Protein 4BRV (pdb70)

B-factor: mean 46.97, std 24.11, range [13.43, 147.98]

Structure (mmCIF, N/CA/C/O backbone):
data_4BRV
#
_entry.id   4BRV
#
_cell.length_a   54.908
_cell.length_b   74.796
_cell.length_c   68.754
_cell.angle_alpha   90.00
_cell.angle_beta   106.69
_cell.angle_gamma   90.00
#
_symmetry.space_group_name_H-M   'P 1 21 1'
#
loop_
_entity.id
_entity.type
_entity.pdbx_description
1 polymer 'DESULFOFERRODOXIN, FERROUS IRON-BINDING REGION'
2 non-polymer 'FE (III) ION'
3 water water
#
loop_
_atom_site.group_PDB
_atom_site.id
_atom_site.type_symbol
_atom_site.label_atom_id
_atom_site.label_alt_id
_atom_site.label_comp_id
_atom_site.label_asym_id
_atom_site.label_entity_id
_atom_site.label_seq_id
_atom_site.pdbx_PDB_ins_code
_atom_site.Cartn_x
_atom_site.Cartn_y
_atom_site.Cartn_z
_atom_site.occupancy
_atom_site.B_iso_or_equiv
_atom_site.auth_seq_id
_atom_site.auth_comp_id
_atom_site.auth_asym_id
_atom_site.auth_atom_id
_atom_site.pdbx_PDB_model_num
ATOM 1 N N . MET A 1 1 ? 26.353 -20.670 15.906 1.00 71.13 1 MET A N 1
ATOM 2 C CA . MET A 1 1 ? 25.848 -19.530 15.148 1.00 70.81 1 MET A CA 1
ATOM 3 C C . MET A 1 1 ? 24.343 -19.656 14.938 1.00 66.56 1 MET A C 1
ATOM 4 O O . MET A 1 1 ? 23.664 -20.364 15.689 1.00 70.81 1 MET A O 1
ATOM 9 N N . LYS A 1 2 ? 23.827 -18.978 13.916 1.00 57.80 2 LYS A N 1
ATOM 10 C CA . LYS A 1 2 ? 22.393 -19.016 13.614 1.00 51.26 2 LYS A CA 1
ATOM 11 C C . LYS A 1 2 ? 22.057 -20.046 12.529 1.00 43.44 2 LYS A C 1
ATOM 12 O O . LYS A 1 2 ? 22.663 -20.048 11.451 1.00 43.90 2 LYS A O 1
ATOM 18 N N . SER A 1 3 ? 21.095 -20.922 12.813 1.00 38.48 3 SER A N 1
ATOM 19 C CA . SER A 1 3 ? 20.606 -21.868 11.810 1.00 34.71 3 SER A CA 1
ATOM 20 C C . SER A 1 3 ? 19.750 -21.124 10.794 1.00 30.96 3 SER A C 1
ATOM 21 O O . SER A 1 3 ? 19.154 -20.087 11.115 1.00 31.75 3 SER A O 1
ATOM 24 N N . PHE A 1 4 ? 19.693 -21.642 9.567 1.00 23.40 4 PHE A N 1
ATOM 25 C CA . PHE A 1 4 ? 18.942 -20.990 8.500 1.00 23.37 4 PHE A CA 1
ATOM 26 C C . PHE A 1 4 ? 17.476 -20.749 8.889 1.00 29.17 4 PHE A C 1
ATOM 27 O O . PHE A 1 4 ? 16.906 -19.696 8.585 1.00 27.27 4 PHE A O 1
ATOM 35 N N . GLY A 1 5 ? 16.866 -21.719 9.568 1.00 26.03 5 GLY A N 1
ATOM 36 C CA . GLY A 1 5 ? 15.454 -21.605 9.901 1.00 29.33 5 GLY A CA 1
ATOM 37 C C . GLY A 1 5 ? 15.148 -20.433 10.820 1.00 33.38 5 GLY A C 1
ATOM 38 O O . GLY A 1 5 ? 14.027 -19.910 10.833 1.00 31.82 5 GLY A O 1
ATOM 39 N N . GLU A 1 6 ? 16.154 -20.010 11.582 1.00 31.92 6 GLU A N 1
ATOM 40 C CA . GLU A 1 6 ? 15.976 -18.947 12.550 1.00 31.51 6 GLU A CA 1
ATOM 41 C C . GLU A 1 6 ? 15.957 -17.579 11.878 1.00 31.51 6 GLU A C 1
ATOM 42 O O . GLU A 1 6 ? 15.555 -16.583 12.489 1.00 36.31 6 GLU A O 1
ATOM 48 N N . LEU A 1 7 ? 16.395 -17.544 10.621 1.00 27.25 7 LEU A N 1
ATOM 49 C CA . LEU A 1 7 ? 16.554 -16.298 9.884 1.00 24.82 7 LEU A CA 1
ATOM 50 C C . LEU A 1 7 ? 15.258 -15.845 9.231 1.00 24.42 7 LEU A C 1
ATOM 51 O O . LEU A 1 7 ? 15.083 -14.658 8.936 1.00 23.40 7 LEU A O 1
ATOM 56 N N . ILE A 1 8 ? 14.352 -16.786 8.997 1.00 24.77 8 ILE A N 1
ATOM 57 C CA . ILE A 1 8 ? 13.124 -16.482 8.273 1.00 23.14 8 ILE A CA 1
ATOM 58 C C . ILE A 1 8 ? 12.229 -15.589 9.121 1.00 27.47 8 ILE A C 1
ATOM 59 O O . ILE A 1 8 ? 11.949 -15.902 10.278 1.00 31.57 8 ILE A O 1
ATOM 64 N N . TYR A 1 9 ? 11.780 -14.479 8.543 1.00 26.49 9 TYR A N 1
ATOM 65 C CA . TYR A 1 9 ? 10.901 -13.552 9.250 1.00 30.51 9 TYR A CA 1
ATOM 66 C C . TYR A 1 9 ? 9.452 -14.028 9.292 1.00 34.73 9 TYR A C 1
ATOM 67 O O . TYR A 1 9 ? 8.898 -14.479 8.288 1.00 28.29 9 TYR A O 1
ATOM 76 N N . THR A 1 10 ? 8.847 -13.910 10.468 1.00 37.00 10 THR A N 1
ATOM 77 C CA . THR A 1 10 ? 7.423 -14.131 10.646 1.00 42.28 10 THR A CA 1
ATOM 78 C C . THR A 1 10 ? 6.951 -12.894 11.391 1.00 48.33 10 THR A C 1
ATOM 79 O O . THR A 1 10 ? 7.753 -12.251 12.068 1.00 45.64 10 THR A O 1
ATOM 83 N N . PRO A 1 11 ? 5.667 -12.523 11.239 1.00 59.51 11 PRO A N 1
ATOM 84 C CA . PRO A 1 11 ? 5.184 -11.286 11.877 1.00 65.44 11 PRO A CA 1
ATOM 85 C C . PRO A 1 11 ? 5.187 -11.343 13.408 1.00 72.84 11 PRO A C 1
ATOM 86 O O . PRO A 1 11 ? 5.457 -10.323 14.050 1.00 75.58 11 PRO A O 1
ATOM 90 N N . ASP A 1 12 ? 4.896 -12.511 13.979 1.00 78.18 12 ASP A N 1
ATOM 91 C CA . ASP A 1 12 ? 4.846 -12.661 15.433 1.00 87.06 12 ASP A CA 1
ATOM 92 C C . ASP A 1 12 ? 6.235 -12.673 16.086 1.00 89.41 12 ASP A C 1
ATOM 93 O O . ASP A 1 12 ? 6.361 -12.458 17.292 1.00 94.67 12 ASP A O 1
ATOM 98 N N . ARG A 1 13 ? 7.270 -12.914 15.284 1.00 80.02 13 ARG A N 1
ATOM 99 C CA . ARG A 1 13 ? 8.638 -12.964 15.795 1.00 89.23 13 ARG A CA 1
ATOM 100 C C . ARG A 1 13 ? 9.485 -11.781 15.338 1.00 89.41 13 ARG A C 1
ATOM 101 O O . ARG A 1 13 ? 10.692 -11.752 15.581 1.00 90.86 13 ARG A O 1
ATOM 109 N N . ALA A 1 14 ? 8.855 -10.809 14.682 1.00 88.30 14 ALA A N 1
ATOM 110 C CA . ALA A 1 14 ? 9.567 -9.642 14.150 1.00 86.53 14 ALA A CA 1
ATOM 111 C C . ALA A 1 14 ? 10.272 -8.826 15.234 1.00 88.83 14 ALA A C 1
ATOM 112 O O . ALA A 1 14 ? 9.631 -8.320 16.156 1.00 90.90 14 ALA A O 1
ATOM 114 N N . GLU A 1 15 ? 11.592 -8.702 15.117 1.00 88.75 15 GLU A N 1
ATOM 115 C CA . GLU A 1 15 ? 12.373 -7.898 16.056 1.00 93.38 15 GLU A CA 1
ATOM 116 C C . GLU A 1 15 ? 12.840 -6.594 15.419 1.00 88.33 15 GLU A C 1
ATOM 117 O O . GLU A 1 15 ? 13.369 -6.591 14.305 1.00 84.11 15 GLU A O 1
ATOM 123 N N . GLY A 1 16 ? 12.636 -5.489 16.131 1.00 89.29 16 GLY A N 1
ATOM 124 C CA . GLY A 1 16 ? 13.158 -4.195 15.723 1.00 88.42 16 GLY A CA 1
ATOM 125 C C . GLY A 1 16 ? 12.701 -3.669 14.374 1.00 85.44 16 GLY A C 1
ATOM 126 O O . GLY A 1 16 ? 11.501 -3.546 14.113 1.00 83.34 16 GLY A O 1
ATOM 127 N N . GLU A 1 17 ? 13.674 -3.357 13.519 1.00 86.50 17 GLU A N 1
ATOM 128 C CA . GLU A 1 17 ? 13.422 -2.735 12.220 1.00 86.79 17 GLU A CA 1
ATOM 129 C C . GLU A 1 17 ? 12.485 -3.560 11.336 1.00 80.30 17 GLU A C 1
ATOM 130 O O . GLU A 1 17 ? 11.771 -3.011 10.493 1.00 80.23 17 GLU A O 1
ATOM 136 N N . ALA A 1 18 ? 12.480 -4.876 11.542 1.00 73.06 18 ALA A N 1
ATOM 137 C CA . ALA A 1 18 ? 11.680 -5.783 10.725 1.00 63.79 18 ALA A CA 1
ATOM 138 C C . ALA A 1 18 ? 10.181 -5.717 11.014 1.00 59.57 18 ALA A C 1
ATOM 139 O O . ALA A 1 18 ? 9.376 -6.137 10.184 1.00 52.62 18 ALA A O 1
ATOM 141 N N . ILE A 1 19 ? 9.808 -5.211 12.189 1.00 64.71 19 ILE A N 1
ATOM 142 C CA . ILE A 1 19 ? 8.392 -5.086 12.558 1.00 65.48 19 ILE A CA 1
ATOM 143 C C . ILE A 1 19 ? 7.634 -4.215 11.549 1.00 57.92 19 ILE A C 1
ATOM 144 O O . ILE A 1 19 ? 6.531 -4.565 11.112 1.00 52.36 19 ILE A O 1
ATOM 149 N N . SER A 1 20 ? 8.250 -3.098 11.162 1.00 53.78 20 SER A N 1
ATOM 150 C CA . SER A 1 20 ? 7.652 -2.175 10.198 1.00 55.95 20 SER A CA 1
ATOM 151 C C . SER A 1 20 ? 7.596 -2.677 8.742 1.00 55.54 20 SER A C 1
ATOM 152 O O . SER A 1 20 ? 6.846 -2.130 7.935 1.00 59.53 20 SER A O 1
ATOM 155 N N . LYS A 1 21 ? 8.367 -3.712 8.407 1.00 49.04 21 LYS A N 1
ATOM 156 C CA . LYS A 1 21 ? 8.377 -4.253 7.046 1.00 42.62 21 LYS A CA 1
ATOM 157 C C . LYS A 1 21 ? 7.376 -5.406 6.867 1.00 40.03 21 LYS A C 1
ATOM 158 O O . LYS A 1 21 ? 7.146 -5.873 5.748 1.00 41.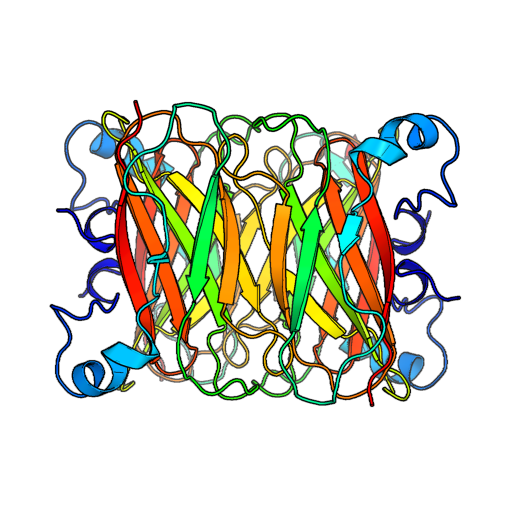38 21 LYS A O 1
ATOM 164 N N . ALA A 1 22 ? 6.781 -5.856 7.970 1.00 37.86 22 ALA A N 1
ATOM 165 C CA . ALA A 1 22 ? 6.048 -7.127 7.996 1.00 35.71 22 ALA A CA 1
ATOM 166 C C . ALA A 1 22 ? 4.773 -7.147 7.151 1.00 38.39 22 ALA A C 1
ATOM 167 O O . ALA A 1 22 ? 4.500 -8.131 6.454 1.00 30.57 22 ALA A O 1
ATOM 169 N N . ALA A 1 23 ? 3.991 -6.070 7.227 1.00 39.82 23 ALA A N 1
ATOM 170 C CA . ALA A 1 23 ? 2.722 -6.009 6.511 1.00 37.46 23 ALA A CA 1
ATOM 171 C C . ALA A 1 23 ? 2.939 -6.127 5.008 1.00 31.92 23 ALA A C 1
ATOM 172 O O . ALA A 1 23 ? 2.145 -6.743 4.309 1.00 35.26 23 ALA A O 1
ATOM 174 N N . THR A 1 24 ? 4.013 -5.528 4.504 1.00 28.28 24 THR A N 1
ATOM 175 C CA . THR A 1 24 ? 4.222 -5.501 3.055 1.00 32.56 24 THR A CA 1
ATOM 176 C C . THR A 1 24 ? 5.147 -6.606 2.512 1.00 31.66 24 THR A C 1
ATOM 177 O O . THR A 1 24 ? 5.424 -6.652 1.306 1.00 33.56 24 THR A O 1
ATOM 181 N N . HIS A 1 25 ? 5.646 -7.480 3.385 1.00 26.00 25 HIS A N 1
ATOM 182 C CA . HIS A 1 25 ? 6.452 -8.602 2.910 1.00 21.74 25 HIS A CA 1
ATOM 183 C C . HIS A 1 25 ? 5.843 -9.977 3.205 1.00 28.79 25 HIS A C 1
ATOM 184 O O . HIS A 1 25 ? 6.106 -10.924 2.470 1.00 27.00 25 HIS A O 1
ATOM 191 N N . THR A 1 26 ? 5.045 -10.085 4.266 1.00 21.89 26 THR A N 1
ATOM 192 C CA . THR A 1 26 ? 4.402 -11.354 4.624 1.00 21.31 26 THR A CA 1
ATOM 193 C C . THR A 1 26 ? 3.359 -11.738 3.583 1.00 20.19 26 THR A C 1
ATOM 194 O O . THR A 1 26 ? 2.409 -10.981 3.337 1.00 21.35 26 THR A O 1
ATOM 198 N N . PRO A 1 27 ? 3.518 -12.919 2.981 1.00 24.94 27 PRO A N 1
ATOM 199 C CA . PRO A 1 27 ? 2.579 -13.421 1.976 1.00 25.01 27 PRO A CA 1
ATOM 200 C C . PRO A 1 27 ? 1.153 -13.511 2.528 1.00 26.48 27 PRO A C 1
ATOM 201 O O . PRO A 1 27 ? 0.962 -13.828 3.708 1.00 27.08 27 PRO A O 1
ATOM 205 N N . LYS A 1 28 ? 0.167 -13.206 1.690 1.00 22.88 28 LYS A N 1
ATOM 206 C CA . LYS A 1 28 ? -1.227 -13.392 2.064 1.00 25.18 28 LYS A CA 1
ATOM 207 C C . LYS A 1 28 ? -1.752 -14.611 1.314 1.00 31.22 28 LYS A C 1
ATOM 208 O O . LYS A 1 28 ? -1.645 -14.691 0.081 1.00 31.67 28 LYS A O 1
ATOM 214 N N . ILE A 1 29 ? -2.284 -15.574 2.064 1.00 32.47 29 ILE A N 1
ATOM 215 C CA . ILE A 1 29 ? -2.746 -16.832 1.488 1.00 28.02 29 ILE A CA 1
ATOM 216 C C . ILE A 1 29 ? -4.272 -16.866 1.507 1.00 28.67 29 ILE A C 1
ATOM 217 O O . ILE A 1 29 ? -4.892 -16.835 2.586 1.00 32.56 29 ILE A O 1
ATOM 222 N N . GLU A 1 30 ? -4.893 -16.897 0.330 1.00 26.67 30 GLU A N 1
ATOM 223 C CA . GLU A 1 30 ? -6.350 -17.091 0.268 1.00 31.04 30 GLU A CA 1
ATOM 224 C C . GLU A 1 30 ? -6.583 -18.521 -0.193 1.00 30.86 30 GLU A C 1
ATOM 225 O O . GLU A 1 30 ? -6.204 -18.887 -1.306 1.00 34.28 30 GLU A O 1
ATOM 231 N N . ALA A 1 31 ? -7.149 -19.343 0.684 1.00 34.44 31 ALA A N 1
ATOM 232 C CA . ALA A 1 31 ? -7.361 -20.758 0.392 1.00 31.99 31 ALA A CA 1
ATOM 233 C C . ALA A 1 31 ? -8.599 -21.212 1.146 1.00 30.35 31 ALA A C 1
ATOM 234 O O . ALA A 1 31 ? -8.936 -20.613 2.176 1.00 25.23 31 ALA A O 1
ATOM 236 N N . PRO A 1 32 ? -9.281 -22.266 0.650 1.00 32.17 32 PRO A N 1
ATOM 237 C CA . PRO A 1 32 ? -10.462 -22.779 1.380 1.00 35.83 32 PRO A CA 1
ATOM 238 C C . PRO A 1 32 ? -10.030 -23.418 2.713 1.00 34.55 32 PRO A C 1
ATOM 239 O O . PRO A 1 32 ? -8.900 -23.905 2.796 1.00 34.77 32 PRO A O 1
ATOM 243 N N . GLU A 1 33 ? -10.892 -23.399 3.727 1.00 27.17 33 GLU A N 1
ATOM 244 C CA . GLU A 1 33 ? -10.595 -24.031 5.013 1.00 34.63 33 GLU A CA 1
ATOM 245 C C . GLU A 1 33 ? -10.633 -25.547 4.866 1.00 34.48 33 GLU A C 1
ATOM 246 O O . GLU A 1 33 ? -9.962 -26.290 5.618 1.00 27.21 33 GLU A O 1
ATOM 252 N N . LYS A 1 34 ? -11.433 -26.008 3.905 1.00 30.93 34 LYS A N 1
ATOM 253 C CA . LYS A 1 34 ? -11.763 -27.429 3.802 1.00 32.49 34 LYS A CA 1
ATOM 254 C C . LYS A 1 34 ? -11.816 -27.796 2.333 1.00 32.04 34 LYS A C 1
ATOM 255 O O . LYS A 1 34 ? -12.463 -27.095 1.550 1.00 32.36 34 LYS A O 1
ATOM 261 N N . VAL A 1 35 ? -11.117 -28.867 1.950 1.00 25.88 35 VAL A N 1
ATOM 262 C CA . VAL A 1 35 ? -11.244 -29.409 0.598 1.00 26.24 35 VAL A CA 1
ATOM 263 C C . VAL A 1 35 ? -11.466 -30.931 0.648 1.00 30.23 35 VAL A C 1
ATOM 264 O O . VAL A 1 35 ? -11.315 -31.549 1.705 1.00 29.84 35 VAL A O 1
ATOM 268 N N . LYS A 1 36 ? -11.836 -31.524 -0.487 1.00 30.77 36 LYS A N 1
ATOM 269 C CA . LYS A 1 36 ? -11.957 -32.979 -0.598 1.00 30.05 36 LYS A CA 1
ATOM 270 C C . LYS A 1 36 ? -10.633 -33.541 -1.103 1.00 30.80 36 LYS A C 1
ATOM 271 O O . LYS A 1 36 ? -9.945 -32.894 -1.890 1.00 27.87 36 LYS A O 1
ATOM 277 N N . ALA A 1 37 ? -10.271 -34.734 -0.645 1.00 29.37 37 ALA A N 1
ATOM 278 C CA . ALA A 1 37 ? -9.051 -35.389 -1.112 1.00 36.24 37 ALA A CA 1
ATOM 279 C C . ALA A 1 37 ? -9.044 -35.491 -2.635 1.00 33.99 37 ALA A C 1
ATOM 280 O O . ALA A 1 37 ? -10.066 -35.803 -3.237 1.00 33.23 37 ALA A O 1
ATOM 282 N N . ASP A 1 38 ? -7.902 -35.194 -3.248 1.00 31.66 38 ASP A N 1
ATOM 283 C CA . ASP A 1 38 ? -7.697 -35.447 -4.679 1.00 44.60 38 ASP A CA 1
ATOM 284 C C . ASP A 1 38 ? -8.520 -34.561 -5.614 1.00 44.30 38 ASP A C 1
ATOM 285 O O . ASP A 1 38 ? -8.535 -34.779 -6.828 1.00 52.37 38 ASP A O 1
ATOM 290 N N . GLN A 1 39 ? -9.204 -33.571 -5.053 1.00 34.78 39 GLN A N 1
ATOM 291 C CA . GLN A 1 39 ? -10.040 -32.686 -5.843 1.00 34.56 39 GLN A CA 1
ATOM 292 C C . GLN A 1 39 ? -9.330 -31.349 -5.984 1.00 35.20 39 GLN A C 1
ATOM 293 O O . GLN A 1 39 ? -8.909 -30.765 -4.988 1.00 36.34 39 GLN A O 1
ATOM 299 N N . PRO A 1 40 ? -9.171 -30.866 -7.227 1.00 36.45 40 PRO A N 1
ATOM 300 C CA . PRO A 1 40 ? -8.394 -29.634 -7.434 1.00 32.58 40 PRO A CA 1
ATOM 301 C C . PRO A 1 40 ? -9.136 -28.410 -6.883 1.00 35.61 40 PRO A C 1
ATOM 302 O O . PRO A 1 40 ? -10.384 -28.345 -6.936 1.00 30.61 40 PRO A O 1
ATOM 306 N N . PHE A 1 41 ? -8.373 -27.454 -6.352 1.00 29.58 41 PHE A N 1
ATOM 307 C CA . PHE A 1 41 ? -8.939 -26.219 -5.820 1.00 28.31 41 PHE A CA 1
ATOM 308 C C . PHE A 1 41 ? -7.861 -25.151 -5.944 1.00 31.13 41 PHE A C 1
ATOM 309 O O . PHE A 1 41 ? -6.671 -25.471 -6.086 1.00 28.30 41 PHE A O 1
ATOM 317 N N . GLN A 1 42 ? -8.258 -23.886 -5.882 1.00 26.37 42 GLN A N 1
ATOM 318 C CA . GLN A 1 42 ? -7.297 -22.804 -6.095 1.00 28.22 42 GLN A CA 1
ATOM 319 C C . GLN A 1 42 ? -6.820 -22.150 -4.803 1.00 29.74 42 GLN A C 1
ATOM 320 O O . GLN A 1 42 ? -7.574 -22.025 -3.834 1.00 26.84 42 GLN A O 1
ATOM 326 N N . VAL A 1 43 ? -5.551 -21.748 -4.801 1.00 28.39 43 VAL A N 1
ATOM 327 C CA . VAL A 1 43 ? -4.958 -21.041 -3.686 1.00 26.71 43 VAL A CA 1
ATOM 328 C C . VAL A 1 43 ? -4.335 -19.800 -4.299 1.00 27.92 43 VAL A C 1
ATOM 329 O O . VAL A 1 43 ? -3.511 -19.911 -5.217 1.00 26.53 43 VAL A O 1
ATOM 333 N N . ARG A 1 44 ? -4.738 -18.622 -3.837 1.00 25.46 44 ARG A N 1
ATOM 334 C CA . ARG A 1 44 ? -4.080 -17.401 -4.302 1.00 26.64 44 ARG A CA 1
ATOM 335 C C . ARG A 1 44 ? -3.071 -16.944 -3.274 1.00 23.04 44 ARG A C 1
ATOM 336 O O . ARG A 1 44 ? -3.357 -16.965 -2.073 1.00 29.96 44 ARG A O 1
ATOM 344 N N . VAL A 1 45 ? -1.880 -16.561 -3.729 1.00 21.31 45 VAL A N 1
ATOM 345 C CA . VAL A 1 45 ? -0.862 -16.041 -2.824 1.00 24.21 45 VAL A CA 1
ATOM 346 C C . VAL A 1 45 ? -0.417 -14.663 -3.340 1.00 24.18 45 VAL A C 1
ATOM 347 O O . VAL A 1 45 ? -0.029 -14.531 -4.513 1.00 21.77 45 VAL A O 1
ATOM 351 N N . SER A 1 46 ? -0.500 -13.632 -2.502 1.00 23.98 46 SER A N 1
ATOM 352 C CA . SER A 1 46 ? -0.013 -12.310 -2.928 1.00 23.03 46 SER A CA 1
ATOM 353 C C . SER A 1 46 ? 0.819 -11.640 -1.845 1.00 23.16 46 SER A C 1
ATOM 354 O O . SER A 1 46 ? 0.724 -11.986 -0.665 1.00 26.05 46 SER A O 1
ATOM 357 N N . VAL A 1 47 ? 1.623 -10.663 -2.249 1.00 22.26 47 VAL A N 1
ATOM 358 C CA . VAL A 1 47 ? 2.538 -9.997 -1.341 1.00 23.88 47 VAL A CA 1
ATOM 359 C C . VAL A 1 47 ? 2.512 -8.504 -1.661 1.00 27.61 47 VAL A C 1
ATOM 360 O O . VAL A 1 47 ? 2.523 -8.123 -2.845 1.00 25.10 47 VAL A O 1
ATOM 364 N N . GLY A 1 48 ? 2.443 -7.658 -0.633 1.00 26.83 48 GLY A N 1
ATOM 365 C CA . GLY A 1 48 ? 2.559 -6.219 -0.860 1.00 24.72 48 GLY A CA 1
ATOM 366 C C . GLY A 1 48 ? 1.445 -5.415 -0.214 1.00 27.09 48 GLY A C 1
ATOM 367 O O . GLY A 1 48 ? 0.753 -5.938 0.672 1.00 28.38 48 GLY A O 1
ATOM 368 N N . PRO A 1 49 ? 1.233 -4.162 -0.659 1.00 29.38 49 PRO A N 1
ATOM 369 C CA . PRO A 1 49 ? 1.882 -3.492 -1.797 1.00 29.85 49 PRO A CA 1
ATOM 370 C C . PRO A 1 49 ? 3.372 -3.287 -1.567 1.00 47.58 49 PRO A C 1
ATOM 371 O O . PRO A 1 49 ? 3.769 -3.034 -0.433 1.00 29.07 49 PRO A O 1
ATOM 375 N N . HIS A 1 50 ? 4.162 -3.422 -2.628 1.00 28.00 50 HIS A N 1
ATOM 376 C CA . HIS A 1 50 ? 5.620 -3.444 -2.531 1.00 26.95 50 HIS A CA 1
ATOM 377 C C . HIS A 1 50 ? 6.170 -2.925 -3.857 1.00 27.85 50 HIS A C 1
ATOM 378 O O . HIS A 1 50 ? 5.532 -3.106 -4.899 1.00 28.47 50 HIS A O 1
ATOM 385 N N . PRO A 1 51 ? 7.326 -2.242 -3.832 1.00 28.37 51 PRO A N 1
ATOM 386 C CA . PRO A 1 51 ? 7.923 -1.873 -5.121 1.00 32.17 51 PRO A CA 1
ATOM 387 C C . PRO A 1 51 ? 8.255 -3.096 -6.001 1.00 32.93 51 PRO A C 1
ATOM 388 O O . PRO A 1 51 ? 8.369 -4.230 -5.504 1.00 27.69 51 PRO A O 1
ATOM 392 N N . ASN A 1 52 ? 8.409 -2.845 -7.300 1.00 33.03 52 ASN A N 1
ATOM 393 C CA . ASN A 1 52 ? 8.678 -3.877 -8.297 1.00 30.01 52 ASN A CA 1
ATOM 394 C C . ASN A 1 52 ? 9.658 -3.319 -9.322 1.00 34.98 52 ASN A C 1
ATOM 395 O O . ASN A 1 52 ? 9.265 -2.994 -10.450 1.00 37.33 52 ASN A O 1
ATOM 400 N N . GLU A 1 53 ? 10.924 -3.202 -8.908 1.00 32.49 53 GLU A N 1
ATOM 401 C CA . GLU A 1 53 ? 12.015 -2.609 -9.686 1.00 37.26 53 GLU A CA 1
ATOM 402 C C . GLU A 1 53 ? 13.201 -3.587 -9.685 1.00 35.86 53 GLU A C 1
ATOM 403 O O . GLU A 1 53 ? 13.285 -4.450 -8.814 1.00 28.66 53 GLU A O 1
ATOM 409 N N . ALA A 1 54 ? 14.125 -3.441 -10.632 1.00 35.38 54 ALA A N 1
ATOM 410 C CA . ALA A 1 54 ? 15.311 -4.309 -10.667 1.00 38.25 54 ALA A CA 1
ATOM 411 C C . ALA A 1 54 ? 16.058 -4.281 -9.329 1.00 36.73 54 ALA A C 1
ATOM 412 O O . ALA A 1 54 ? 16.531 -5.304 -8.847 1.00 37.86 54 ALA A O 1
ATOM 414 N N . ALA A 1 55 ? 16.144 -3.095 -8.732 1.00 35.59 55 ALA A N 1
ATOM 415 C CA . ALA A 1 55 ? 16.884 -2.895 -7.486 1.00 34.07 55 ALA A CA 1
ATOM 416 C C . ALA A 1 55 ? 16.149 -3.439 -6.263 1.00 29.72 55 ALA A C 1
ATOM 417 O O . ALA A 1 55 ? 16.742 -3.620 -5.208 1.00 28.05 55 ALA A O 1
ATOM 419 N N . HIS A 1 56 ? 14.850 -3.679 -6.387 1.00 28.92 56 HIS A N 1
ATOM 420 C CA . HIS A 1 56 ? 14.054 -3.997 -5.205 1.00 28.59 56 HIS A CA 1
ATOM 421 C C . HIS A 1 56 ? 12.721 -4.616 -5.611 1.00 27.27 56 HIS A C 1
ATOM 422 O O . HIS A 1 56 ? 11.822 -3.908 -6.102 1.00 24.61 56 HIS A O 1
ATOM 429 N N . SER A 1 57 ? 12.573 -5.921 -5.423 1.00 24.03 57 SER A N 1
ATOM 430 C CA . SER A 1 57 ? 11.271 -6.532 -5.693 1.00 25.73 57 SER A CA 1
ATOM 431 C C . SER A 1 57 ? 11.110 -7.847 -4.953 1.00 26.74 57 SER A C 1
ATOM 432 O O . SER A 1 57 ? 12.090 -8.407 -4.451 1.00 26.80 57 SER A O 1
ATOM 435 N N . ILE A 1 58 ? 9.874 -8.338 -4.879 1.00 25.91 58 ILE A N 1
ATOM 436 C CA . ILE A 1 58 ? 9.634 -9.709 -4.444 1.00 23.15 58 ILE A CA 1
ATOM 437 C C . ILE A 1 58 ? 10.073 -10.601 -5.608 1.00 23.28 58 ILE A C 1
ATOM 438 O O . ILE A 1 58 ? 9.422 -10.602 -6.658 1.00 28.80 58 ILE A O 1
ATOM 443 N N . ARG A 1 59 ? 11.171 -11.341 -5.433 1.00 21.93 59 ARG A N 1
ATOM 444 C CA . ARG A 1 59 ? 11.787 -12.122 -6.519 1.00 22.66 59 ARG A CA 1
ATOM 445 C C . ARG A 1 59 ? 11.074 -13.447 -6.789 1.00 21.59 59 ARG A C 1
ATOM 446 O O . ARG A 1 59 ? 11.037 -13.924 -7.926 1.00 26.32 59 ARG A O 1
ATOM 454 N N . TRP A 1 60 ? 10.549 -14.056 -5.734 1.00 16.94 60 TRP A N 1
ATOM 455 C CA . TRP A 1 60 ? 9.923 -15.369 -5.862 1.00 21.18 60 TRP A CA 1
ATOM 456 C C . TRP A 1 60 ? 9.088 -15.766 -4.656 1.00 21.00 60 TRP A C 1
ATOM 457 O O . TRP A 1 60 ? 9.188 -15.161 -3.575 1.00 18.36 60 TRP A O 1
ATOM 468 N N . ILE A 1 61 ? 8.222 -16.753 -4.869 1.00 21.13 61 ILE A N 1
ATOM 469 C CA . ILE A 1 61 ? 7.429 -17.334 -3.794 1.00 22.76 61 ILE A CA 1
ATOM 470 C C . ILE A 1 61 ? 7.502 -18.848 -3.925 1.00 21.75 61 ILE A C 1
ATOM 471 O O . ILE A 1 61 ? 7.431 -19.384 -5.046 1.00 20.85 61 ILE A O 1
ATOM 476 N N . GLU A 1 62 ? 7.694 -19.529 -2.795 1.00 20.96 62 GLU A N 1
ATOM 477 C CA . GLU A 1 62 ? 7.690 -20.995 -2.750 1.00 17.93 62 GLU A CA 1
ATOM 478 C C . GLU A 1 62 ? 6.547 -21.420 -1.843 1.00 20.23 62 GLU A C 1
ATOM 479 O O . GLU A 1 62 ? 6.268 -20.741 -0.836 1.00 24.87 62 GLU A O 1
ATOM 485 N N . LEU A 1 63 ? 5.898 -22.531 -2.187 1.00 18.60 63 LEU A N 1
ATOM 486 C CA . LEU A 1 63 ? 4.818 -23.092 -1.380 1.00 19.95 63 LEU A CA 1
ATOM 487 C C . LEU A 1 63 ? 5.218 -24.476 -0.916 1.00 19.00 63 LEU A C 1
ATOM 488 O O . LEU A 1 63 ? 5.667 -25.290 -1.724 1.00 19.85 63 LEU A O 1
ATOM 493 N N . TYR A 1 64 ? 4.990 -24.769 0.360 1.00 17.00 64 TYR A N 1
ATOM 494 C CA . TYR A 1 64 ? 5.290 -26.077 0.923 1.00 18.36 64 TYR A CA 1
ATOM 495 C C . TYR A 1 64 ? 4.053 -26.541 1.672 1.00 22.61 64 TYR A C 1
ATOM 496 O O . TYR A 1 64 ? 3.202 -25.714 2.024 1.00 18.40 64 TYR A O 1
ATOM 505 N N . PHE A 1 65 ? 3.960 -27.843 1.928 1.00 18.49 65 PHE A N 1
ATOM 506 C CA . PHE A 1 65 ? 2.851 -28.376 2.700 1.00 21.47 65 PHE A CA 1
ATOM 507 C C . PHE A 1 65 ? 3.395 -29.322 3.747 1.00 19.07 65 PHE A C 1
ATOM 508 O O . PHE A 1 65 ? 4.092 -30.280 3.415 1.00 20.92 65 PHE A O 1
ATOM 516 N N . TYR A 1 66 ? 3.082 -29.053 5.012 1.00 17.63 66 TYR A N 1
ATOM 517 C CA . TYR A 1 66 ? 3.280 -30.041 6.071 1.00 17.77 66 TYR A CA 1
ATOM 518 C C . TYR A 1 66 ? 2.115 -31.012 6.005 1.00 24.93 66 TYR A C 1
ATOM 519 O O . TYR A 1 66 ? 0.962 -30.637 6.270 1.00 25.19 66 TYR A O 1
ATOM 528 N N . GLU A 1 67 ? 2.395 -32.250 5.636 1.00 21.96 67 GLU A N 1
ATOM 529 C CA . GLU A 1 67 ? 1.323 -33.220 5.440 1.00 22.75 67 GLU A CA 1
ATOM 530 C C . GLU A 1 67 ? 1.207 -34.149 6.651 1.00 25.06 67 GLU A C 1
ATOM 531 O O . GLU A 1 67 ? 2.168 -34.866 6.981 1.00 22.32 67 GLU A O 1
ATOM 537 N N . GLU A 1 68 ? 0.052 -34.122 7.323 1.00 26.54 68 GLU A N 1
ATOM 538 C CA . GLU A 1 68 ? -0.175 -34.955 8.518 1.00 32.37 68 GLU A CA 1
ATOM 539 C C . GLU A 1 68 ? 0.211 -36.425 8.343 1.00 32.98 68 GLU A C 1
ATOM 540 O O . GLU A 1 68 ? -0.212 -37.085 7.377 1.00 31.44 68 GLU A O 1
ATOM 546 N N . GLY A 1 69 ? 0.977 -36.946 9.299 1.00 34.69 69 GLY A N 1
ATOM 547 C CA . GLY A 1 69 ? 1.325 -38.359 9.315 1.00 35.98 69 GLY A CA 1
ATOM 548 C C . GLY A 1 69 ? 2.439 -38.781 8.363 1.00 38.06 69 GLY A C 1
ATOM 549 O O . GLY A 1 69 ? 2.760 -39.972 8.266 1.00 39.97 69 GLY A O 1
ATOM 550 N N . ARG A 1 70 ? 3.018 -37.829 7.636 1.00 30.46 70 ARG A N 1
ATOM 551 C CA . ARG A 1 70 ? 4.108 -38.178 6.719 1.00 31.15 70 ARG A CA 1
ATOM 552 C C . ARG A 1 70 ? 5.368 -38.393 7.542 1.00 30.29 70 ARG A C 1
ATOM 553 O O . ARG A 1 70 ? 5.631 -37.637 8.478 1.00 32.42 70 ARG A O 1
ATOM 561 N N . PRO A 1 71 ? 6.157 -39.424 7.208 1.00 34.36 71 PRO A N 1
ATOM 562 C CA . PRO A 1 71 ? 7.358 -39.673 8.011 1.00 31.65 71 PRO A CA 1
ATOM 563 C C . PRO A 1 71 ? 8.338 -38.502 7.963 1.00 27.74 71 PRO A C 1
ATOM 564 O O . PRO A 1 71 ? 9.085 -38.289 8.918 1.00 32.71 71 PRO A O 1
ATOM 568 N N . PHE A 1 72 ? 8.366 -37.759 6.865 1.00 28.81 72 PHE A N 1
ATOM 569 C CA . PHE A 1 72 ? 9.248 -36.588 6.794 1.00 24.87 72 PHE A CA 1
ATOM 570 C C . PHE A 1 72 ? 8.426 -35.490 6.175 1.00 28.50 72 PHE A C 1
ATOM 571 O O . PHE A 1 72 ? 7.455 -35.786 5.473 1.00 26.50 72 PHE A O 1
ATOM 579 N N . ASN A 1 73 ? 8.817 -34.233 6.415 1.00 20.28 73 ASN A N 1
ATOM 580 C CA . ASN A 1 73 ? 8.050 -33.078 5.962 1.00 21.73 73 ASN A CA 1
ATOM 581 C C . ASN A 1 73 ? 9.038 -31.941 5.793 1.00 24.44 73 ASN A C 1
ATOM 582 O O . ASN A 1 73 ? 10.137 -32.015 6.338 1.00 22.60 73 ASN A O 1
ATOM 587 N N . PRO A 1 74 ? 8.670 -30.902 5.034 1.00 26.01 74 PRO A N 1
ATOM 588 C CA . PRO A 1 74 ? 7.395 -30.821 4.318 1.00 20.13 74 PRO A CA 1
ATOM 589 C C . PRO A 1 74 ? 7.568 -31.271 2.880 1.00 21.08 74 PRO A C 1
ATOM 590 O O . PRO A 1 74 ? 8.649 -31.708 2.458 1.00 20.03 74 PRO A O 1
ATOM 594 N N . VAL A 1 75 ? 6.478 -31.171 2.136 1.00 22.06 75 VAL A N 1
ATOM 595 C CA . VAL A 1 75 ? 6.469 -31.456 0.717 1.00 24.07 75 VAL A CA 1
ATOM 596 C C . VAL A 1 75 ? 6.462 -30.117 0.013 1.00 22.14 75 VAL A C 1
ATOM 597 O O . VAL A 1 75 ? 5.619 -29.264 0.315 1.00 30.29 75 VAL A O 1
ATOM 601 N N . MET A 1 76 ? 7.382 -29.911 -0.920 1.00 22.67 76 MET A N 1
ATOM 602 C CA . MET A 1 76 ? 7.288 -28.712 -1.734 1.00 26.63 76 MET A CA 1
ATOM 603 C C . MET A 1 76 ? 6.144 -28.862 -2.727 1.00 23.58 76 MET A C 1
ATOM 604 O O . MET A 1 76 ? 6.043 -29.889 -3.376 1.00 24.35 76 MET A O 1
ATOM 609 N N . LEU A 1 77 ? 5.311 -27.835 -2.865 1.00 15.51 77 LEU A N 1
ATOM 610 C CA . LEU A 1 77 ? 4.207 -27.870 -3.816 1.00 19.26 77 LEU A CA 1
ATOM 611 C C . LEU A 1 77 ? 4.552 -27.193 -5.125 1.00 20.70 77 LEU A C 1
ATOM 612 O O . LEU A 1 77 ? 4.157 -27.651 -6.199 1.00 24.66 77 LEU A O 1
ATOM 617 N N . GLY A 1 78 ? 5.265 -26.073 -5.040 1.00 18.73 78 GLY A N 1
ATOM 618 C CA . GLY A 1 78 ? 5.568 -25.311 -6.236 1.00 23.50 78 GLY A CA 1
ATOM 619 C C . GLY A 1 78 ? 6.395 -24.080 -5.948 1.00 20.43 78 GLY A C 1
ATOM 620 O O . GLY A 1 78 ? 6.605 -23.707 -4.784 1.00 21.30 78 GLY A O 1
ATOM 621 N N . ARG A 1 79 ? 6.854 -23.433 -7.009 1.00 22.63 79 ARG A N 1
ATOM 622 C CA . ARG A 1 79 ? 7.700 -22.264 -6.867 1.00 19.67 79 ARG A CA 1
ATOM 623 C C . ARG A 1 79 ? 7.438 -21.366 -8.061 1.00 24.06 79 ARG A C 1
ATOM 624 O O . ARG A 1 79 ? 7.291 -21.858 -9.194 1.00 24.75 79 ARG A O 1
ATOM 632 N N . VAL A 1 80 ? 7.359 -20.057 -7.822 1.00 23.28 80 VAL A N 1
ATOM 633 C CA . VAL A 1 80 ? 7.113 -19.123 -8.911 1.00 21.76 80 VAL A CA 1
ATOM 634 C C . VAL A 1 80 ? 8.108 -17.986 -8.776 1.00 17.96 80 VAL A C 1
ATOM 635 O O . VAL A 1 80 ? 8.301 -17.448 -7.679 1.00 21.08 80 VAL A O 1
ATOM 639 N N . ALA A 1 81 ? 8.771 -17.659 -9.883 1.00 21.84 81 ALA A N 1
ATOM 640 C CA . ALA A 1 81 ? 9.744 -16.570 -9.913 1.00 22.86 81 ALA A CA 1
ATOM 641 C C . ALA A 1 81 ? 9.170 -15.428 -10.742 1.00 29.08 81 ALA A C 1
ATOM 642 O O . ALA A 1 81 ? 8.556 -15.679 -11.771 1.00 29.06 81 ALA A O 1
ATOM 644 N N . PHE A 1 82 ? 9.387 -14.180 -10.318 1.00 30.85 82 PHE A N 1
ATOM 645 C CA . PHE A 1 82 ? 8.838 -13.032 -11.035 1.00 26.80 82 PHE A CA 1
ATOM 646 C C . PHE A 1 82 ? 9.949 -12.171 -11.620 1.00 31.84 82 PHE A C 1
ATOM 647 O O . PHE A 1 82 ? 10.926 -11.856 -10.934 1.00 33.49 82 PHE A O 1
ATOM 655 N N . GLU A 1 83 ? 9.818 -11.777 -12.882 1.00 34.77 83 GLU A N 1
ATOM 656 C CA . GLU A 1 83 ? 10.791 -10.857 -13.444 1.00 36.42 83 GLU A CA 1
ATOM 657 C C . GLU A 1 83 ? 10.444 -9.467 -12.941 1.00 37.05 83 GLU A C 1
ATOM 658 O O . GLU A 1 83 ? 9.292 -9.030 -13.063 1.00 35.58 83 GLU A O 1
ATOM 664 N N . PRO A 1 84 ? 11.436 -8.767 -12.359 1.00 36.95 84 PRO A N 1
ATOM 665 C CA . PRO A 1 84 ? 11.188 -7.421 -11.830 1.00 35.13 84 PRO A CA 1
ATOM 666 C C . PRO A 1 84 ? 10.708 -6.418 -12.883 1.00 40.22 84 PRO A C 1
ATOM 667 O O . PRO A 1 84 ? 11.276 -6.328 -13.979 1.00 39.43 84 PRO A O 1
ATOM 671 N N . GLY A 1 85 ? 9.654 -5.677 -12.542 1.00 37.86 85 GLY A N 1
ATOM 672 C CA . GLY A 1 85 ? 9.108 -4.661 -13.426 1.00 37.40 85 GLY A CA 1
ATOM 673 C C . GLY A 1 85 ? 7.983 -5.170 -14.310 1.00 39.47 85 GLY A C 1
ATOM 674 O O . GLY A 1 85 ? 7.234 -4.376 -14.874 1.00 50.30 85 GLY A O 1
ATOM 675 N N . TYR A 1 86 ? 7.864 -6.487 -14.438 1.00 39.89 86 TYR A N 1
ATOM 676 C CA . TYR A 1 86 ? 6.892 -7.073 -15.361 1.00 42.97 86 TYR A CA 1
ATOM 677 C C . TYR A 1 86 ? 5.830 -7.929 -14.674 1.00 36.29 86 TYR A C 1
ATOM 678 O O . TYR A 1 86 ? 4.649 -7.859 -15.020 1.00 43.09 86 TYR A O 1
ATOM 687 N N . ALA A 1 87 ? 6.232 -8.727 -13.696 1.00 30.08 87 ALA A N 1
ATOM 688 C CA . ALA A 1 87 ? 5.257 -9.590 -13.024 1.00 30.06 87 ALA A CA 1
ATOM 689 C C . ALA A 1 87 ? 5.083 -9.154 -11.576 1.00 34.01 87 ALA A C 1
ATOM 690 O O . ALA A 1 87 ? 6.067 -9.041 -10.834 1.00 37.78 87 ALA A O 1
ATOM 692 N N . GLU A 1 88 ? 3.840 -8.896 -11.179 1.00 32.82 88 GLU A N 1
ATOM 693 C CA . GLU A 1 88 ? 3.537 -8.556 -9.787 1.00 33.72 88 GLU A CA 1
ATOM 694 C C . GLU A 1 88 ? 3.480 -9.830 -8.938 1.00 28.61 88 GLU A C 1
ATOM 695 O O . GLU A 1 88 ? 3.166 -10.907 -9.447 1.00 31.66 88 GLU A O 1
ATOM 701 N N . PRO A 1 89 ? 3.778 -9.713 -7.633 1.00 27.33 89 PRO A N 1
ATOM 702 C CA . PRO A 1 89 ? 3.821 -10.910 -6.783 1.00 23.86 89 PRO A CA 1
ATOM 703 C C . PRO A 1 89 ? 2.425 -11.310 -6.301 1.00 26.00 89 PRO A C 1
ATOM 704 O O . PRO A 1 89 ? 2.099 -11.251 -5.106 1.00 28.07 89 PRO A O 1
ATOM 708 N N . ASP A 1 90 ? 1.603 -11.737 -7.246 1.00 29.19 90 ASP A N 1
ATOM 709 C CA . ASP A 1 90 ? 0.230 -12.114 -6.948 1.00 30.26 90 ASP A CA 1
ATOM 710 C C . ASP A 1 90 ? -0.068 -13.254 -7.909 1.00 31.61 90 ASP A C 1
ATOM 711 O O . ASP A 1 90 ? -0.115 -13.062 -9.129 1.00 32.60 90 ASP A O 1
ATOM 716 N N . VAL A 1 91 ? -0.224 -14.456 -7.362 1.00 28.97 91 VAL A N 1
ATOM 717 C CA . VAL A 1 91 ? -0.312 -15.648 -8.185 1.00 25.40 91 VAL A CA 1
ATOM 718 C C . VAL A 1 91 ? -1.379 -16.621 -7.660 1.00 29.05 91 VAL A C 1
ATOM 719 O O . VAL A 1 91 ? -1.572 -16.766 -6.447 1.00 29.75 91 VAL A O 1
ATOM 723 N N . THR A 1 92 ? -2.070 -17.285 -8.576 1.00 30.20 92 THR A N 1
ATOM 724 C CA . THR A 1 92 ? -3.019 -18.331 -8.205 1.00 29.58 92 THR A CA 1
ATOM 725 C C . THR A 1 92 ? -2.544 -19.704 -8.688 1.00 31.05 92 THR A C 1
ATOM 726 O O . THR A 1 92 ? -2.329 -19.907 -9.895 1.00 33.00 92 THR A O 1
ATOM 730 N N . PHE A 1 93 ? -2.368 -20.634 -7.747 1.00 26.26 93 PHE A N 1
ATOM 731 C CA . PHE A 1 93 ? -2.037 -22.026 -8.069 1.00 28.53 93 PHE A CA 1
ATOM 732 C C . PHE A 1 93 ? -3.290 -22.882 -8.007 1.00 26.24 93 PHE A C 1
ATOM 733 O O . PHE A 1 93 ? -4.282 -22.494 -7.381 1.00 26.72 93 PHE A O 1
ATOM 741 N N . THR A 1 94 ? -3.227 -24.054 -8.641 1.00 26.59 94 THR A N 1
ATOM 742 C CA . THR A 1 94 ? -4.245 -25.096 -8.486 1.00 29.23 94 THR A CA 1
ATOM 743 C C . THR A 1 94 ? -3.565 -26.308 -7.842 1.00 32.26 94 THR A C 1
ATOM 744 O O . THR A 1 94 ? -2.503 -26.735 -8.305 1.00 32.44 94 THR A O 1
ATOM 748 N N . LEU A 1 95 ? -4.156 -26.851 -6.777 1.00 32.05 95 LEU A N 1
ATOM 749 C CA . LEU A 1 95 ? -3.514 -27.914 -6.006 1.00 25.34 95 LEU A CA 1
ATOM 750 C C . LEU A 1 95 ? -4.479 -29.076 -5.798 1.00 31.72 95 LEU A C 1
ATOM 751 O O . LEU A 1 95 ? -5.701 -28.894 -5.866 1.00 27.00 95 LEU A O 1
ATOM 756 N N . LYS A 1 96 ? -3.926 -30.263 -5.552 1.00 28.41 96 LYS A N 1
ATOM 757 C CA . LYS A 1 96 ? -4.706 -31.412 -5.089 1.00 35.22 96 LYS A CA 1
ATOM 758 C C . LYS A 1 96 ? -4.052 -31.904 -3.822 1.00 34.87 96 LYS A C 1
ATOM 759 O O . LYS A 1 96 ? -2.885 -32.268 -3.847 1.00 40.95 96 LYS A O 1
ATOM 765 N N . LEU A 1 97 ? -4.787 -31.926 -2.716 1.00 34.17 97 LEU A N 1
ATOM 766 C CA . LEU A 1 97 ? -4.226 -32.431 -1.468 1.00 31.27 97 LEU A CA 1
ATOM 767 C C . LEU A 1 97 ? -4.781 -33.824 -1.179 1.00 30.60 97 LEU A C 1
ATOM 768 O O . LEU A 1 97 ? -5.828 -34.207 -1.710 1.00 35.56 97 LEU A O 1
ATOM 773 N N . LYS A 1 98 ? -4.077 -34.596 -0.358 1.00 26.76 98 LYS A N 1
ATOM 774 C CA . LYS A 1 98 ? -4.515 -35.974 -0.106 1.00 32.62 98 LYS A CA 1
ATOM 775 C C . LYS A 1 98 ? -4.863 -36.186 1.361 1.00 29.12 98 LYS A C 1
ATOM 776 O O . LYS A 1 98 ? -5.600 -37.109 1.709 1.00 37.05 98 LYS A O 1
ATOM 782 N N . LYS A 1 99 ? -4.350 -35.302 2.212 1.00 30.92 99 LYS A N 1
ATOM 783 C CA . LYS A 1 99 ? -4.457 -35.458 3.660 1.00 33.09 99 LYS A CA 1
ATOM 784 C C . LYS A 1 99 ? -4.312 -34.085 4.302 1.00 31.31 99 LYS A C 1
ATOM 785 O O . LYS A 1 99 ? -3.655 -33.206 3.727 1.00 28.97 99 LYS A O 1
ATOM 791 N N . SER A 1 100 ? -4.898 -33.888 5.485 1.00 26.89 100 SER A N 1
ATOM 792 C CA . SER A 1 100 ? -4.901 -32.552 6.102 1.00 25.75 100 SER A CA 1
ATOM 793 C C . SER A 1 100 ? -3.478 -32.118 6.441 1.00 30.65 100 SER A C 1
ATOM 794 O O . SER A 1 100 ? -2.584 -32.953 6.571 1.00 28.01 100 SER A O 1
ATOM 797 N N . GLY A 1 101 ? -3.259 -30.814 6.576 1.00 29.95 101 GLY A N 1
ATOM 798 C CA . GLY A 1 101 ? -1.950 -30.339 6.967 1.00 27.45 101 GLY A CA 1
ATOM 799 C C . GLY A 1 101 ? -1.846 -28.831 7.013 1.00 28.54 101 GLY A C 1
ATOM 800 O O . GLY A 1 101 ? -2.854 -28.119 7.157 1.00 29.39 101 GLY A O 1
ATOM 801 N N . VAL A 1 102 ? -0.626 -28.331 6.889 1.00 26.00 102 VAL A N 1
ATOM 802 C CA . VAL A 1 102 ? -0.403 -26.894 6.960 1.00 21.82 102 VAL A CA 1
ATOM 803 C C . VAL A 1 102 ? 0.284 -26.399 5.697 1.00 23.62 102 VAL A C 1
ATOM 804 O O . VAL A 1 102 ? 1.329 -26.922 5.285 1.00 28.20 102 VAL A O 1
ATOM 808 N N . LEU A 1 103 ? -0.324 -25.400 5.067 1.00 22.45 103 LEU A N 1
ATOM 809 C CA . LEU A 1 103 ? 0.237 -24.816 3.857 1.00 27.66 103 LEU A CA 1
ATOM 810 C C . LEU A 1 103 ? 1.181 -23.658 4.247 1.00 23.02 103 LEU A C 1
ATOM 811 O O . LEU A 1 103 ? 0.823 -22.834 5.098 1.00 24.23 103 LEU A O 1
ATOM 816 N N . TYR A 1 104 ? 2.379 -23.616 3.658 1.00 20.96 104 TYR A N 1
ATOM 817 C CA . TYR A 1 104 ? 3.343 -22.543 3.942 1.00 19.08 104 TYR A CA 1
ATOM 818 C C . TYR A 1 104 ? 3.693 -21.792 2.671 1.00 20.82 104 TYR A C 1
ATOM 819 O O . TYR A 1 104 ? 3.973 -22.424 1.645 1.00 23.80 104 TYR A O 1
ATOM 828 N N . ALA A 1 105 ? 3.720 -20.455 2.745 1.00 20.33 105 ALA A N 1
ATOM 829 C CA . ALA A 1 105 ? 4.209 -19.623 1.643 1.00 17.75 105 ALA A CA 1
ATOM 830 C C . ALA A 1 105 ? 5.409 -18.809 2.143 1.00 21.68 105 ALA A C 1
ATOM 831 O O . ALA A 1 105 ? 5.344 -18.182 3.215 1.00 23.27 105 ALA A O 1
ATOM 833 N N . ILE A 1 106 ? 6.483 -18.802 1.357 1.00 17.79 106 ILE A N 1
ATOM 834 C CA . ILE A 1 106 ? 7.707 -18.102 1.707 1.00 20.77 106 ILE A CA 1
ATOM 835 C C . ILE A 1 106 ? 7.993 -17.195 0.537 1.00 21.29 106 ILE A C 1
ATOM 836 O O . ILE A 1 106 ? 8.072 -17.671 -0.599 1.00 25.25 106 ILE A O 1
ATOM 841 N N . SER A 1 107 ? 8.113 -15.895 0.782 1.00 19.84 107 SER A N 1
ATOM 842 C CA . SER A 1 107 ? 8.423 -14.989 -0.310 1.00 21.22 107 SER A CA 1
ATOM 843 C C . SER A 1 107 ? 9.797 -14.432 -0.031 1.00 19.92 107 SER A C 1
ATOM 844 O O . SER A 1 107 ? 10.231 -14.439 1.131 1.00 17.59 107 SER A O 1
ATOM 847 N N . TYR A 1 108 ? 10.489 -13.976 -1.077 1.00 20.21 108 TYR A N 1
ATOM 848 C CA . TYR A 1 108 ? 11.828 -13.414 -0.922 1.00 17.81 108 TYR A CA 1
ATOM 849 C C . TYR A 1 108 ? 11.901 -12.035 -1.552 1.00 18.48 108 TYR A C 1
ATOM 850 O O . TYR A 1 108 ? 11.551 -11.852 -2.727 1.00 21.30 108 TYR A O 1
ATOM 859 N N . CYS A 1 109 ? 12.330 -11.059 -0.751 1.00 21.30 109 CYS A N 1
ATOM 860 C CA . CYS A 1 109 ? 12.637 -9.733 -1.242 1.00 17.05 109 CYS A CA 1
ATOM 861 C C . CYS A 1 109 ? 14.167 -9.595 -1.273 1.00 23.19 109 CYS A C 1
ATOM 862 O O . CYS A 1 109 ? 14.830 -9.907 -0.271 1.00 24.96 109 CYS A O 1
ATOM 865 N N . ASN A 1 110 ? 14.743 -9.126 -2.383 1.00 25.97 110 ASN A N 1
ATOM 866 C CA . ASN A 1 110 ? 16.221 -9.069 -2.473 1.00 24.17 110 ASN A CA 1
ATOM 867 C C . ASN A 1 110 ? 16.865 -8.212 -1.381 1.00 25.07 110 ASN A C 1
ATOM 868 O O . ASN A 1 110 ? 18.013 -8.430 -1.027 1.00 28.76 110 ASN A O 1
ATOM 873 N N . LEU A 1 111 ? 16.127 -7.236 -0.850 1.00 19.44 111 LEU A N 1
ATOM 874 C CA . LEU A 1 111 ? 16.655 -6.362 0.209 1.00 21.97 111 LEU A CA 1
ATOM 875 C C . LEU A 1 111 ? 16.264 -6.816 1.613 1.00 22.98 111 LEU A C 1
ATOM 876 O O . LEU A 1 111 ? 17.003 -6.584 2.579 1.00 27.55 111 LEU A O 1
ATOM 881 N N . HIS A 1 112 ? 15.088 -7.428 1.732 1.00 20.61 112 HIS A N 1
ATOM 882 C CA . HIS A 1 112 ? 14.453 -7.559 3.035 1.00 22.74 112 HIS A CA 1
ATOM 883 C C . HIS A 1 112 ? 14.197 -8.994 3.472 1.00 24.07 112 HIS A C 1
ATOM 884 O O . HIS A 1 112 ? 13.468 -9.230 4.446 1.00 29.39 112 HIS A O 1
ATOM 891 N N . GLY A 1 113 ? 14.784 -9.947 2.747 1.00 17.96 113 GLY A N 1
ATOM 892 C CA . GLY A 1 113 ? 14.903 -11.308 3.245 1.00 19.36 113 GLY A CA 1
ATOM 893 C C . GLY A 1 113 ? 13.700 -12.201 2.975 1.00 18.94 113 GLY A C 1
ATOM 894 O O . GLY A 1 113 ? 12.906 -11.937 2.058 1.00 19.90 113 GLY A O 1
ATOM 895 N N . LEU A 1 114 ? 13.572 -13.251 3.791 1.00 19.63 114 LEU A N 1
ATOM 896 C CA . LEU A 1 114 ? 12.579 -14.301 3.593 1.00 19.74 114 LEU A CA 1
ATOM 897 C C . LEU A 1 114 ? 11.447 -14.140 4.585 1.00 19.70 114 LEU A C 1
ATOM 898 O O . LEU A 1 114 ? 11.689 -13.987 5.780 1.00 22.63 114 LEU A O 1
ATOM 903 N N . TRP A 1 115 ? 10.209 -14.199 4.100 1.00 18.55 115 TRP A N 1
ATOM 904 C CA . TRP A 1 115 ? 9.052 -14.026 4.970 1.00 22.00 115 TRP A CA 1
ATOM 905 C C . TRP A 1 115 ? 8.091 -15.198 4.842 1.00 20.79 115 TRP A C 1
ATOM 906 O O . TRP A 1 115 ? 7.863 -15.716 3.738 1.00 20.63 115 TRP A O 1
ATOM 917 N N . GLU A 1 116 ? 7.500 -15.588 5.965 1.00 22.74 116 GLU A N 1
ATOM 918 C CA . GLU A 1 116 ? 6.666 -16.783 6.009 1.00 22.53 116 GLU A CA 1
ATOM 919 C C . GLU A 1 116 ? 5.206 -16.508 6.392 1.00 21.69 116 GLU A C 1
ATOM 920 O O . GLU A 1 116 ? 4.916 -15.720 7.307 1.00 22.62 116 GLU A O 1
ATOM 926 N N . ALA A 1 117 ? 4.276 -17.157 5.696 1.00 19.83 117 ALA A N 1
ATOM 927 C CA . ALA A 1 117 ? 2.903 -17.190 6.168 1.00 21.03 117 ALA A CA 1
ATOM 928 C C . ALA A 1 117 ? 2.444 -18.639 6.155 1.00 20.96 117 ALA A C 1
ATOM 929 O O . ALA A 1 117 ? 2.986 -19.480 5.405 1.00 23.03 117 ALA A O 1
ATOM 931 N N . ARG A 1 118 ? 1.452 -18.954 6.975 1.00 22.44 118 ARG A N 1
ATOM 932 C CA . ARG A 1 118 ? 1.017 -20.340 7.007 1.00 25.93 118 ARG A CA 1
ATOM 933 C C . ARG A 1 118 ? -0.488 -20.411 7.144 1.00 25.98 118 ARG A C 1
ATOM 934 O O . ARG A 1 118 ? -1.086 -19.520 7.729 1.00 27.98 118 ARG A O 1
ATOM 942 N N . LYS A 1 119 ? -1.096 -21.470 6.609 1.00 20.76 119 LYS A N 1
ATOM 943 C CA . LYS A 1 119 ? -2.532 -21.651 6.746 1.00 23.27 119 LYS A CA 1
ATOM 944 C C . LYS A 1 119 ? -2.903 -23.127 6.836 1.00 24.40 119 LYS A C 1
ATOM 945 O O . LYS A 1 119 ? -2.460 -23.947 6.036 1.00 22.57 119 LYS A O 1
ATOM 951 N N . GLU A 1 120 ? -3.733 -23.456 7.811 1.00 31.37 120 GLU A N 1
ATOM 952 C CA . GLU A 1 120 ? -4.146 -24.830 8.010 1.00 33.44 120 GLU A CA 1
ATOM 953 C C . GLU A 1 120 ? -5.231 -25.174 7.005 1.00 34.84 120 GLU A C 1
ATOM 954 O O . GLU A 1 120 ? -6.134 -24.367 6.782 1.00 29.50 120 GLU A O 1
ATOM 960 N N . ILE A 1 121 ? -5.155 -26.364 6.403 1.00 32.54 121 ILE A N 1
ATOM 961 C CA . ILE A 1 121 ? -6.205 -26.824 5.486 1.00 28.98 121 ILE A CA 1
ATOM 962 C C . ILE A 1 121 ? -6.685 -28.231 5.860 1.00 31.26 121 ILE A C 1
ATOM 963 O O . ILE A 1 121 ? -5.878 -29.170 6.025 1.00 26.14 121 ILE A O 1
ATOM 968 N N . LYS A 1 122 ? -7.994 -28.389 5.996 1.00 27.57 122 LYS A N 1
ATOM 969 C CA . LYS A 1 122 ? -8.535 -29.709 6.302 1.00 29.16 122 LYS A CA 1
ATOM 970 C C . LYS A 1 122 ? -8.869 -30.443 5.011 1.00 32.11 122 LYS A C 1
ATOM 971 O O . LYS A 1 122 ? -9.461 -29.868 4.093 1.00 29.01 122 LYS A O 1
ATOM 977 N N . VAL A 1 123 ? -8.472 -31.711 4.934 1.00 33.20 123 VAL A N 1
ATOM 978 C CA . VAL A 1 123 ? -8.810 -32.525 3.780 1.00 27.72 123 VAL A CA 1
ATOM 979 C C . VAL A 1 123 ? -9.736 -33.652 4.216 1.00 31.11 123 VAL A C 1
ATOM 980 O O . VAL A 1 123 ? -9.393 -34.457 5.096 1.00 34.23 123 VAL A O 1
ATOM 984 N N . GLU A 1 124 ? -10.922 -33.714 3.621 1.00 31.41 124 GLU A N 1
ATOM 985 C CA . GLU A 1 124 ? -11.847 -34.794 3.975 1.00 41.55 124 GLU A CA 1
ATOM 986 C C . GLU A 1 124 ? -12.111 -35.786 2.846 1.00 38.12 124 GLU A C 1
ATOM 987 O O . GLU A 1 124 ? -12.728 -36.833 3.086 1.00 38.87 124 GLU A O 1
ATOM 994 N N . MET B 1 1 ? 1.144 -24.005 15.976 1.00 68.98 1 MET B N 1
ATOM 995 C CA . MET B 1 1 ? 1.734 -25.025 15.120 1.00 68.89 1 MET B CA 1
ATOM 996 C C . MET B 1 1 ? 3.182 -24.677 14.855 1.00 67.61 1 MET B C 1
ATOM 997 O O . MET B 1 1 ? 3.681 -23.658 15.340 1.00 71.38 1 MET B O 1
ATOM 1002 N N . LYS B 1 2 ? 3.847 -25.522 14.073 1.00 62.96 2 LYS B N 1
ATOM 1003 C CA . LYS B 1 2 ? 5.256 -25.321 13.750 1.00 52.72 2 LYS B CA 1
ATOM 1004 C C . LYS B 1 2 ? 5.458 -24.294 12.642 1.00 45.54 2 LYS B C 1
ATOM 1005 O O . LYS B 1 2 ? 4.738 -24.298 11.635 1.00 42.62 2 LYS B O 1
ATOM 1011 N N . SER B 1 3 ? 6.444 -23.419 12.829 1.00 39.10 3 SER B N 1
ATOM 1012 C CA . SER B 1 3 ? 6.856 -22.498 11.778 1.00 35.52 3 SER B CA 1
ATOM 1013 C C . SER B 1 3 ? 7.690 -23.266 10.767 1.00 31.56 3 SER B C 1
ATOM 1014 O O . SER B 1 3 ? 8.220 -24.338 11.072 1.00 31.55 3 SER B O 1
ATOM 1017 N N . PHE B 1 4 ? 7.788 -22.729 9.557 1.00 25.80 4 PHE B N 1
ATOM 1018 C CA . PHE B 1 4 ? 8.539 -23.377 8.494 1.00 23.33 4 PHE B CA 1
ATOM 1019 C C . PHE B 1 4 ? 9.994 -23.671 8.902 1.00 30.15 4 PHE B C 1
ATOM 1020 O O . PHE B 1 4 ? 10.527 -24.750 8.608 1.00 24.85 4 PHE B O 1
ATOM 1028 N N . GLY B 1 5 ? 10.635 -22.715 9.577 1.00 27.58 5 GLY B N 1
ATOM 1029 C CA . GLY B 1 5 ? 12.039 -22.862 9.942 1.00 29.40 5 GLY B CA 1
ATOM 1030 C C . GLY B 1 5 ? 12.325 -24.020 10.892 1.00 35.79 5 GLY B C 1
ATOM 1031 O O . GLY B 1 5 ? 13.436 -24.581 10.897 1.00 33.13 5 GLY B O 1
ATOM 1032 N N . GLU B 1 6 ? 11.331 -24.393 11.697 1.00 32.21 6 GLU B N 1
ATOM 1033 C CA . GLU B 1 6 ? 11.499 -25.518 12.605 1.00 35.37 6 GLU B CA 1
ATOM 1034 C C . GLU B 1 6 ? 11.501 -26.855 11.863 1.00 32.90 6 GLU B C 1
ATOM 1035 O O . GLU B 1 6 ? 11.852 -27.883 12.446 1.00 33.45 6 GLU B O 1
ATOM 1041 N N . LEU B 1 7 ? 11.103 -26.846 10.589 1.00 28.16 7 LEU B N 1
ATOM 1042 C CA . LEU B 1 7 ? 10.903 -28.091 9.840 1.00 27.55 7 LEU B CA 1
ATOM 1043 C C . LEU B 1 7 ? 12.186 -28.564 9.155 1.00 26.61 7 LEU B C 1
ATOM 1044 O O . LEU B 1 7 ? 12.335 -29.745 8.814 1.00 24.37 7 LEU B O 1
ATOM 1049 N N . ILE B 1 8 ? 13.112 -27.639 8.963 1.00 23.48 8 ILE B N 1
ATOM 1050 C CA . ILE B 1 8 ? 14.330 -27.938 8.237 1.00 22.45 8 ILE B CA 1
ATOM 1051 C C . ILE B 1 8 ? 15.221 -28.820 9.097 1.00 28.84 8 ILE B C 1
ATOM 1052 O O . ILE B 1 8 ? 15.472 -28.507 10.264 1.00 27.71 8 ILE B O 1
ATOM 1057 N N . TYR B 1 9 ? 15.693 -29.923 8.520 1.00 25.78 9 TYR B N 1
ATOM 1058 C CA . TYR B 1 9 ? 16.533 -30.857 9.253 1.00 29.88 9 TYR B CA 1
ATOM 1059 C C . TYR B 1 9 ? 17.985 -30.395 9.287 1.00 29.92 9 TYR B C 1
ATOM 1060 O O . TYR B 1 9 ? 18.526 -29.914 8.289 1.00 27.61 9 TYR B O 1
ATOM 1069 N N . THR B 1 10 ? 18.604 -30.536 10.454 1.00 36.83 10 THR B N 1
ATOM 1070 C CA . THR B 1 10 ? 20.032 -30.315 10.621 1.00 41.96 10 THR B CA 1
ATOM 1071 C C . THR B 1 10 ? 20.546 -31.581 11.290 1.00 43.38 10 THR B C 1
ATOM 1072 O O . THR B 1 10 ? 19.777 -32.274 11.956 1.00 38.81 10 THR B O 1
ATOM 1076 N N . PRO B 1 11 ? 21.834 -31.907 11.107 1.00 49.83 11 PRO B N 1
ATOM 1077 C CA . PRO B 1 11 ? 22.309 -33.174 11.686 1.00 56.78 11 PRO B CA 1
ATOM 1078 C C . PRO B 1 11 ? 22.284 -33.149 13.212 1.00 61.80 11 PRO B C 1
ATOM 1079 O O . PRO B 1 11 ? 22.016 -34.181 13.833 1.00 65.66 11 PRO B O 1
ATOM 1083 N N . ASP B 1 12 ? 22.542 -31.981 13.800 1.00 65.90 12 ASP B N 1
ATOM 1084 C CA . ASP B 1 12 ? 22.653 -31.863 15.256 1.00 75.41 12 ASP B CA 1
ATOM 1085 C C . ASP B 1 12 ? 21.300 -31.698 15.953 1.00 75.25 12 ASP B C 1
ATOM 1086 O O . ASP B 1 12 ? 21.226 -31.640 17.180 1.00 81.12 12 ASP B O 1
ATOM 1091 N N . ARG B 1 13 ? 20.237 -31.616 15.161 1.00 71.62 13 ARG B N 1
ATOM 1092 C CA . ARG B 1 13 ? 18.883 -31.620 15.696 1.00 80.44 13 ARG B CA 1
ATOM 1093 C C . ARG B 1 13 ? 18.078 -32.793 15.145 1.00 83.57 13 ARG B C 1
ATOM 1094 O O . ARG B 1 13 ? 16.863 -32.860 15.331 1.00 85.44 13 ARG B O 1
ATOM 1102 N N . ALA B 1 14 ? 18.761 -33.713 14.467 1.00 84.90 14 ALA B N 1
ATOM 1103 C CA . ALA B 1 14 ? 18.123 -34.911 13.922 1.00 84.43 14 ALA B CA 1
ATOM 1104 C C . ALA B 1 14 ? 17.455 -35.742 15.015 1.00 87.52 14 ALA B C 1
ATOM 1105 O O . ALA B 1 14 ? 18.043 -35.990 16.069 1.00 91.90 14 ALA B O 1
ATOM 1107 N N . GLU B 1 15 ? 16.226 -36.176 14.750 1.00 85.43 15 GLU B N 1
ATOM 1108 C CA . GLU B 1 15 ? 15.433 -36.886 15.746 1.00 86.42 15 GLU B CA 1
ATOM 1109 C C . GLU B 1 15 ? 14.659 -38.034 15.103 1.00 84.31 15 GLU B C 1
ATOM 1110 O O . GLU B 1 15 ? 14.036 -37.862 14.053 1.00 79.33 15 GLU B O 1
ATOM 1116 N N . GLY B 1 16 ? 14.709 -39.204 15.731 1.00 88.93 16 GLY B N 1
ATOM 1117 C CA . GLY B 1 16 ? 14.001 -40.371 15.231 1.00 92.24 16 GLY B CA 1
ATOM 1118 C C . GLY B 1 16 ? 14.553 -40.905 13.922 1.00 90.70 16 GLY B C 1
ATOM 1119 O O . GLY B 1 16 ? 15.760 -41.149 13.801 1.00 87.35 16 GLY B O 1
ATOM 1120 N N . GLU B 1 17 ? 13.663 -41.092 12.947 1.00 92.45 17 GLU B N 1
ATOM 1121 C CA . GLU B 1 17 ? 14.048 -41.600 11.632 1.00 91.01 17 GLU B CA 1
ATOM 1122 C C . GLU B 1 17 ? 15.112 -40.717 10.997 1.00 82.14 17 GLU B C 1
ATOM 1123 O O . GLU B 1 17 ? 16.040 -41.217 10.361 1.00 82.89 17 GLU B O 1
ATOM 1129 N N . ALA B 1 18 ? 14.979 -39.407 11.199 1.00 75.04 18 ALA B N 1
ATOM 1130 C CA . ALA B 1 18 ? 15.865 -38.409 10.591 1.00 65.69 18 ALA B CA 1
ATOM 1131 C C . ALA B 1 18 ? 17.354 -38.641 10.859 1.00 59.85 18 ALA B C 1
ATOM 1132 O O . ALA B 1 18 ? 18.181 -38.416 9.978 1.00 54.14 18 ALA B O 1
ATOM 1134 N N . ILE B 1 19 ? 17.680 -39.070 12.077 1.00 66.92 19 ILE B N 1
ATOM 1135 C CA . ILE B 1 19 ? 19.055 -39.403 12.467 1.00 66.08 19 ILE B CA 1
ATOM 1136 C C . ILE B 1 19 ? 19.748 -40.310 11.442 1.00 58.06 19 ILE B C 1
ATOM 1137 O O . ILE B 1 19 ? 20.828 -39.983 10.942 1.00 51.90 19 ILE B O 1
ATOM 1142 N N . SER B 1 20 ? 19.109 -41.429 11.114 1.00 52.98 20 SER B N 1
ATOM 1143 C CA . SER B 1 20 ? 19.678 -42.391 10.172 1.00 56.18 20 SER B CA 1
ATOM 1144 C C . SER B 1 20 ? 19.844 -41.841 8.747 1.00 53.63 20 SER B C 1
ATOM 1145 O O . SER B 1 20 ? 20.583 -42.410 7.946 1.00 57.73 20 SER B O 1
ATOM 1148 N N . LYS B 1 21 ? 19.163 -40.742 8.432 1.00 47.82 21 LYS B N 1
ATOM 1149 C CA . LYS B 1 21 ? 19.200 -40.184 7.080 1.00 45.51 21 LYS B CA 1
ATOM 1150 C C . LYS B 1 21 ? 20.120 -38.963 6.931 1.00 41.22 21 LYS B C 1
ATOM 1151 O O . LYS B 1 21 ? 20.305 -38.451 5.822 1.00 39.06 21 LYS B O 1
ATOM 1157 N N . ALA B 1 22 ? 20.699 -38.499 8.038 1.00 38.87 22 ALA B N 1
ATOM 1158 C CA . ALA B 1 22 ? 21.470 -37.250 8.040 1.00 38.14 22 ALA B CA 1
ATOM 1159 C C . ALA B 1 22 ? 22.715 -37.234 7.139 1.00 36.10 22 ALA B C 1
ATOM 1160 O O . ALA B 1 22 ? 22.991 -36.232 6.457 1.00 29.21 22 ALA B O 1
ATOM 1162 N N . ALA B 1 23 ? 23.475 -38.326 7.142 1.00 31.36 23 ALA B N 1
ATOM 1163 C CA . ALA B 1 23 ? 24.749 -38.337 6.428 1.00 32.25 23 ALA B CA 1
ATOM 1164 C C . ALA B 1 23 ? 24.539 -38.254 4.924 1.00 29.87 23 ALA B C 1
ATOM 1165 O O . ALA B 1 23 ? 25.337 -37.652 4.209 1.00 32.88 23 ALA B O 1
ATOM 1167 N N . THR B 1 24 ? 23.471 -38.872 4.435 1.00 26.25 24 THR B N 1
ATOM 1168 C CA . THR B 1 24 ? 23.247 -38.910 2.988 1.00 29.69 24 THR B CA 1
ATOM 1169 C C . THR B 1 24 ? 22.325 -37.801 2.438 1.00 31.02 24 THR B C 1
ATOM 1170 O O . THR B 1 24 ? 22.057 -37.750 1.226 1.00 31.48 24 THR B O 1
ATOM 1174 N N . HIS B 1 25 ? 21.817 -36.931 3.309 1.00 27.28 25 HIS B N 1
ATOM 1175 C CA . HIS B 1 25 ? 21.009 -35.812 2.820 1.00 22.75 25 HIS B CA 1
ATOM 1176 C C . HIS B 1 25 ? 21.592 -34.433 3.145 1.00 25.71 25 HIS B C 1
ATOM 1177 O O . HIS B 1 25 ? 21.206 -33.444 2.524 1.00 24.52 25 HIS B O 1
ATOM 1184 N N . THR B 1 26 ? 22.480 -34.357 4.132 1.00 23.89 26 THR B N 1
ATOM 1185 C CA . THR B 1 26 ? 23.067 -33.073 4.533 1.00 23.78 26 THR B CA 1
ATOM 1186 C C . THR B 1 26 ? 24.095 -32.674 3.490 1.00 20.79 26 THR B C 1
ATOM 1187 O O . THR B 1 26 ? 25.022 -33.437 3.186 1.00 21.81 26 THR B O 1
ATOM 1191 N N . PRO B 1 27 ? 23.936 -31.484 2.927 1.00 21.86 27 PRO B N 1
ATOM 1192 C CA . PRO B 1 27 ? 24.876 -30.958 1.934 1.00 21.63 27 PRO B CA 1
ATOM 1193 C C . PRO B 1 27 ? 26.298 -30.906 2.515 1.00 25.92 27 PRO B C 1
ATOM 1194 O O . PRO B 1 27 ? 26.470 -30.628 3.707 1.00 21.76 27 PRO B O 1
ATOM 1198 N N A LYS B 1 28 ? 27.293 -31.185 1.678 0.50 23.79 28 LYS B N 1
ATOM 1199 N N B LYS B 1 28 ? 27.298 -31.207 1.692 0.50 23.78 28 LYS B N 1
ATOM 1200 C CA A LYS B 1 28 ? 28.685 -31.015 2.059 0.50 25.16 28 LYS B CA 1
ATOM 1201 C CA B LYS B 1 28 ? 28.687 -31.016 2.091 0.50 25.16 28 LYS B CA 1
ATOM 1202 C C A LYS B 1 28 ? 29.202 -29.784 1.325 0.50 28.13 28 LYS B C 1
ATOM 1203 C C B LYS B 1 28 ? 29.223 -29.805 1.335 0.50 28.14 28 LYS B C 1
ATOM 1204 O O A LYS B 1 28 ? 29.085 -29.686 0.098 0.50 26.70 28 LYS B O 1
ATOM 1205 O O B LYS B 1 28 ? 29.132 -29.739 0.102 0.50 26.74 28 LYS B O 1
ATOM 1216 N N . ILE B 1 29 ? 29.753 -28.835 2.078 1.00 27.66 29 ILE B N 1
ATOM 1217 C CA . ILE B 1 29 ? 30.213 -27.586 1.491 1.00 24.06 29 ILE B CA 1
ATOM 1218 C C . ILE B 1 29 ? 31.731 -27.552 1.488 1.00 27.59 29 ILE B C 1
ATOM 1219 O O . ILE B 1 29 ? 32.362 -27.651 2.547 1.00 25.34 29 ILE B O 1
ATOM 1224 N N . GLU B 1 30 ? 32.332 -27.457 0.306 1.00 27.59 30 GLU B N 1
ATOM 1225 C CA . GLU B 1 30 ? 33.783 -27.272 0.242 1.00 32.47 30 GLU B CA 1
ATOM 1226 C C . GLU B 1 30 ? 34.027 -25.842 -0.201 1.00 30.61 30 GLU B C 1
ATOM 1227 O O . GLU B 1 30 ? 33.693 -25.471 -1.324 1.00 32.33 30 GLU B O 1
ATOM 1233 N N . ALA B 1 31 ? 34.557 -25.026 0.701 1.00 30.66 31 ALA B N 1
ATOM 1234 C CA . ALA B 1 31 ? 34.813 -23.617 0.402 1.00 25.30 31 ALA B CA 1
ATOM 1235 C C . ALA B 1 31 ? 36.061 -23.180 1.152 1.00 22.79 31 ALA B C 1
ATOM 1236 O O . ALA B 1 31 ? 36.400 -23.784 2.173 1.00 24.98 31 ALA B O 1
ATOM 1238 N N . PRO B 1 32 ? 36.766 -22.147 0.653 1.00 28.05 32 PRO B N 1
ATOM 1239 C CA . PRO B 1 32 ? 37.941 -21.662 1.415 1.00 31.62 32 PRO B CA 1
ATOM 1240 C C . PRO B 1 32 ? 37.502 -21.029 2.748 1.00 29.35 32 PRO B C 1
ATOM 1241 O O . PRO B 1 32 ? 36.363 -20.555 2.840 1.00 32.10 32 PRO B O 1
ATOM 1245 N N . GLU B 1 33 ? 38.375 -21.034 3.750 1.00 27.75 33 GLU B N 1
ATOM 1246 C CA . GLU B 1 33 ? 38.098 -20.409 5.044 1.00 40.08 33 GLU B CA 1
ATOM 1247 C C . GLU B 1 33 ? 38.106 -18.891 4.906 1.00 35.74 33 GLU B C 1
ATOM 1248 O O . GLU B 1 33 ? 37.422 -18.174 5.662 1.00 29.43 33 GLU B O 1
ATOM 1254 N N . LYS B 1 34 ? 38.918 -18.411 3.963 1.00 34.59 34 LYS B N 1
ATOM 1255 C CA . LYS B 1 34 ? 39.231 -16.979 3.827 1.00 34.13 34 LYS B CA 1
ATOM 1256 C C . LYS B 1 34 ? 39.280 -16.632 2.355 1.00 29.36 34 LYS B C 1
ATOM 1257 O O . LYS B 1 34 ? 39.861 -17.378 1.552 1.00 39.54 34 LYS B O 1
ATOM 1263 N N . VAL B 1 35 ? 38.657 -15.515 1.991 1.00 28.65 35 VAL B N 1
ATOM 1264 C CA . VAL B 1 35 ? 38.735 -15.005 0.628 1.00 28.74 35 VAL B CA 1
ATOM 1265 C C . VAL B 1 35 ? 38.962 -13.500 0.677 1.00 30.17 35 VAL B C 1
ATOM 1266 O O . VAL B 1 35 ? 38.878 -12.897 1.747 1.00 30.73 35 VAL B O 1
ATOM 1270 N N . LYS B 1 36 ? 39.273 -12.910 -0.475 1.00 31.20 36 LYS B N 1
ATOM 1271 C CA . LYS B 1 36 ? 39.450 -11.467 -0.601 1.00 32.82 36 LYS B CA 1
ATOM 1272 C C . LYS B 1 36 ? 38.128 -10.877 -1.079 1.00 31.46 36 LYS B C 1
ATOM 1273 O O . LYS B 1 36 ? 37.422 -11.511 -1.863 1.00 32.48 36 LYS B O 1
ATOM 1279 N N . ALA B 1 37 ? 37.784 -9.676 -0.618 1.00 32.23 37 ALA B N 1
ATOM 1280 C CA . ALA B 1 37 ? 36.549 -9.037 -1.064 1.00 32.96 37 ALA B CA 1
ATOM 1281 C C . ALA B 1 37 ? 36.542 -8.903 -2.583 1.00 32.45 37 ALA B C 1
ATOM 1282 O O . ALA B 1 37 ? 37.575 -8.609 -3.188 1.00 34.55 37 ALA B O 1
ATOM 1284 N N . ASP B 1 38 ? 35.390 -9.158 -3.195 1.00 31.27 38 ASP B N 1
ATOM 1285 C CA . ASP B 1 38 ? 35.194 -8.855 -4.617 1.00 51.50 38 ASP B CA 1
ATOM 1286 C C . ASP B 1 38 ? 35.996 -9.753 -5.566 1.00 48.97 38 ASP B C 1
ATOM 1287 O O . ASP B 1 38 ? 36.051 -9.495 -6.773 1.00 54.91 38 ASP B O 1
ATOM 1292 N N . GLN B 1 39 ? 36.624 -10.793 -5.027 1.00 38.40 39 GLN B N 1
ATOM 1293 C CA . GLN B 1 39 ? 37.422 -11.690 -5.846 1.00 40.66 39 GLN B CA 1
ATOM 1294 C C . GLN B 1 39 ? 36.717 -13.035 -5.947 1.00 39.73 39 GLN B C 1
ATOM 1295 O O . GLN B 1 39 ? 36.298 -13.598 -4.936 1.00 35.87 39 GLN B O 1
ATOM 1301 N N . PRO B 1 40 ? 36.564 -13.545 -7.178 1.00 39.56 40 PRO B N 1
ATOM 1302 C CA . PRO B 1 40 ? 35.790 -14.774 -7.394 1.00 32.75 40 PRO B CA 1
ATOM 1303 C C . PRO B 1 40 ? 36.527 -15.998 -6.874 1.00 36.46 40 PRO B C 1
ATOM 1304 O O . PRO B 1 40 ? 37.761 -16.088 -6.985 1.00 31.69 40 PRO B O 1
ATOM 1308 N N . PHE B 1 41 ? 35.774 -16.931 -6.298 1.00 31.20 41 PHE B N 1
ATOM 1309 C CA . PHE B 1 41 ? 36.358 -18.162 -5.774 1.00 31.16 41 PHE B CA 1
ATOM 1310 C C . PHE B 1 41 ? 35.285 -19.227 -5.895 1.00 29.57 41 PHE B C 1
ATOM 1311 O O . PHE B 1 41 ? 34.088 -18.909 -6.011 1.00 26.53 41 PHE B O 1
ATOM 1319 N N . GLN B 1 42 ? 35.699 -20.486 -5.885 1.00 26.05 42 GLN B N 1
ATOM 1320 C CA . GLN B 1 42 ? 34.742 -21.572 -6.066 1.00 28.63 42 GLN B CA 1
ATOM 1321 C C . GLN B 1 42 ? 34.269 -22.206 -4.766 1.00 29.22 42 GLN B C 1
ATOM 1322 O O . GLN B 1 42 ? 35.030 -22.325 -3.789 1.00 28.00 42 GLN B O 1
ATOM 1328 N N . VAL B 1 43 ? 33.006 -22.626 -4.788 1.00 27.24 43 VAL B N 1
ATOM 1329 C CA . VAL B 1 43 ? 32.376 -23.335 -3.685 1.00 26.29 43 VAL B CA 1
ATOM 1330 C C . VAL B 1 43 ? 31.768 -24.593 -4.279 1.00 29.22 43 VAL B C 1
ATOM 1331 O O . VAL B 1 43 ? 30.971 -24.510 -5.216 1.00 31.24 43 VAL B O 1
ATOM 1335 N N . ARG B 1 44 ? 32.151 -25.761 -3.776 1.00 25.98 44 ARG B N 1
ATOM 1336 C CA . ARG B 1 44 ? 31.499 -26.980 -4.246 1.00 27.38 44 ARG B CA 1
ATOM 1337 C C . ARG B 1 44 ? 30.520 -27.462 -3.199 1.00 24.18 44 ARG B C 1
ATOM 1338 O O . ARG B 1 44 ? 30.823 -27.443 -2.002 1.00 26.96 44 ARG B O 1
ATOM 1346 N N . VAL B 1 45 ? 29.333 -27.863 -3.648 1.00 20.13 45 VAL B N 1
ATOM 1347 C CA . VAL B 1 45 ? 28.307 -28.406 -2.768 1.00 25.90 45 VAL B CA 1
ATOM 1348 C C . VAL B 1 45 ? 27.866 -29.750 -3.338 1.00 25.09 45 VAL B C 1
ATOM 1349 O O . VAL B 1 45 ? 27.466 -29.830 -4.514 1.00 23.07 45 VAL B O 1
ATOM 1353 N N . SER B 1 46 ? 27.954 -30.810 -2.537 1.00 23.14 46 SER B N 1
ATOM 1354 C CA . SER B 1 46 ? 27.471 -32.112 -2.993 1.00 21.64 46 SER B CA 1
ATOM 1355 C C . SER B 1 46 ? 26.622 -32.797 -1.923 1.00 25.62 46 SER B C 1
ATOM 1356 O O . SER B 1 46 ? 26.755 -32.523 -0.725 1.00 26.20 46 SER B O 1
ATOM 1359 N N . VAL B 1 47 ? 25.752 -33.697 -2.358 1.00 25.74 47 VAL B N 1
ATOM 1360 C CA . VAL B 1 47 ? 24.886 -34.398 -1.435 1.00 28.55 47 VAL B CA 1
ATOM 1361 C C . VAL B 1 47 ? 24.939 -35.886 -1.752 1.00 30.00 47 VAL B C 1
ATOM 1362 O O . VAL B 1 47 ? 24.886 -36.263 -2.928 1.00 26.85 47 VAL B O 1
ATOM 1366 N N . GLY B 1 48 ? 25.056 -36.731 -0.729 1.00 30.04 48 GLY B N 1
ATOM 1367 C CA . GLY B 1 48 ? 24.924 -38.162 -0.954 1.00 21.91 48 GLY B CA 1
ATOM 1368 C C . GLY B 1 48 ? 25.993 -38.989 -0.256 1.00 26.25 48 GLY B C 1
ATOM 1369 O O . GLY B 1 48 ? 26.638 -38.508 0.683 1.00 24.70 48 GLY B O 1
ATOM 1370 N N . PRO B 1 49 ? 26.204 -40.238 -0.701 1.00 25.47 49 PRO B N 1
ATOM 1371 C CA . PRO B 1 49 ? 25.575 -40.961 -1.812 1.00 26.14 49 PRO B CA 1
ATOM 1372 C C . PRO B 1 49 ? 24.077 -41.081 -1.599 1.00 29.85 49 PRO B C 1
ATOM 1373 O O . PRO B 1 49 ? 23.655 -41.257 -0.457 1.00 26.70 49 PRO B O 1
ATOM 1377 N N . HIS B 1 50 ? 23.299 -40.999 -2.671 1.00 25.41 50 HIS B N 1
ATOM 1378 C CA . HIS B 1 50 ? 21.849 -40.952 -2.557 1.00 28.21 50 HIS B CA 1
ATOM 1379 C C . HIS B 1 50 ? 21.292 -41.441 -3.887 1.00 28.38 50 HIS B C 1
ATOM 1380 O O . HIS B 1 50 ? 21.909 -41.225 -4.937 1.00 30.27 50 HIS B O 1
ATOM 1387 N N . PRO B 1 51 ? 20.153 -42.134 -3.855 1.00 27.45 51 PRO B N 1
ATOM 1388 C CA . PRO B 1 51 ? 19.544 -42.529 -5.127 1.00 31.06 51 PRO B CA 1
ATOM 1389 C C . PRO B 1 51 ? 19.213 -41.308 -5.999 1.00 31.97 51 PRO B C 1
ATOM 1390 O O . PRO B 1 51 ? 19.081 -40.179 -5.492 1.00 27.69 51 PRO B O 1
ATOM 1394 N N . ASN B 1 52 ? 19.086 -41.546 -7.302 1.00 29.60 52 ASN B N 1
ATOM 1395 C CA . ASN B 1 52 ? 18.780 -40.504 -8.267 1.00 33.01 52 ASN B CA 1
ATOM 1396 C C . ASN B 1 52 ? 17.798 -41.042 -9.301 1.00 34.76 52 ASN B C 1
ATOM 1397 O O . ASN B 1 52 ? 18.202 -41.427 -10.396 1.00 38.84 52 ASN B O 1
ATOM 1402 N N . GLU B 1 53 ? 16.510 -41.082 -8.948 1.00 28.92 53 GLU B N 1
ATOM 1403 C CA . GLU B 1 53 ? 15.465 -41.672 -9.801 1.00 30.71 53 GLU B CA 1
ATOM 1404 C C . GLU B 1 53 ? 14.245 -40.770 -9.752 1.00 29.94 53 GLU B C 1
ATOM 1405 O O . GLU B 1 53 ? 14.144 -39.930 -8.857 1.00 24.91 53 GLU B O 1
ATOM 1411 N N . ALA B 1 54 ? 13.318 -40.955 -10.688 1.00 28.89 54 ALA B N 1
ATOM 1412 C CA . ALA B 1 54 ? 12.143 -40.085 -10.771 1.00 29.48 54 ALA B CA 1
ATOM 1413 C C . ALA B 1 54 ? 11.441 -40.084 -9.420 1.00 32.86 54 ALA B C 1
ATOM 1414 O O . ALA B 1 54 ? 11.056 -39.034 -8.910 1.00 32.84 54 ALA B O 1
ATOM 1416 N N . ALA B 1 55 ? 11.330 -41.276 -8.835 1.00 32.03 55 ALA B N 1
ATOM 1417 C CA . ALA B 1 55 ? 10.598 -41.496 -7.589 1.00 34.31 55 ALA B CA 1
ATOM 1418 C C . ALA B 1 55 ? 11.335 -40.963 -6.370 1.00 31.80 55 ALA B C 1
ATOM 1419 O O . ALA B 1 55 ? 10.741 -40.793 -5.309 1.00 29.61 55 ALA B O 1
ATOM 1421 N N . HIS B 1 56 ? 12.633 -40.724 -6.503 1.00 33.57 56 HIS B N 1
ATOM 1422 C CA . HIS B 1 56 ? 13.437 -40.398 -5.327 1.00 30.99 56 HIS B CA 1
ATOM 1423 C C . HIS B 1 56 ? 14.778 -39.792 -5.712 1.00 27.01 56 HIS B C 1
ATOM 1424 O O . HIS B 1 56 ? 15.675 -40.509 -6.169 1.00 25.26 56 HIS B O 1
ATOM 1431 N N . SER B 1 57 ? 14.935 -38.486 -5.526 1.00 23.46 57 SER B N 1
ATOM 1432 C CA . SER B 1 57 ? 16.221 -37.856 -5.819 1.00 26.63 57 SER B CA 1
ATOM 1433 C C . SER B 1 57 ? 16.373 -36.533 -5.081 1.00 25.27 57 SER B C 1
ATOM 1434 O O . SER B 1 57 ? 15.388 -35.961 -4.624 1.00 24.52 57 SER B O 1
ATOM 1437 N N . ILE B 1 58 ? 17.607 -36.050 -4.953 1.00 22.91 58 ILE B N 1
ATOM 1438 C CA . ILE B 1 58 ? 17.821 -34.678 -4.484 1.00 17.17 58 ILE B CA 1
ATOM 1439 C C . ILE B 1 58 ? 17.361 -33.781 -5.635 1.00 19.54 58 ILE B C 1
ATOM 1440 O O . ILE B 1 58 ? 17.988 -33.778 -6.695 1.00 24.74 58 ILE B O 1
ATOM 1445 N N . ARG B 1 59 ? 16.264 -33.042 -5.442 1.00 17.39 59 ARG B N 1
ATOM 1446 C CA . ARG B 1 59 ? 15.651 -32.262 -6.527 1.00 17.86 59 ARG B CA 1
ATOM 1447 C C . ARG B 1 59 ? 16.411 -30.964 -6.813 1.00 20.61 59 ARG B C 1
ATOM 1448 O O . ARG B 1 59 ? 16.544 -30.545 -7.972 1.00 21.04 59 ARG B O 1
ATOM 1456 N N . TRP B 1 60 ? 16.883 -30.322 -5.751 1.00 15.96 60 TRP B N 1
ATOM 1457 C CA . TRP B 1 60 ? 17.538 -29.022 -5.887 1.00 18.89 60 TRP B CA 1
ATOM 1458 C C . TRP B 1 60 ? 18.368 -28.638 -4.684 1.00 20.66 60 TRP B C 1
ATOM 1459 O O . TRP B 1 60 ? 18.245 -29.246 -3.607 1.00 22.90 60 TRP B O 1
ATOM 1470 N N . ILE B 1 61 ? 19.227 -27.639 -4.886 1.00 20.83 61 ILE B N 1
ATOM 1471 C CA . ILE B 1 61 ? 20.022 -27.041 -3.812 1.00 19.12 61 ILE B CA 1
ATOM 1472 C C . ILE B 1 61 ? 19.946 -25.529 -3.951 1.00 21.36 61 ILE B C 1
ATOM 1473 O O . ILE B 1 61 ? 20.008 -24.998 -5.076 1.00 20.27 61 ILE B O 1
ATOM 1478 N N . GLU B 1 62 ? 19.758 -24.846 -2.820 1.00 20.10 62 GLU B N 1
ATOM 1479 C CA . GLU B 1 62 ? 19.752 -23.384 -2.753 1.00 18.19 62 GLU B CA 1
ATOM 1480 C C . GLU B 1 62 ? 20.902 -22.948 -1.855 1.00 21.80 62 GLU B C 1
ATOM 1481 O O . GLU B 1 62 ? 21.188 -23.610 -0.847 1.00 25.45 62 GLU B O 1
ATOM 1487 N N . LEU B 1 63 ? 21.563 -21.851 -2.210 1.00 19.53 63 LEU B N 1
ATOM 1488 C CA . LEU B 1 63 ? 22.656 -21.326 -1.400 1.00 21.71 63 LEU B CA 1
ATOM 1489 C C . LEU B 1 63 ? 22.244 -19.960 -0.887 1.00 21.10 63 LEU B C 1
ATOM 1490 O O . LEU B 1 63 ? 21.811 -19.117 -1.677 1.00 21.09 63 LEU B O 1
ATOM 1495 N N . TYR B 1 64 ? 22.414 -19.717 0.410 1.00 21.28 64 TYR B N 1
ATOM 1496 C CA . TYR B 1 64 ? 22.151 -18.393 0.964 1.00 17.76 64 TYR B CA 1
ATOM 1497 C C . TYR B 1 64 ? 23.395 -17.949 1.715 1.00 24.26 64 TYR B C 1
ATOM 1498 O O . TYR B 1 64 ? 24.247 -18.782 2.057 1.00 18.82 64 TYR B O 1
ATOM 1507 N N . PHE B 1 65 ? 23.486 -16.648 1.984 1.00 16.98 65 PHE B N 1
ATOM 1508 C CA . PHE B 1 65 ? 24.596 -16.096 2.753 1.00 20.81 65 PHE B CA 1
ATOM 1509 C C . PHE B 1 65 ? 24.057 -15.137 3.797 1.00 20.89 65 PHE B C 1
ATOM 1510 O O . PHE B 1 65 ? 23.333 -14.190 3.460 1.00 20.39 65 PHE B O 1
ATOM 1518 N N . TYR B 1 66 ? 24.391 -15.375 5.060 1.00 18.85 66 TYR B N 1
ATOM 1519 C CA . TYR B 1 66 ? 24.145 -14.377 6.097 1.00 18.32 66 TYR B CA 1
ATOM 1520 C C . TYR B 1 66 ? 25.318 -13.407 6.047 1.00 25.07 66 TYR B C 1
ATOM 1521 O O . TYR B 1 66 ? 26.475 -13.791 6.302 1.00 24.01 66 TYR B O 1
ATOM 1530 N N . GLU B 1 67 ? 25.045 -12.159 5.702 1.00 19.06 67 GLU B N 1
ATOM 1531 C CA . GLU B 1 67 ? 26.128 -11.200 5.538 1.00 22.48 67 GLU B CA 1
ATOM 1532 C C . GLU B 1 67 ? 26.219 -10.290 6.752 1.00 25.55 67 GLU B C 1
ATOM 1533 O O . GLU B 1 67 ? 25.234 -9.643 7.139 1.00 25.92 67 GLU B O 1
ATOM 1539 N N . GLU B 1 68 ? 27.393 -10.252 7.372 1.00 22.29 68 GLU B N 1
ATOM 1540 C CA . GLU B 1 68 ? 27.551 -9.500 8.610 1.00 31.31 68 GLU B CA 1
ATOM 1541 C C . GLU B 1 68 ? 27.232 -8.020 8.438 1.00 30.04 68 GLU B C 1
ATOM 1542 O O . GLU B 1 68 ? 27.632 -7.388 7.443 1.00 29.50 68 GLU B O 1
ATOM 1548 N N . GLY B 1 69 ? 26.511 -7.466 9.408 1.00 27.40 69 GLY B N 1
ATOM 1549 C CA . GLY B 1 69 ? 26.154 -6.058 9.361 1.00 31.55 69 GLY B CA 1
ATOM 1550 C C . GLY B 1 69 ? 24.970 -5.690 8.470 1.00 34.29 69 GLY B C 1
ATOM 1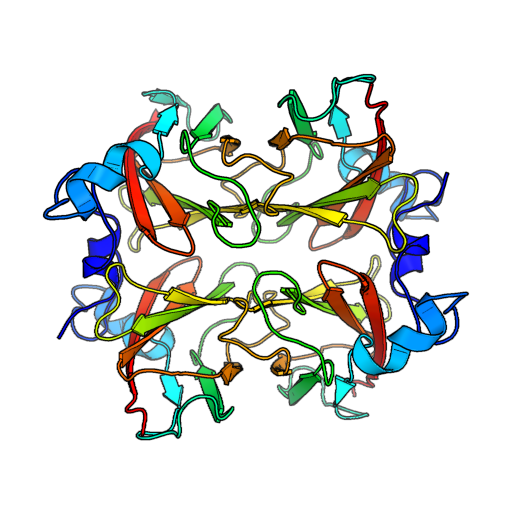551 O O . GLY B 1 69 ? 24.564 -4.535 8.460 1.00 37.02 69 GLY B O 1
ATOM 1552 N N . ARG B 1 70 ? 24.415 -6.633 7.710 1.00 33.77 70 ARG B N 1
ATOM 1553 C CA . ARG B 1 70 ? 23.286 -6.286 6.827 1.00 31.12 70 ARG B CA 1
ATOM 1554 C C . ARG B 1 70 ? 22.017 -6.053 7.649 1.00 29.09 70 ARG B C 1
ATOM 1555 O O . ARG B 1 70 ? 21.741 -6.815 8.575 1.00 32.75 70 ARG B O 1
ATOM 1563 N N . PRO B 1 71 ? 21.237 -5.001 7.319 1.00 31.56 71 PRO B N 1
ATOM 1564 C CA . PRO B 1 71 ? 20.039 -4.737 8.119 1.00 28.85 71 PRO B CA 1
ATOM 1565 C C . PRO B 1 71 ? 19.087 -5.919 8.085 1.00 29.54 71 PRO B C 1
ATOM 1566 O O . PRO B 1 71 ? 18.415 -6.167 9.084 1.00 35.73 71 PRO B O 1
ATOM 1570 N N . PHE B 1 72 ? 19.042 -6.641 6.967 1.00 25.10 72 PHE B N 1
ATOM 1571 C CA . PHE B 1 72 ? 18.203 -7.841 6.871 1.00 23.93 72 PHE B CA 1
ATOM 1572 C C . PHE B 1 72 ? 19.022 -8.950 6.250 1.00 30.02 72 PHE B C 1
ATOM 1573 O O . PHE B 1 72 ? 20.012 -8.676 5.575 1.00 26.41 72 PHE B O 1
ATOM 1581 N N . ASN B 1 73 ? 18.600 -10.196 6.470 1.00 21.90 73 ASN B N 1
ATOM 1582 C CA . ASN B 1 73 ? 19.360 -11.355 6.033 1.00 22.40 73 ASN B CA 1
ATOM 1583 C C . ASN B 1 73 ? 18.373 -12.499 5.895 1.00 25.77 73 ASN B C 1
ATOM 1584 O O . ASN B 1 73 ? 17.279 -12.429 6.467 1.00 24.70 73 ASN B O 1
ATOM 1589 N N . PRO B 1 74 ? 18.738 -13.543 5.135 1.00 25.35 74 PRO B N 1
ATOM 1590 C CA . PRO B 1 74 ? 19.999 -13.626 4.383 1.00 21.63 74 PRO B CA 1
ATOM 1591 C C . PRO B 1 74 ? 19.830 -13.156 2.945 1.00 22.78 74 PRO B C 1
ATOM 1592 O O . PRO B 1 74 ? 18.723 -12.754 2.511 1.00 22.51 74 PRO B O 1
ATOM 1596 N N . VAL B 1 75 ? 20.940 -13.207 2.217 1.00 20.84 75 VAL B N 1
ATOM 1597 C CA . VAL B 1 75 ? 20.967 -12.933 0.789 1.00 25.21 75 VAL B CA 1
ATOM 1598 C C . VAL B 1 75 ? 20.985 -14.265 0.079 1.00 24.59 75 VAL B C 1
ATOM 1599 O O . VAL B 1 75 ? 21.827 -15.110 0.374 1.00 31.96 75 VAL B O 1
ATOM 1603 N N . MET B 1 76 ? 20.075 -14.470 -0.858 1.00 27.63 76 MET B N 1
ATOM 1604 C CA . MET B 1 76 ? 20.162 -15.676 -1.657 1.00 31.01 76 MET B CA 1
ATOM 1605 C C . MET B 1 76 ? 21.328 -15.553 -2.621 1.00 27.36 76 MET B C 1
ATOM 1606 O O . MET B 1 76 ? 21.532 -14.497 -3.196 1.00 27.85 76 MET B O 1
ATOM 1611 N N . LEU B 1 77 ? 22.092 -16.621 -2.813 1.00 18.61 77 LEU B N 1
ATOM 1612 C CA . LEU B 1 77 ? 23.203 -16.550 -3.760 1.00 20.65 77 LEU B CA 1
ATOM 1613 C C . LEU B 1 77 ? 22.899 -17.240 -5.083 1.00 20.23 77 LEU B C 1
ATOM 1614 O O . LEU B 1 77 ? 23.326 -16.786 -6.151 1.00 27.22 77 LEU B O 1
ATOM 1619 N N . GLY B 1 78 ? 22.184 -18.358 -5.011 1.00 17.75 78 GLY B N 1
ATOM 1620 C CA . GLY B 1 78 ? 21.989 -19.182 -6.187 1.00 22.33 78 GLY B CA 1
ATOM 1621 C C . GLY B 1 78 ? 21.060 -20.346 -5.910 1.00 23.47 78 GLY B C 1
ATOM 1622 O O . GLY B 1 78 ? 20.760 -20.673 -4.755 1.00 22.10 78 GLY B O 1
ATOM 1623 N N . ARG B 1 79 ? 20.601 -20.975 -6.979 1.00 20.79 79 ARG B N 1
ATOM 1624 C CA . ARG B 1 79 ? 19.731 -22.116 -6.847 1.00 19.38 79 ARG B CA 1
ATOM 1625 C C . ARG B 1 79 ? 20.018 -23.015 -8.039 1.00 22.49 79 ARG B C 1
ATOM 1626 O O . ARG B 1 79 ? 20.153 -22.531 -9.170 1.00 25.26 79 ARG B O 1
ATOM 1634 N N . VAL B 1 80 ? 20.138 -24.313 -7.800 1.00 20.78 80 VAL B N 1
ATOM 1635 C CA . VAL B 1 80 ? 20.354 -25.239 -8.900 1.00 19.62 80 VAL B CA 1
ATOM 1636 C C . VAL B 1 80 ? 19.350 -26.378 -8.764 1.00 20.19 80 VAL B C 1
ATOM 1637 O O . VAL B 1 80 ? 19.120 -26.894 -7.654 1.00 21.83 80 VAL B O 1
ATOM 1641 N N . ALA B 1 81 ? 18.736 -26.742 -9.885 1.00 20.50 81 ALA B N 1
ATOM 1642 C CA . ALA B 1 81 ? 17.752 -27.820 -9.914 1.00 21.74 81 ALA B CA 1
ATOM 1643 C C . ALA B 1 81 ? 18.264 -28.923 -10.837 1.00 27.61 81 ALA B C 1
ATOM 1644 O O . ALA B 1 81 ? 18.830 -28.632 -11.892 1.00 25.07 81 ALA B O 1
ATOM 1646 N N . PHE B 1 82 ? 18.048 -30.179 -10.447 1.00 28.79 82 PHE B N 1
ATOM 1647 C CA . PHE B 1 82 ? 18.625 -31.318 -11.144 1.00 26.23 82 PHE B CA 1
ATOM 1648 C C . PHE B 1 82 ? 17.520 -32.211 -11.677 1.00 29.15 82 PHE B C 1
ATOM 1649 O O . PHE B 1 82 ? 16.637 -32.614 -10.911 1.00 31.29 82 PHE B O 1
ATOM 1657 N N . GLU B 1 83 ? 17.562 -32.561 -12.961 1.00 30.30 83 GLU B N 1
ATOM 1658 C CA . GLU B 1 83 ? 16.590 -33.522 -13.461 1.00 33.66 83 GLU B CA 1
ATOM 1659 C C . GLU B 1 83 ? 16.953 -34.922 -12.969 1.00 36.55 83 GLU B C 1
ATOM 1660 O O . GLU B 1 83 ? 18.110 -35.347 -13.096 1.00 34.54 83 GLU B O 1
ATOM 1666 N N . PRO B 1 84 ? 15.962 -35.640 -12.400 1.00 35.93 84 PRO B N 1
ATOM 1667 C CA . PRO B 1 84 ? 16.104 -37.017 -11.911 1.00 27.56 84 PRO B CA 1
ATOM 1668 C C . PRO B 1 84 ? 16.689 -37.950 -12.972 1.00 34.17 84 PRO B C 1
ATOM 1669 O O . PRO B 1 84 ? 16.170 -37.990 -14.095 1.00 36.15 84 PRO B O 1
ATOM 1673 N N . GLY B 1 85 ? 17.738 -38.694 -12.616 1.00 32.69 85 GLY B N 1
ATOM 1674 C CA . GLY B 1 85 ? 18.325 -39.685 -13.510 1.00 33.98 85 GLY B CA 1
ATOM 1675 C C . GLY B 1 85 ? 19.472 -39.179 -14.375 1.00 37.21 85 GLY B C 1
ATOM 1676 O O . GLY B 1 85 ? 20.272 -39.970 -14.863 1.00 45.62 85 GLY B O 1
ATOM 1677 N N . TYR B 1 86 ? 19.560 -37.865 -14.564 1.00 35.74 86 TYR B N 1
ATOM 1678 C CA . TYR B 1 86 ? 20.544 -37.294 -15.481 1.00 38.43 86 TYR B CA 1
ATOM 1679 C C . TYR B 1 86 ? 21.606 -36.440 -14.791 1.00 33.09 86 TYR B C 1
ATOM 1680 O O . TYR B 1 86 ? 22.781 -36.485 -15.164 1.00 37.32 86 TYR B O 1
ATOM 1689 N N . ALA B 1 87 ? 21.203 -35.660 -13.797 1.00 28.47 87 ALA B N 1
ATOM 1690 C CA . ALA B 1 87 ? 22.157 -34.793 -13.109 1.00 25.62 87 ALA B CA 1
ATOM 1691 C C . ALA B 1 87 ? 22.316 -35.251 -11.671 1.00 29.67 87 ALA B C 1
ATOM 1692 O O . ALA B 1 87 ? 21.328 -35.480 -10.974 1.00 38.23 87 ALA B O 1
ATOM 1694 N N . GLU B 1 88 ? 23.562 -35.393 -11.236 1.00 27.33 88 GLU B N 1
ATOM 1695 C CA . GLU B 1 88 ? 23.870 -35.763 -9.861 1.00 28.19 88 GLU B CA 1
ATOM 1696 C C . GLU B 1 88 ? 23.939 -34.507 -9.008 1.00 26.69 88 GLU B C 1
ATOM 1697 O O . GLU B 1 88 ? 24.294 -33.436 -9.509 1.00 26.93 88 GLU B O 1
ATOM 1703 N N . PRO B 1 89 ? 23.621 -34.629 -7.709 1.00 25.50 89 PRO B N 1
ATOM 1704 C CA . PRO B 1 89 ? 23.587 -33.429 -6.854 1.00 23.35 89 PRO B CA 1
ATOM 1705 C C . PRO B 1 89 ? 24.988 -33.068 -6.356 1.00 25.14 89 PRO B C 1
ATOM 1706 O O . PRO B 1 89 ? 25.299 -33.200 -5.163 1.00 23.02 89 PRO B O 1
ATOM 1710 N N . ASP B 1 90 ? 25.825 -32.610 -7.279 1.00 27.18 90 ASP B N 1
ATOM 1711 C CA . ASP B 1 90 ? 27.199 -32.239 -6.970 1.00 26.36 90 ASP B CA 1
ATOM 1712 C C . ASP B 1 90 ? 27.529 -31.100 -7.918 1.00 28.56 90 ASP B C 1
ATOM 1713 O O . ASP B 1 90 ? 27.673 -31.314 -9.122 1.00 36.36 90 ASP B O 1
ATOM 1718 N N . VAL B 1 91 ? 27.652 -29.890 -7.384 1.00 27.73 91 VAL B N 1
ATOM 1719 C CA . VAL B 1 91 ? 27.749 -28.708 -8.229 1.00 25.88 91 VAL B CA 1
ATOM 1720 C C . VAL B 1 91 ? 28.817 -27.728 -7.732 1.00 28.45 91 VAL B C 1
ATOM 1721 O O . VAL B 1 91 ? 29.000 -27.556 -6.524 1.00 26.09 91 VAL B O 1
ATOM 1725 N N . THR B 1 92 ? 29.513 -27.073 -8.660 1.00 24.34 92 THR B N 1
ATOM 1726 C CA . THR B 1 92 ? 30.459 -26.031 -8.284 1.00 28.72 92 THR B CA 1
ATOM 1727 C C . THR B 1 92 ? 29.977 -24.638 -8.705 1.00 28.29 92 THR B C 1
ATOM 1728 O O . THR B 1 92 ? 29.721 -24.384 -9.889 1.00 30.88 92 THR B O 1
ATOM 1732 N N . PHE B 1 93 ? 29.842 -23.747 -7.725 1.00 26.71 93 PHE B N 1
ATOM 1733 C CA . PHE B 1 93 ? 29.517 -22.339 -7.977 1.00 28.59 93 PHE B CA 1
ATOM 1734 C C . PHE B 1 93 ? 30.771 -21.490 -7.906 1.00 27.42 93 PHE B C 1
ATOM 1735 O O . PHE B 1 93 ? 31.735 -21.860 -7.227 1.00 26.52 93 PHE B O 1
ATOM 1743 N N . THR B 1 94 ? 30.731 -20.346 -8.599 1.00 26.47 94 THR B N 1
ATOM 1744 C CA . THR B 1 94 ? 31.717 -19.270 -8.456 1.00 27.45 94 THR B CA 1
ATOM 1745 C C . THR B 1 94 ? 31.006 -18.081 -7.801 1.00 30.50 94 THR B C 1
ATOM 1746 O O . THR B 1 94 ? 29.940 -17.651 -8.261 1.00 30.46 94 THR B O 1
ATOM 1750 N N . LEU B 1 95 ? 31.583 -17.562 -6.723 1.00 27.43 95 LEU B N 1
ATOM 1751 C CA . LEU B 1 95 ? 30.937 -16.521 -5.932 1.00 24.09 95 LEU B CA 1
ATOM 1752 C C . LEU B 1 95 ? 31.874 -15.335 -5.785 1.00 31.17 95 LEU B C 1
ATOM 1753 O O . LEU B 1 95 ? 33.093 -15.494 -5.919 1.00 26.95 95 LEU B O 1
ATOM 1758 N N . LYS B 1 96 ? 31.313 -14.153 -5.524 1.00 26.29 96 LYS B N 1
ATOM 1759 C CA . LYS B 1 96 ? 32.108 -13.013 -5.051 1.00 35.28 96 LYS B CA 1
ATOM 1760 C C . LYS B 1 96 ? 31.463 -12.551 -3.767 1.00 33.78 96 LYS B C 1
ATOM 1761 O O . LYS B 1 96 ? 30.263 -12.289 -3.741 1.00 43.35 96 LYS B O 1
ATOM 1767 N N . LEU B 1 97 ? 32.243 -12.442 -2.701 1.00 27.68 97 LEU B N 1
ATOM 1768 C CA . LEU B 1 97 ? 31.698 -11.927 -1.457 1.00 27.03 97 LEU B CA 1
ATOM 1769 C C . LEU B 1 97 ? 32.262 -10.538 -1.187 1.00 27.37 97 LEU B C 1
ATOM 1770 O O . LEU B 1 97 ? 33.292 -10.146 -1.757 1.00 32.69 97 LEU B O 1
ATOM 1775 N N . LYS B 1 98 ? 31.588 -9.797 -0.316 1.00 27.21 98 LYS B N 1
ATOM 1776 C CA . LYS B 1 98 ? 31.972 -8.410 -0.040 1.00 33.84 98 LYS B CA 1
ATOM 1777 C C . LYS B 1 98 ? 32.345 -8.213 1.427 1.00 25.42 98 LYS B C 1
ATOM 1778 O O . LYS B 1 98 ? 33.099 -7.306 1.767 1.00 32.44 98 LYS B O 1
ATOM 1784 N N . LYS B 1 99 ? 31.809 -9.077 2.288 1.00 28.89 99 LYS B N 1
ATOM 1785 C CA . LYS B 1 99 ? 31.915 -8.930 3.742 1.00 29.22 99 LYS B CA 1
ATOM 1786 C C . LYS B 1 99 ? 31.756 -10.306 4.374 1.00 27.38 99 LYS B C 1
ATOM 1787 O O . LYS B 1 99 ? 31.091 -11.180 3.796 1.00 27.18 99 LYS B O 1
ATOM 1793 N N . SER B 1 100 ? 32.353 -10.518 5.548 1.00 24.93 100 SER B N 1
ATOM 1794 C CA . SER B 1 100 ? 32.348 -11.855 6.146 1.00 23.92 100 SER B CA 1
ATOM 1795 C C . SER B 1 100 ? 30.919 -12.285 6.478 1.00 30.58 100 SER B C 1
ATOM 1796 O O . SER B 1 100 ? 30.011 -11.451 6.592 1.00 29.90 100 SER B O 1
ATOM 1799 N N . GLY B 1 101 ? 30.711 -13.584 6.639 1.00 26.75 101 GLY B N 1
ATOM 1800 C CA . GLY B 1 101 ? 29.392 -14.059 6.992 1.00 23.90 101 GLY B CA 1
ATOM 1801 C C . GLY B 1 101 ? 29.321 -15.564 7.014 1.00 27.33 101 GLY B C 1
ATOM 1802 O O . GLY B 1 101 ? 30.329 -16.262 7.231 1.00 25.30 101 GLY B O 1
ATOM 1803 N N . VAL B 1 102 ? 28.118 -16.073 6.799 1.00 26.35 102 VAL B N 1
ATOM 1804 C CA . VAL B 1 102 ? 27.869 -17.497 6.910 1.00 21.38 102 VAL B CA 1
ATOM 1805 C C . VAL B 1 102 ? 27.174 -17.985 5.649 1.00 23.04 102 VAL B C 1
ATOM 1806 O O . VAL B 1 102 ? 26.153 -17.419 5.210 1.00 19.38 102 VAL B O 1
ATOM 1810 N N . LEU B 1 103 ? 27.775 -19.001 5.038 1.00 18.23 103 LEU B N 1
ATOM 1811 C CA . LEU B 1 103 ? 27.219 -19.637 3.852 1.00 22.61 103 LEU B CA 1
ATOM 1812 C C . LEU B 1 103 ? 26.249 -20.764 4.267 1.00 19.87 103 LEU B C 1
ATOM 1813 O O . LEU B 1 103 ? 26.613 -21.617 5.082 1.00 21.83 103 LEU B O 1
ATOM 1818 N N . TYR B 1 104 ? 25.031 -20.773 3.718 1.00 15.76 104 TYR B N 1
ATOM 1819 C CA . TYR B 1 104 ? 24.081 -21.859 3.986 1.00 18.09 104 TYR B CA 1
ATOM 1820 C C . TYR B 1 104 ? 23.749 -22.594 2.690 1.00 24.14 104 TYR B C 1
ATOM 1821 O O . TYR B 1 104 ? 23.466 -21.956 1.666 1.00 25.79 104 TYR B O 1
ATOM 1830 N N . ALA B 1 105 ? 23.764 -23.929 2.734 1.00 20.25 105 ALA B N 1
ATOM 1831 C CA . ALA B 1 105 ? 23.290 -24.734 1.607 1.00 16.59 105 ALA B CA 1
ATOM 1832 C C . ALA B 1 105 ? 22.068 -25.520 2.099 1.00 19.74 105 ALA B C 1
ATOM 1833 O O . ALA B 1 105 ? 22.112 -26.120 3.184 1.00 21.94 105 ALA B O 1
ATOM 1835 N N . ILE B 1 106 ? 20.999 -25.514 1.306 1.00 20.55 106 ILE B N 1
ATOM 1836 C CA . ILE B 1 106 ? 19.776 -26.243 1.629 1.00 19.32 106 ILE B CA 1
ATOM 1837 C C . ILE B 1 106 ? 19.470 -27.172 0.472 1.00 18.77 106 ILE B C 1
ATOM 1838 O O . ILE B 1 106 ? 19.352 -26.712 -0.667 1.00 22.62 106 ILE B O 1
ATOM 1843 N N . SER B 1 107 ? 19.339 -28.471 0.736 1.00 20.81 107 SER B N 1
ATOM 1844 C CA . SER B 1 107 ? 18.998 -29.392 -0.338 1.00 19.46 107 SER B CA 1
ATOM 1845 C C . SER B 1 107 ? 17.621 -29.966 -0.054 1.00 20.30 107 SER B C 1
ATOM 1846 O O . SER B 1 107 ? 17.210 -30.059 1.114 1.00 18.45 107 SER B O 1
ATOM 1849 N N . TYR B 1 108 ? 16.910 -30.349 -1.110 1.00 22.41 108 TYR B N 1
ATOM 1850 C CA . TYR B 1 108 ? 15.582 -30.939 -0.954 1.00 21.53 108 TYR B CA 1
ATOM 1851 C C . TYR B 1 108 ? 15.525 -32.328 -1.567 1.00 21.35 108 TYR B C 1
ATOM 1852 O O . TYR B 1 108 ? 15.890 -32.517 -2.737 1.00 22.05 108 TYR B O 1
ATOM 1861 N N . CYS B 1 109 ? 15.079 -33.302 -0.777 1.00 23.07 109 CYS B N 1
ATOM 1862 C CA . CYS B 1 109 ? 14.795 -34.635 -1.295 1.00 14.78 109 CYS B CA 1
ATOM 1863 C C . CYS B 1 109 ? 13.290 -34.825 -1.292 1.00 19.42 109 CYS B C 1
ATOM 1864 O O . CYS B 1 109 ? 12.630 -34.537 -0.284 1.00 24.62 109 CYS B O 1
ATOM 1867 N N . ASN B 1 110 ? 12.718 -35.279 -2.407 1.00 20.63 110 ASN B N 1
ATOM 1868 C CA . ASN B 1 110 ? 11.250 -35.301 -2.493 1.00 22.26 110 ASN B CA 1
ATOM 1869 C C . ASN B 1 110 ? 10.614 -36.213 -1.437 1.00 26.41 110 ASN B C 1
ATOM 1870 O O . ASN B 1 110 ? 9.470 -36.023 -1.061 1.00 29.41 110 ASN B O 1
ATOM 1875 N N . LEU B 1 111 ? 11.364 -37.190 -0.936 1.00 19.32 111 LEU B N 1
ATOM 1876 C CA . LEU B 1 111 ? 10.827 -38.081 0.102 1.00 22.68 111 LEU B CA 1
ATOM 1877 C C . LEU B 1 111 ? 11.212 -37.622 1.504 1.00 24.59 111 LEU B C 1
ATOM 1878 O O . LEU B 1 111 ? 10.445 -37.791 2.452 1.00 23.42 111 LEU B O 1
ATOM 1883 N N . HIS B 1 112 ? 12.410 -37.055 1.632 1.00 19.76 112 HIS B N 1
ATOM 1884 C CA . HIS B 1 112 ? 13.011 -36.889 2.949 1.00 25.27 112 HIS B CA 1
ATOM 1885 C C . HIS B 1 112 ? 13.251 -35.445 3.391 1.00 26.43 112 HIS B C 1
ATOM 1886 O O . HIS B 1 112 ? 13.991 -35.200 4.346 1.00 30.18 112 HIS B O 1
ATOM 1893 N N . GLY B 1 113 ? 12.628 -34.490 2.705 1.00 19.22 113 GLY B N 1
ATOM 1894 C CA . GLY B 1 113 ? 12.573 -33.128 3.214 1.00 20.50 113 GLY B CA 1
ATOM 1895 C C . GLY B 1 113 ? 13.782 -32.237 2.943 1.00 20.55 113 GLY B C 1
ATOM 1896 O O . GLY B 1 113 ? 14.565 -32.474 2.008 1.00 16.41 113 GLY B O 1
ATOM 1897 N N . LEU B 1 114 ? 13.931 -31.220 3.794 1.00 17.46 114 LEU B N 1
ATOM 1898 C CA . LEU B 1 114 ? 14.869 -30.129 3.589 1.00 17.22 114 LEU B CA 1
ATOM 1899 C C . LEU B 1 114 ? 15.984 -30.263 4.591 1.00 20.43 114 LEU B C 1
ATOM 1900 O O . LEU B 1 114 ? 15.720 -30.428 5.786 1.00 21.08 114 LEU B O 1
ATOM 1905 N N . TRP B 1 115 ? 17.223 -30.179 4.113 1.00 20.00 115 TRP B N 1
ATOM 1906 C CA . TRP B 1 115 ? 18.396 -30.394 4.964 1.00 21.27 115 TRP B CA 1
ATOM 1907 C C . TRP B 1 115 ? 19.382 -29.234 4.838 1.00 20.59 115 TRP B C 1
ATOM 1908 O O . TRP B 1 115 ? 19.626 -28.742 3.725 1.00 20.59 115 TRP B O 1
ATOM 1919 N N . GLU B 1 116 ? 19.964 -28.813 5.961 1.00 19.70 116 GLU B N 1
ATOM 1920 C CA . GLU B 1 116 ? 20.784 -27.593 5.975 1.00 22.66 116 GLU B CA 1
ATOM 1921 C C . GLU B 1 116 ? 22.231 -27.861 6.378 1.00 20.66 116 GLU B C 1
ATOM 1922 O O . GLU B 1 116 ? 22.500 -28.640 7.297 1.00 20.64 116 GLU B O 1
ATOM 1928 N N . ALA B 1 117 ? 23.166 -27.218 5.689 1.00 17.79 117 ALA B N 1
ATOM 1929 C CA . ALA B 1 117 ? 24.539 -27.197 6.160 1.00 18.44 117 ALA B CA 1
ATOM 1930 C C . ALA B 1 117 ? 24.961 -25.746 6.131 1.00 20.64 117 ALA B C 1
ATOM 1931 O O . ALA B 1 117 ? 24.363 -24.936 5.417 1.00 23.91 117 ALA B O 1
ATOM 1933 N N . ARG B 1 118 ? 25.974 -25.403 6.915 1.00 24.12 118 ARG B N 1
ATOM 1934 C CA . ARG B 1 118 ? 26.410 -24.021 6.938 1.00 24.49 118 ARG B CA 1
ATOM 1935 C C . ARG B 1 118 ? 27.916 -23.973 7.112 1.00 25.11 118 ARG B C 1
ATOM 1936 O O . ARG B 1 118 ? 28.489 -24.879 7.684 1.00 23.59 118 ARG B O 1
ATOM 1944 N N . LYS B 1 119 ? 28.555 -22.917 6.614 1.00 22.20 119 LYS B N 1
ATOM 1945 C CA . LYS B 1 119 ? 29.992 -22.775 6.791 1.00 22.86 119 LYS B CA 1
ATOM 1946 C C . LYS B 1 119 ? 30.379 -21.305 6.879 1.00 24.32 119 LYS B C 1
ATOM 1947 O O . LYS B 1 119 ? 29.928 -20.478 6.064 1.00 26.26 119 LYS B O 1
ATOM 1953 N N . GLU B 1 120 ? 31.198 -20.968 7.868 1.00 30.33 120 GLU B N 1
ATOM 1954 C CA . GLU B 1 120 ? 31.628 -19.588 8.031 1.00 33.85 120 GLU B CA 1
ATOM 1955 C C . GLU B 1 120 ? 32.680 -19.247 6.997 1.00 33.59 120 GLU B C 1
ATOM 1956 O O . GLU B 1 120 ? 33.605 -20.036 6.785 1.00 27.54 120 GLU B O 1
ATOM 1962 N N . ILE B 1 121 ? 32.570 -18.068 6.378 1.00 29.96 121 ILE B N 1
ATOM 1963 C CA . ILE B 1 121 ? 33.615 -17.603 5.468 1.00 29.23 121 ILE B CA 1
ATOM 1964 C C . ILE B 1 121 ? 34.068 -16.201 5.841 1.00 32.00 121 ILE B C 1
ATOM 1965 O O . ILE B 1 121 ? 33.248 -15.279 5.991 1.00 25.30 121 ILE B O 1
ATOM 1970 N N . LYS B 1 122 ? 35.375 -16.044 6.001 1.00 26.10 122 LYS B N 1
ATOM 1971 C CA . LYS B 1 122 ? 35.928 -14.744 6.355 1.00 29.20 122 LYS B CA 1
ATOM 1972 C C . LYS B 1 122 ? 36.293 -13.994 5.080 1.00 29.74 122 LYS B C 1
ATOM 1973 O O . LYS B 1 122 ? 36.883 -14.568 4.157 1.00 30.84 122 LYS B O 1
ATOM 1979 N N . VAL B 1 123 ? 35.945 -12.712 5.025 1.00 29.39 123 VAL B N 1
ATOM 1980 C CA . VAL B 1 123 ? 36.288 -11.896 3.870 1.00 27.52 123 VAL B CA 1
ATOM 1981 C C . VAL B 1 123 ? 37.213 -10.773 4.312 1.00 33.54 123 VAL B C 1
ATOM 1982 O O . VAL B 1 123 ? 36.858 -9.982 5.195 1.00 31.70 123 VAL B O 1
ATOM 1986 N N . GLU B 1 124 ? 38.402 -10.690 3.718 1.00 34.55 124 GLU B N 1
ATOM 1987 C CA . GLU B 1 124 ? 39.343 -9.642 4.126 1.00 36.08 124 GLU B CA 1
ATOM 1988 C C . GLU B 1 124 ? 39.600 -8.578 3.055 1.00 37.08 124 GLU B C 1
ATOM 1989 O O . GLU B 1 124 ? 40.260 -7.565 3.338 1.00 38.26 124 GLU B O 1
ATOM 1996 N N . MET C 1 1 ? 5.393 -12.029 -36.698 1.00 115.22 1 MET C N 1
ATOM 1997 C CA . MET C 1 1 ? 5.076 -12.986 -35.641 1.00 112.47 1 MET C CA 1
ATOM 1998 C C . MET C 1 1 ? 6.017 -14.186 -35.698 1.00 109.82 1 MET C C 1
ATOM 1999 O O . MET C 1 1 ? 5.792 -15.133 -36.453 1.00 112.82 1 MET C O 1
ATOM 2004 N N . LYS C 1 2 ? 7.076 -14.142 -34.899 1.00 103.34 2 LYS C N 1
ATOM 2005 C CA . LYS C 1 2 ? 8.054 -15.219 -34.894 1.00 98.76 2 LYS C CA 1
ATOM 2006 C C . LYS C 1 2 ? 7.674 -16.298 -33.888 1.00 92.18 2 LYS C C 1
ATOM 2007 O O . LYS C 1 2 ? 7.002 -16.023 -32.893 1.00 89.51 2 LYS C O 1
ATOM 2013 N N . SER C 1 3 ? 8.094 -17.531 -34.154 1.00 89.45 3 SER C N 1
ATOM 2014 C CA . SER C 1 3 ? 8.005 -18.575 -33.145 1.00 82.29 3 SER C CA 1
ATOM 2015 C C . SER C 1 3 ? 9.070 -18.293 -32.091 1.00 74.91 3 SER C C 1
ATOM 2016 O O . SER C 1 3 ? 10.040 -17.578 -32.354 1.00 73.08 3 SER C O 1
ATOM 2019 N N . PHE C 1 4 ? 8.873 -18.837 -30.896 1.00 71.14 4 PHE C N 1
ATOM 2020 C CA . PHE C 1 4 ? 9.820 -18.664 -29.805 1.00 65.40 4 PHE C CA 1
ATOM 2021 C C . PHE C 1 4 ? 11.219 -19.141 -30.204 1.00 67.59 4 PHE C C 1
ATOM 2022 O O . PHE C 1 4 ? 12.222 -18.512 -29.861 1.00 66.85 4 PHE C O 1
ATOM 2030 N N . GLY C 1 5 ? 11.277 -20.245 -30.944 1.00 68.93 5 GLY C N 1
ATOM 2031 C CA . GLY C 1 5 ? 12.546 -20.833 -31.336 1.00 70.16 5 GLY C CA 1
ATOM 2032 C C . GLY C 1 5 ? 13.386 -19.930 -32.217 1.00 74.30 5 GLY C C 1
ATOM 2033 O O . GLY C 1 5 ? 14.618 -20.006 -32.202 1.00 75.84 5 GLY C O 1
ATOM 2034 N N . GLU C 1 6 ? 12.717 -19.071 -32.983 1.00 77.81 6 GLU C N 1
ATOM 2035 C CA . GLU C 1 6 ? 13.394 -18.142 -33.887 1.00 82.21 6 GLU C CA 1
ATOM 2036 C C . GLU C 1 6 ? 14.039 -16.974 -33.137 1.00 76.98 6 GLU C C 1
ATOM 2037 O O . GLU C 1 6 ? 14.925 -16.297 -33.665 1.00 79.07 6 GLU C O 1
ATOM 2043 N N . LEU C 1 7 ? 13.585 -16.739 -31.910 1.00 70.62 7 LEU C N 1
ATOM 2044 C CA . LEU C 1 7 ? 14.082 -15.629 -31.104 1.00 69.58 7 LEU C CA 1
ATOM 2045 C C . LEU C 1 7 ? 15.463 -15.907 -30.517 1.00 71.83 7 LEU C C 1
ATOM 2046 O O . LEU C 1 7 ? 16.207 -14.981 -30.200 1.00 73.31 7 LEU C O 1
ATOM 2051 N N . ILE C 1 8 ? 15.800 -17.183 -30.371 1.00 71.53 8 ILE C N 1
ATOM 2052 C CA . ILE C 1 8 ? 17.036 -17.564 -29.699 1.00 71.18 8 ILE C CA 1
ATOM 2053 C C . ILE C 1 8 ? 18.273 -17.210 -30.522 1.00 72.93 8 ILE C C 1
ATOM 2054 O O . ILE C 1 8 ? 18.381 -17.575 -31.691 1.00 74.85 8 ILE C O 1
ATOM 2059 N N . TYR C 1 9 ? 19.196 -16.484 -29.895 1.00 73.49 9 TYR C N 1
ATOM 2060 C CA . TYR C 1 9 ? 20.432 -16.065 -30.546 1.00 78.48 9 TYR C CA 1
ATOM 2061 C C . TYR C 1 9 ? 21.461 -17.191 -30.607 1.00 83.00 9 TYR C C 1
ATOM 2062 O O . TYR C 1 9 ? 21.825 -17.790 -29.591 1.00 80.61 9 TYR C O 1
ATOM 2071 N N . THR C 1 10 ? 21.914 -17.477 -31.818 1.00 90.17 10 THR C N 1
ATOM 2072 C CA . THR C 1 10 ? 23.040 -18.362 -32.039 1.00 97.89 10 THR C CA 1
ATOM 2073 C C . THR C 1 10 ? 24.135 -17.462 -32.583 1.00 107.25 10 THR C C 1
ATOM 2074 O O . THR C 1 10 ? 23.860 -16.607 -33.426 1.00 109.47 10 THR C O 1
ATOM 2078 N N . PRO C 1 11 ? 25.376 -17.620 -32.089 1.00 113.59 11 PRO C N 1
ATOM 2079 C CA . PRO C 1 11 ? 26.465 -16.804 -32.638 1.00 118.21 11 PRO C CA 1
ATOM 2080 C C . PRO C 1 11 ? 26.649 -17.092 -34.124 1.00 121.29 11 PRO C C 1
ATOM 2081 O O . PRO C 1 11 ? 27.140 -16.241 -34.868 1.00 124.12 11 PRO C O 1
ATOM 2085 N N . ASP C 1 12 ? 26.236 -18.284 -34.545 1.00 121.35 12 ASP C N 1
ATOM 2086 C CA . ASP C 1 12 ? 26.265 -18.665 -35.950 1.00 128.59 12 ASP C CA 1
ATOM 2087 C C . ASP C 1 12 ? 25.013 -18.193 -36.692 1.00 129.37 12 ASP C C 1
ATOM 2088 O O . ASP C 1 12 ? 24.683 -18.709 -37.760 1.00 131.34 12 ASP C O 1
ATOM 2093 N N . ARG C 1 13 ? 24.325 -17.208 -36.118 1.00 107.36 13 ARG C N 1
ATOM 2094 C CA . ARG C 1 13 ? 23.106 -16.648 -36.701 1.00 114.58 13 ARG C CA 1
ATOM 2095 C C . ARG C 1 13 ? 23.030 -15.140 -36.448 1.00 114.42 13 ARG C C 1
ATOM 2096 O O . ARG C 1 13 ? 22.057 -14.485 -36.824 1.00 117.42 13 ARG C O 1
ATOM 2104 N N . ALA C 1 14 ? 24.068 -14.599 -35.816 1.00 111.19 14 ALA C N 1
ATOM 2105 C CA . ALA C 1 14 ? 24.083 -13.203 -35.373 1.00 111.05 14 ALA C CA 1
ATOM 2106 C C . ALA C 1 14 ? 24.015 -12.158 -36.497 1.00 116.09 14 ALA C C 1
ATOM 2107 O O . ALA C 1 14 ? 24.988 -11.942 -37.224 1.00 118.63 14 ALA C O 1
ATOM 2109 N N . GLU C 1 15 ? 22.858 -11.512 -36.619 1.00 116.26 15 GLU C N 1
ATOM 2110 C CA . GLU C 1 15 ? 22.682 -10.370 -37.513 1.00 119.37 15 GLU C CA 1
ATOM 2111 C C . GLU C 1 15 ? 22.435 -9.120 -36.669 1.00 121.17 15 GLU C C 1
ATOM 2112 O O . GLU C 1 15 ? 21.963 -9.222 -35.535 1.00 118.28 15 GLU C O 1
ATOM 2118 N N . GLY C 1 16 ? 22.774 -7.950 -37.208 1.00 125.75 16 GLY C N 1
ATOM 2119 C CA . GLY C 1 16 ? 22.493 -6.685 -36.550 1.00 126.47 16 GLY C CA 1
ATOM 2120 C C . GLY C 1 16 ? 23.384 -6.394 -35.355 1.00 121.25 16 GLY C C 1
ATOM 2121 O O . GLY C 1 16 ? 24.600 -6.597 -35.410 1.00 119.92 16 GLY C O 1
ATOM 2122 N N . GLU C 1 17 ? 22.777 -5.913 -34.273 1.00 117.69 17 GLU C N 1
ATOM 2123 C CA . GLU C 1 17 ? 23.516 -5.617 -33.051 1.00 112.83 17 GLU C CA 1
ATOM 2124 C C . GLU C 1 17 ? 23.878 -6.900 -32.296 1.00 110.94 17 GLU C C 1
ATOM 2125 O O . GLU C 1 17 ? 24.771 -6.899 -31.447 1.00 109.86 17 GLU C O 1
ATOM 2131 N N . ALA C 1 18 ? 23.191 -7.993 -32.623 1.00 109.90 18 ALA C N 1
ATOM 2132 C CA . ALA C 1 18 ? 23.471 -9.295 -32.020 1.00 103.46 18 ALA C CA 1
ATOM 2133 C C . ALA C 1 18 ? 24.931 -9.734 -32.202 1.00 104.30 18 ALA C C 1
ATOM 2134 O O . ALA C 1 18 ? 25.482 -10.425 -31.346 1.00 100.49 18 ALA C O 1
ATOM 2136 N N . ILE C 1 19 ? 25.542 -9.326 -33.315 1.00 110.63 19 ILE C N 1
ATOM 2137 C CA . ILE C 1 19 ? 26.948 -9.625 -33.615 1.00 110.69 19 ILE C CA 1
ATOM 2138 C C . ILE C 1 19 ? 27.904 -9.269 -32.469 1.00 106.27 19 ILE C C 1
ATOM 2139 O O . ILE C 1 19 ? 28.697 -10.103 -32.025 1.00 103.72 19 ILE C O 1
ATOM 2144 N N . SER C 1 20 ? 27.815 -8.029 -31.994 1.00 106.47 20 SER C N 1
ATOM 2145 C CA . SER C 1 20 ? 28.729 -7.511 -30.979 1.00 103.84 20 SER C CA 1
ATOM 2146 C C . SER C 1 20 ? 28.577 -8.182 -29.611 1.00 100.55 20 SER C C 1
ATOM 2147 O O . SER C 1 20 ? 29.562 -8.369 -28.892 1.00 101.84 20 SER C O 1
ATOM 2150 N N . LYS C 1 21 ? 27.346 -8.550 -29.263 1.00 95.17 21 LYS C N 1
ATOM 2151 C CA . LYS C 1 21 ? 27.046 -9.141 -27.960 1.00 85.08 21 LYS C CA 1
ATOM 2152 C C . LYS C 1 21 ? 27.447 -10.608 -27.864 1.00 82.52 21 LYS C C 1
ATOM 2153 O O . LYS C 1 21 ? 27.586 -11.152 -26.767 1.00 79.28 21 LYS C O 1
ATOM 2159 N N . ALA C 1 22 ? 27.628 -11.246 -29.015 1.00 84.78 22 ALA C N 1
ATOM 2160 C CA . ALA C 1 22 ? 27.761 -12.705 -29.091 1.00 79.76 22 ALA C CA 1
ATOM 2161 C C . ALA C 1 22 ? 28.885 -13.316 -28.244 1.00 74.38 22 ALA C C 1
ATOM 2162 O O . ALA C 1 22 ? 28.716 -14.391 -27.669 1.00 70.89 22 ALA C O 1
ATOM 2164 N N . ALA C 1 23 ? 30.021 -12.628 -28.169 1.00 72.50 23 ALA C N 1
ATOM 2165 C CA . ALA C 1 23 ? 31.188 -13.12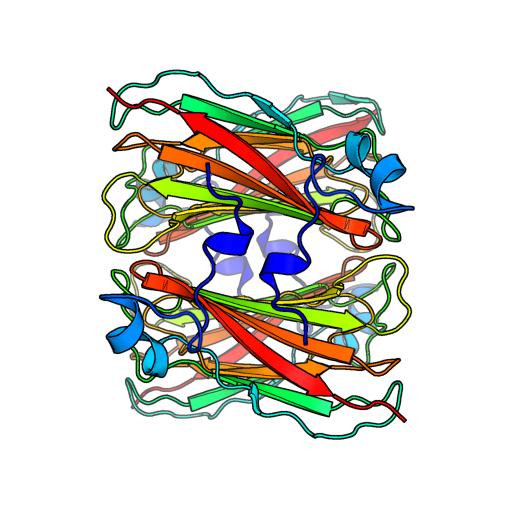5 -27.438 1.00 70.09 23 ALA C CA 1
ATOM 2166 C C . ALA C 1 23 ? 30.968 -13.162 -25.927 1.00 66.69 23 ALA C C 1
ATOM 2167 O O . ALA C 1 23 ? 31.445 -14.072 -25.240 1.00 62.62 23 ALA C O 1
ATOM 2169 N N . THR C 1 24 ? 30.249 -12.166 -25.418 1.00 68.61 24 THR C N 1
ATOM 2170 C CA . THR C 1 24 ? 30.042 -12.009 -23.981 1.00 62.74 24 THR C CA 1
ATOM 2171 C C . THR C 1 24 ? 28.751 -12.655 -23.462 1.00 58.49 24 THR C C 1
ATOM 2172 O O . THR C 1 24 ? 28.507 -12.663 -22.252 1.00 56.86 24 THR C O 1
ATOM 2176 N N . HIS C 1 25 ? 27.937 -13.200 -24.366 1.00 57.23 25 HIS C N 1
ATOM 2177 C CA . HIS C 1 25 ? 26.663 -13.822 -23.980 1.00 54.22 25 HIS C CA 1
ATOM 2178 C C . HIS C 1 25 ? 26.580 -15.310 -24.319 1.00 51.83 25 HIS C C 1
ATOM 2179 O O . HIS C 1 25 ? 25.817 -16.050 -23.695 1.00 50.41 25 HIS C O 1
ATOM 2186 N N . THR C 1 26 ? 27.348 -15.741 -25.315 1.00 54.33 26 THR C N 1
ATOM 2187 C CA . THR C 1 26 ? 27.324 -17.138 -25.738 1.00 53.09 26 THR C CA 1
ATOM 2188 C C . THR C 1 26 ? 28.036 -18.032 -24.727 1.00 49.29 26 THR C C 1
ATOM 2189 O O . THR C 1 26 ? 29.206 -17.814 -24.411 1.00 49.58 26 THR C O 1
ATOM 2193 N N . PRO C 1 27 ? 27.323 -19.045 -24.217 1.00 47.56 27 PRO C N 1
ATOM 2194 C CA . PRO C 1 27 ? 27.876 -19.964 -23.218 1.00 45.20 27 PRO C CA 1
ATOM 2195 C C . PRO C 1 27 ? 29.062 -20.742 -23.779 1.00 49.94 27 PRO C C 1
ATOM 2196 O O . PRO C 1 27 ? 29.035 -21.105 -24.957 1.00 52.36 27 PRO C O 1
ATOM 2200 N N . LYS C 1 28 ? 30.098 -20.957 -22.968 1.00 50.84 28 LYS C N 1
ATOM 2201 C CA . LYS C 1 28 ? 31.192 -21.848 -23.349 1.00 54.10 28 LYS C CA 1
ATOM 2202 C C . LYS C 1 28 ? 30.999 -23.158 -22.607 1.00 49.84 28 LYS C C 1
ATOM 2203 O O . LYS C 1 28 ? 30.914 -23.177 -21.377 1.00 48.91 28 LYS C O 1
ATOM 2209 N N . ILE C 1 29 ? 30.925 -24.253 -23.352 1.00 49.18 29 ILE C N 1
ATOM 2210 C CA . ILE C 1 29 ? 30.751 -25.556 -22.740 1.00 48.02 29 ILE C CA 1
ATOM 2211 C C . ILE C 1 29 ? 32.066 -26.307 -22.756 1.00 50.51 29 ILE C C 1
ATOM 2212 O O . ILE C 1 29 ? 32.699 -26.443 -23.809 1.00 52.31 29 ILE C O 1
ATOM 2217 N N . GLU C 1 30 ? 32.496 -26.759 -21.581 1.00 48.71 30 GLU C N 1
ATOM 2218 C CA . GLU C 1 30 ? 33.670 -27.620 -21.479 1.00 48.50 30 GLU C CA 1
ATOM 2219 C C . GLU C 1 30 ? 33.197 -28.987 -21.029 1.00 47.08 30 GLU C C 1
ATOM 2220 O O . GLU C 1 30 ? 32.668 -29.148 -19.922 1.00 49.52 30 GLU C O 1
ATOM 2226 N N . ALA C 1 31 ? 33.367 -29.967 -21.904 1.00 48.59 31 ALA C N 1
ATOM 2227 C CA . ALA C 1 31 ? 32.881 -31.311 -21.652 1.00 48.17 31 ALA C CA 1
ATOM 2228 C C . ALA C 1 31 ? 33.744 -32.241 -22.460 1.00 54.65 31 ALA C C 1
ATOM 2229 O O . ALA C 1 31 ? 34.313 -31.832 -23.475 1.00 57.69 31 ALA C O 1
ATOM 2231 N N . PRO C 1 32 ? 33.859 -33.497 -22.010 1.00 53.57 32 PRO C N 1
ATOM 2232 C CA . PRO C 1 32 ? 34.613 -34.488 -22.782 1.00 56.02 32 PRO C CA 1
ATOM 2233 C C . PRO C 1 32 ? 33.903 -34.826 -24.091 1.00 59.91 32 PRO C C 1
ATOM 2234 O O . PRO C 1 32 ? 32.689 -34.621 -24.200 1.00 59.64 32 PRO C O 1
ATOM 2238 N N . GLU C 1 33 ? 34.660 -35.312 -25.071 1.00 62.65 33 GLU C N 1
ATOM 2239 C CA . GLU C 1 33 ? 34.102 -35.760 -26.342 1.00 65.88 33 GLU C CA 1
ATOM 2240 C C . GLU C 1 33 ? 33.371 -37.084 -26.170 1.00 63.01 33 GLU C C 1
ATOM 2241 O O . GLU C 1 33 ? 32.313 -37.299 -26.761 1.00 63.24 33 GLU C O 1
ATOM 2247 N N . LYS C 1 34 ? 33.955 -37.976 -25.373 1.00 62.72 34 LYS C N 1
ATOM 2248 C CA . LYS C 1 34 ? 33.410 -39.320 -25.187 1.00 63.12 34 LYS C CA 1
ATOM 2249 C C . LYS C 1 34 ? 33.337 -39.681 -23.717 1.00 61.24 34 LYS C C 1
ATOM 2250 O O . LYS C 1 34 ? 34.273 -39.419 -22.959 1.00 64.01 34 LYS C O 1
ATOM 2256 N N . VAL C 1 35 ? 32.221 -40.282 -23.316 1.00 58.51 35 VAL C N 1
ATOM 2257 C CA . VAL C 1 35 ? 32.034 -40.718 -21.938 1.00 54.67 35 VAL C CA 1
ATOM 2258 C C . VAL C 1 35 ? 31.479 -42.132 -21.948 1.00 57.71 35 VAL C C 1
ATOM 2259 O O . VAL C 1 35 ? 31.039 -42.626 -22.992 1.00 57.65 35 VAL C O 1
ATOM 2263 N N . LYS C 1 36 ? 31.508 -42.789 -20.794 1.00 60.19 36 LYS C N 1
ATOM 2264 C CA . LYS C 1 36 ? 30.957 -44.132 -20.683 1.00 62.86 36 LYS C CA 1
ATOM 2265 C C . LYS C 1 36 ? 29.541 -44.042 -20.128 1.00 61.18 36 LYS C C 1
ATOM 2266 O O . LYS C 1 36 ? 29.275 -43.241 -19.230 1.00 59.60 36 LYS C O 1
ATOM 2272 N N . ALA C 1 37 ? 28.634 -44.846 -20.674 1.00 59.67 37 ALA C N 1
ATOM 2273 C CA . ALA C 1 37 ? 27.241 -44.854 -20.226 1.00 59.25 37 ALA C CA 1
ATOM 2274 C C . ALA C 1 37 ? 27.125 -44.929 -18.709 1.00 58.46 37 ALA C C 1
ATOM 2275 O O . ALA C 1 37 ? 27.852 -45.688 -18.068 1.00 58.86 37 ALA C O 1
ATOM 2277 N N . ASP C 1 38 ? 26.227 -44.122 -18.147 1.00 54.82 38 ASP C N 1
ATOM 2278 C CA . ASP C 1 38 ? 25.921 -44.149 -16.716 1.00 57.96 38 ASP C CA 1
ATOM 2279 C C . ASP C 1 38 ? 27.095 -43.791 -15.810 1.00 58.54 38 ASP C C 1
ATOM 2280 O O . ASP C 1 38 ? 27.014 -43.954 -14.593 1.00 62.07 38 ASP C O 1
ATOM 2285 N N . GLN C 1 39 ? 28.183 -43.312 -16.401 1.00 59.42 39 GLN C N 1
ATOM 2286 C CA . GLN C 1 39 ? 29.335 -42.882 -15.620 1.00 61.68 39 GLN C CA 1
ATOM 2287 C C . GLN C 1 39 ? 29.318 -41.366 -15.484 1.00 50.95 39 GLN C C 1
ATOM 2288 O O . GLN C 1 39 ? 29.262 -40.651 -16.484 1.00 45.71 39 GLN C O 1
ATOM 2294 N N . PRO C 1 40 ? 29.364 -40.874 -14.238 1.00 47.84 40 PRO C N 1
ATOM 2295 C CA . PRO C 1 40 ? 29.314 -39.438 -13.947 1.00 46.67 40 PRO C CA 1
ATOM 2296 C C . PRO C 1 40 ? 30.542 -38.737 -14.506 1.00 45.13 40 PRO C C 1
ATOM 2297 O O . PRO C 1 40 ? 31.660 -39.240 -14.377 1.00 45.08 40 PRO C O 1
ATOM 2301 N N . PHE C 1 41 ? 30.312 -37.605 -15.161 1.00 41.85 41 PHE C N 1
ATOM 2302 C CA . PHE C 1 41 ? 31.386 -36.764 -15.671 1.00 40.03 41 PHE C CA 1
ATOM 2303 C C . PHE C 1 41 ? 30.967 -35.328 -15.417 1.00 47.72 41 PHE C C 1
ATOM 2304 O O . PHE C 1 41 ? 29.805 -35.061 -15.088 1.00 36.55 41 PHE C O 1
ATOM 2312 N N . GLN C 1 42 ? 31.906 -34.404 -15.551 1.00 38.01 42 GLN C N 1
ATOM 2313 C CA . GLN C 1 42 ? 31.617 -33.012 -15.254 1.00 39.60 42 GLN C CA 1
ATOM 2314 C C . GLN C 1 42 ? 31.509 -32.165 -16.506 1.00 37.84 42 GLN C C 1
ATOM 2315 O O . GLN C 1 42 ? 32.239 -32.378 -17.483 1.00 37.72 42 GLN C O 1
ATOM 2321 N N . VAL C 1 43 ? 30.589 -31.208 -16.471 1.00 36.76 43 VAL C N 1
ATOM 2322 C CA . VAL C 1 43 ? 30.460 -30.229 -17.541 1.00 41.64 43 VAL C CA 1
ATOM 2323 C C . VAL C 1 43 ? 30.550 -28.820 -16.960 1.00 40.28 43 VAL C C 1
ATOM 2324 O O . VAL C 1 43 ? 29.792 -28.449 -16.058 1.00 36.81 43 VAL C O 1
ATOM 2328 N N . ARG C 1 44 ? 31.496 -28.038 -17.460 1.00 42.86 44 ARG C N 1
ATOM 2329 C CA . ARG C 1 44 ? 31.588 -26.653 -17.024 1.00 42.68 44 ARG C CA 1
ATOM 2330 C C . ARG C 1 44 ? 30.961 -25.734 -18.061 1.00 44.68 44 ARG C C 1
ATOM 2331 O O . ARG C 1 44 ? 31.254 -25.835 -19.258 1.00 48.03 44 ARG C O 1
ATOM 2339 N N . VAL C 1 45 ? 30.090 -24.844 -17.597 1.00 39.48 45 VAL C N 1
ATOM 2340 C CA . VAL C 1 45 ? 29.464 -23.861 -18.467 1.00 37.58 45 VAL C CA 1
ATOM 2341 C C . VAL C 1 45 ? 29.764 -22.460 -17.938 1.00 39.07 45 VAL C C 1
ATOM 2342 O O . VAL C 1 45 ? 29.522 -22.162 -16.762 1.00 39.00 45 VAL C O 1
ATOM 2346 N N . SER C 1 46 ? 30.288 -21.597 -18.801 1.00 40.80 46 SER C N 1
ATOM 2347 C CA . SER C 1 46 ? 30.594 -20.235 -18.386 1.00 42.00 46 SER C CA 1
ATOM 2348 C C . SER C 1 46 ? 30.192 -19.213 -19.446 1.00 44.13 46 SER C C 1
ATOM 2349 O O . SER C 1 46 ? 30.233 -19.496 -20.645 1.00 43.25 46 SER C O 1
ATOM 2352 N N . VAL C 1 47 ? 29.785 -18.033 -18.986 1.00 43.40 47 VAL C N 1
ATOM 2353 C CA . VAL C 1 47 ? 29.479 -16.905 -19.855 1.00 44.42 47 VAL C CA 1
ATOM 2354 C C . VAL C 1 47 ? 30.325 -15.722 -19.394 1.00 49.90 47 VAL C C 1
ATOM 2355 O O . VAL C 1 47 ? 30.586 -15.560 -18.199 1.00 52.37 47 VAL C O 1
ATOM 2359 N N . GLY C 1 48 ? 30.760 -14.892 -20.330 1.00 47.84 48 GLY C N 1
ATOM 2360 C CA . GLY C 1 48 ? 31.484 -13.698 -19.957 1.00 46.51 48 GLY C CA 1
ATOM 2361 C C . GLY C 1 48 ? 32.587 -13.360 -20.930 1.00 51.75 48 GLY C C 1
ATOM 2362 O O . GLY C 1 48 ? 32.767 -14.067 -21.926 1.00 52.51 48 GLY C O 1
ATOM 2363 N N . PRO C 1 49 ? 33.335 -12.276 -20.648 1.00 56.01 49 PRO C N 1
ATOM 2364 C CA . PRO C 1 49 ? 33.136 -11.419 -19.470 1.00 54.15 49 PRO C CA 1
ATOM 2365 C C . PRO C 1 49 ? 31.864 -10.582 -19.589 1.00 54.71 49 PRO C C 1
ATOM 2366 O O . PRO C 1 49 ? 31.592 -10.009 -20.649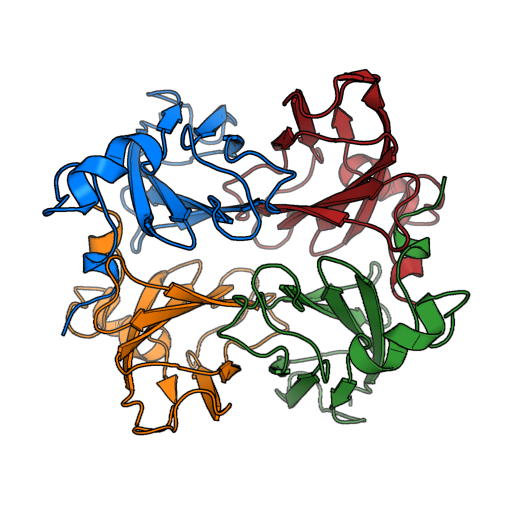 1.00 57.66 49 PRO C O 1
ATOM 2370 N N . HIS C 1 50 ? 31.093 -10.523 -18.509 1.00 52.60 50 HIS C N 1
ATOM 2371 C CA . HIS C 1 50 ? 29.799 -9.859 -18.540 1.00 50.79 50 HIS C CA 1
ATOM 2372 C C . HIS C 1 50 ? 29.504 -9.093 -17.246 1.00 46.52 50 HIS C C 1
ATOM 2373 O O . HIS C 1 50 ? 29.916 -9.514 -16.164 1.00 45.32 50 HIS C O 1
ATOM 2380 N N . PRO C 1 51 ? 28.797 -7.956 -17.359 1.00 41.77 51 PRO C N 1
ATOM 2381 C CA . PRO C 1 51 ? 28.346 -7.223 -16.168 1.00 42.33 51 PRO C CA 1
ATOM 2382 C C . PRO C 1 51 ? 27.552 -8.117 -15.211 1.00 43.13 51 PRO C C 1
ATOM 2383 O O . PRO C 1 51 ? 26.857 -9.041 -15.664 1.00 42.63 51 PRO C O 1
ATOM 2387 N N . ASN C 1 52 ? 27.676 -7.856 -13.909 1.00 40.20 52 ASN C N 1
ATOM 2388 C CA . ASN C 1 52 ? 26.949 -8.614 -12.897 1.00 38.54 52 ASN C CA 1
ATOM 2389 C C . ASN C 1 52 ? 26.345 -7.674 -11.856 1.00 42.48 52 ASN C C 1
ATOM 2390 O O . ASN C 1 52 ? 26.848 -7.566 -10.738 1.00 45.76 52 ASN C O 1
ATOM 2395 N N . GLU C 1 53 ? 25.266 -6.993 -12.234 1.00 42.05 53 GLU C N 1
ATOM 2396 C CA . GLU C 1 53 ? 24.558 -6.084 -11.333 1.00 40.79 53 GLU C CA 1
ATOM 2397 C C . GLU C 1 53 ? 23.047 -6.302 -11.425 1.00 42.88 53 GLU C C 1
ATOM 2398 O O . GLU C 1 53 ? 22.565 -7.064 -12.280 1.00 38.55 53 GLU C O 1
ATOM 2404 N N . ALA C 1 54 ? 22.301 -5.646 -10.540 1.00 44.42 54 ALA C N 1
ATOM 2405 C CA . ALA C 1 54 ? 20.861 -5.875 -10.447 1.00 48.52 54 ALA C CA 1
ATOM 2406 C C . ALA C 1 54 ? 20.174 -5.459 -11.742 1.00 50.00 54 ALA C C 1
ATOM 2407 O O . ALA C 1 54 ? 19.206 -6.086 -12.183 1.00 50.22 54 ALA C O 1
ATOM 2409 N N . ALA C 1 55 ? 20.699 -4.404 -12.350 1.00 47.25 55 ALA C N 1
ATOM 2410 C CA . ALA C 1 55 ? 20.135 -3.860 -13.579 1.00 49.50 55 ALA C CA 1
ATOM 2411 C C . ALA C 1 55 ? 20.555 -4.656 -14.819 1.00 48.18 55 ALA C C 1
ATOM 2412 O O . ALA C 1 55 ? 19.905 -4.556 -15.869 1.00 46.48 55 ALA C O 1
ATOM 2414 N N . HIS C 1 56 ? 21.629 -5.440 -14.696 1.00 44.51 56 HIS C N 1
ATOM 2415 C CA . HIS C 1 56 ? 22.197 -6.149 -15.847 1.00 45.36 56 HIS C CA 1
ATOM 2416 C C . HIS C 1 56 ? 23.084 -7.329 -15.443 1.00 42.49 56 HIS C C 1
ATOM 2417 O O . HIS C 1 56 ? 24.172 -7.138 -14.899 1.00 39.06 56 HIS C O 1
ATOM 2424 N N . SER C 1 57 ? 22.633 -8.546 -15.736 1.00 36.00 57 SER C N 1
ATOM 2425 C CA . SER C 1 57 ? 23.427 -9.732 -15.435 1.00 37.20 57 SER C CA 1
ATOM 2426 C C . SER C 1 57 ? 22.888 -10.948 -16.175 1.00 37.90 57 SER C C 1
ATOM 2427 O O . SER C 1 57 ? 21.770 -10.919 -16.708 1.00 38.11 57 SER C O 1
ATOM 2430 N N . ILE C 1 58 ? 23.698 -12.007 -16.214 1.00 36.21 58 ILE C N 1
ATOM 2431 C CA . ILE C 1 58 ? 23.237 -13.311 -16.654 1.00 36.34 58 ILE C CA 1
ATOM 2432 C C . ILE C 1 58 ? 22.415 -13.870 -15.500 1.00 35.06 58 ILE C C 1
ATOM 2433 O O . ILE C 1 58 ? 22.972 -14.178 -14.436 1.00 34.45 58 ILE C O 1
ATOM 2438 N N . ARG C 1 59 ? 21.098 -13.972 -15.702 1.00 30.80 59 ARG C N 1
ATOM 2439 C CA . ARG C 1 59 ? 20.184 -14.375 -14.642 1.00 30.81 59 ARG C CA 1
ATOM 2440 C C . ARG C 1 59 ? 20.233 -15.863 -14.406 1.00 31.34 59 ARG C C 1
ATOM 2441 O O . ARG C 1 59 ? 20.108 -16.323 -13.266 1.00 28.48 59 ARG C O 1
ATOM 2449 N N . TRP C 1 60 ? 20.381 -16.618 -15.494 1.00 35.32 60 TRP C N 1
ATOM 2450 C CA . TRP C 1 60 ? 20.363 -18.069 -15.412 1.00 31.36 60 TRP C CA 1
ATOM 2451 C C . TRP C 1 60 ? 20.936 -18.788 -16.629 1.00 31.53 60 TRP C C 1
ATOM 2452 O O . TRP C 1 60 ? 21.134 -18.198 -17.699 1.00 33.76 60 TRP C O 1
ATOM 2463 N N . ILE C 1 61 ? 21.216 -20.073 -16.430 1.00 27.21 61 ILE C N 1
ATOM 2464 C CA . ILE C 1 61 ? 21.650 -20.959 -17.493 1.00 27.69 61 ILE C CA 1
ATOM 2465 C C . ILE C 1 61 ? 20.826 -22.238 -17.386 1.00 32.75 61 ILE C C 1
ATOM 2466 O O . ILE C 1 61 ? 20.632 -22.766 -16.280 1.00 30.52 61 ILE C O 1
ATOM 2471 N N . GLU C 1 62 ? 20.330 -22.725 -18.524 1.00 32.02 62 GLU C N 1
ATOM 2472 C CA . GLU C 1 62 ? 19.626 -24.003 -18.581 1.00 28.47 62 GLU C CA 1
ATOM 2473 C C . GLU C 1 62 ? 20.410 -24.977 -19.453 1.00 33.51 62 GLU C C 1
ATOM 2474 O O . GLU C 1 62 ? 20.962 -24.579 -20.491 1.00 34.83 62 GLU C O 1
ATOM 2480 N N . LEU C 1 63 ? 20.461 -26.242 -19.028 1.00 33.25 63 LEU C N 1
ATOM 2481 C CA . LEU C 1 63 ? 21.118 -27.312 -19.785 1.00 36.59 63 LEU C CA 1
ATOM 2482 C C . LEU C 1 63 ? 20.082 -28.287 -20.333 1.00 39.97 63 LEU C C 1
ATOM 2483 O O . LEU C 1 63 ? 19.274 -28.826 -19.563 1.00 37.92 63 LEU C O 1
ATOM 2488 N N . TYR C 1 64 ? 20.113 -28.528 -21.645 1.00 39.22 64 TYR C N 1
ATOM 2489 C CA . TYR C 1 64 ? 19.225 -29.508 -22.278 1.00 39.78 64 TYR C CA 1
ATOM 2490 C C . TYR C 1 64 ? 20.041 -30.561 -23.024 1.00 44.43 64 TYR C C 1
ATOM 2491 O O . TYR C 1 64 ? 21.203 -30.325 -23.378 1.00 44.13 64 TYR C O 1
ATOM 2500 N N . PHE C 1 65 ? 19.429 -31.716 -23.275 1.00 44.56 65 PHE C N 1
ATOM 2501 C CA . PHE C 1 65 ? 20.098 -32.770 -24.027 1.00 47.68 65 PHE C CA 1
ATOM 2502 C C . PHE C 1 65 ? 19.187 -33.383 -25.085 1.00 48.57 65 PHE C C 1
ATOM 2503 O O . PHE C 1 65 ? 18.063 -33.802 -24.789 1.00 47.12 65 PHE C O 1
ATOM 2511 N N . TYR C 1 66 ? 19.669 -33.417 -26.321 1.00 48.04 66 TYR C N 1
ATOM 2512 C CA . TYR C 1 66 ? 18.977 -34.132 -27.379 1.00 50.49 66 TYR C CA 1
ATOM 2513 C C . TYR C 1 66 ? 19.499 -35.555 -27.361 1.00 54.73 66 TYR C C 1
ATOM 2514 O O . TYR C 1 66 ? 20.638 -35.804 -27.762 1.00 56.24 66 TYR C O 1
ATOM 2523 N N . GLU C 1 67 ? 18.672 -36.484 -26.894 1.00 55.33 67 GLU C N 1
ATOM 2524 C CA . GLU C 1 67 ? 19.073 -37.884 -26.807 1.00 60.86 67 GLU C CA 1
ATOM 2525 C C . GLU C 1 67 ? 18.716 -38.642 -28.087 1.00 66.32 67 GLU C C 1
ATOM 2526 O O . GLU C 1 67 ? 17.558 -38.639 -28.518 1.00 66.64 67 GLU C O 1
ATOM 2532 N N . GLU C 1 68 ? 19.709 -39.291 -28.690 1.00 66.97 68 GLU C N 1
ATOM 2533 C CA . GLU C 1 68 ? 19.486 -40.032 -29.928 1.00 71.61 68 GLU C CA 1
ATOM 2534 C C . GLU C 1 68 ? 18.530 -41.209 -29.730 1.00 72.13 68 GLU C C 1
ATOM 2535 O O . GLU C 1 68 ? 18.636 -41.959 -28.756 1.00 71.48 68 GLU C O 1
ATOM 2541 N N . GLY C 1 69 ? 17.585 -41.353 -30.653 1.00 72.34 69 GLY C N 1
ATOM 2542 C CA . GLY C 1 69 ? 16.615 -42.430 -30.580 1.00 75.29 69 GLY C CA 1
ATOM 2543 C C . GLY C 1 69 ? 15.536 -42.236 -29.528 1.00 72.70 69 GLY C C 1
ATOM 2544 O O . GLY C 1 69 ? 14.777 -43.163 -29.249 1.00 75.50 69 GLY C O 1
ATOM 2545 N N . ARG C 1 70 ? 15.468 -41.047 -28.933 1.00 68.10 70 ARG C N 1
ATOM 2546 C CA . ARG C 1 70 ? 14.363 -40.717 -28.036 1.00 64.81 70 ARG C CA 1
ATOM 2547 C C . ARG C 1 70 ? 13.196 -40.148 -28.842 1.00 67.85 70 ARG C C 1
ATOM 2548 O O . ARG C 1 70 ? 13.371 -39.180 -29.590 1.00 69.24 70 ARG C O 1
ATOM 2556 N N . PRO C 1 71 ? 12.003 -40.753 -28.690 1.00 66.29 71 PRO C N 1
ATOM 2557 C CA . PRO C 1 71 ? 10.789 -40.414 -29.443 1.00 67.10 71 PRO C CA 1
ATOM 2558 C C . PRO C 1 71 ? 10.447 -38.932 -29.344 1.00 65.45 71 PRO C C 1
ATOM 2559 O O . PRO C 1 71 ? 9.938 -38.352 -30.307 1.00 68.28 71 PRO C O 1
ATOM 2563 N N . PHE C 1 72 ? 10.719 -38.335 -28.188 1.00 60.84 72 PHE C N 1
ATOM 2564 C CA . PHE C 1 72 ? 10.546 -36.898 -28.018 1.00 59.19 72 PHE C CA 1
ATOM 2565 C C . PHE C 1 72 ? 11.819 -36.287 -27.458 1.00 61.53 72 PHE C C 1
ATOM 2566 O O . PHE C 1 72 ? 12.619 -36.965 -26.814 1.00 65.61 72 PHE C O 1
ATOM 2574 N N . ASN C 1 73 ? 12.002 -34.999 -27.716 1.00 61.51 73 ASN C N 1
ATOM 2575 C CA . ASN C 1 73 ? 13.219 -34.290 -27.341 1.00 55.27 73 ASN C CA 1
ATOM 2576 C C . ASN C 1 73 ? 12.889 -32.807 -27.179 1.00 55.56 73 ASN C C 1
ATOM 2577 O O . ASN C 1 73 ? 11.881 -32.337 -27.718 1.00 59.42 73 ASN C O 1
ATOM 2582 N N . PRO C 1 74 ? 13.723 -32.065 -26.428 1.00 52.96 74 PRO C N 1
ATOM 2583 C CA . PRO C 1 74 ? 14.903 -32.565 -25.718 1.00 51.35 74 PRO C CA 1
ATOM 2584 C C . PRO C 1 74 ? 14.581 -32.979 -24.289 1.00 47.80 74 PRO C C 1
ATOM 2585 O O . PRO C 1 74 ? 13.419 -32.973 -23.872 1.00 48.07 74 PRO C O 1
ATOM 2589 N N . VAL C 1 75 ? 15.619 -33.361 -23.557 1.00 46.19 75 VAL C N 1
ATOM 2590 C CA . VAL C 1 75 ? 15.514 -33.654 -22.140 1.00 44.89 75 VAL C CA 1
ATOM 2591 C C . VAL C 1 75 ? 16.208 -32.511 -21.422 1.00 44.32 75 VAL C C 1
ATOM 2592 O O . VAL C 1 75 ? 17.319 -32.143 -21.792 1.00 46.84 75 VAL C O 1
ATOM 2596 N N . MET C 1 76 ? 15.561 -31.934 -20.414 1.00 38.74 76 MET C N 1
ATOM 2597 C CA . MET C 1 76 ? 16.238 -30.951 -19.584 1.00 40.02 76 MET C CA 1
ATOM 2598 C C . MET C 1 76 ? 17.172 -31.686 -18.635 1.00 40.27 76 MET C C 1
ATOM 2599 O O . MET C 1 76 ? 16.818 -32.744 -18.116 1.00 46.76 76 MET C O 1
ATOM 2604 N N . LEU C 1 77 ? 18.358 -31.135 -18.406 1.00 38.18 77 LEU C N 1
ATOM 2605 C CA . LEU C 1 77 ? 19.321 -31.770 -17.509 1.00 36.75 77 LEU C CA 1
ATOM 2606 C C . LEU C 1 77 ? 19.367 -31.056 -16.167 1.00 31.56 77 LEU C C 1
ATOM 2607 O O . LEU C 1 77 ? 19.436 -31.682 -15.102 1.00 34.07 77 LEU C O 1
ATOM 2612 N N . GLY C 1 78 ? 19.348 -29.733 -16.220 1.00 34.52 78 GLY C N 1
ATOM 2613 C CA . GLY C 1 78 ? 19.398 -28.940 -15.005 1.00 35.18 78 GLY C CA 1
ATOM 2614 C C . GLY C 1 78 ? 19.277 -27.460 -15.307 1.00 31.95 78 GLY C C 1
ATOM 2615 O O . GLY C 1 78 ? 19.301 -27.053 -16.473 1.00 36.29 78 GLY C O 1
ATOM 2616 N N . ARG C 1 79 ? 19.164 -26.659 -14.253 1.00 27.25 79 ARG C N 1
ATOM 2617 C CA . ARG C 1 79 ? 19.003 -25.209 -14.381 1.00 28.91 79 ARG C CA 1
ATOM 2618 C C . ARG C 1 79 ? 19.639 -24.539 -13.174 1.00 27.66 79 ARG C C 1
ATOM 2619 O O . ARG C 1 79 ? 19.486 -25.015 -12.047 1.00 28.69 79 ARG C O 1
ATOM 2627 N N . VAL C 1 80 ? 20.370 -23.453 -13.403 1.00 29.93 80 VAL C N 1
ATOM 2628 C CA A VAL C 1 80 ? 20.983 -22.714 -12.311 0.50 22.66 80 VAL C CA 1
ATOM 2629 C CA B VAL C 1 80 ? 20.997 -22.698 -12.315 0.50 23.36 80 VAL C CA 1
ATOM 2630 C C . VAL C 1 80 ? 20.613 -21.236 -12.437 1.00 25.43 80 VAL C C 1
ATOM 2631 O O . VAL C 1 80 ? 20.672 -20.660 -13.528 1.00 26.27 80 VAL C O 1
ATOM 2638 N N . ALA C 1 81 ? 20.212 -20.630 -11.325 1.00 23.90 81 ALA C N 1
ATOM 2639 C CA . ALA C 1 81 ? 19.865 -19.214 -11.326 1.00 24.74 81 ALA C CA 1
ATOM 2640 C C . ALA C 1 81 ? 20.893 -18.516 -10.468 1.00 30.92 81 ALA C C 1
ATOM 2641 O O . ALA C 1 81 ? 21.281 -19.044 -9.418 1.00 28.29 81 ALA C O 1
ATOM 2643 N N . PHE C 1 82 ? 21.354 -17.348 -10.911 1.00 30.15 82 PHE C N 1
ATOM 2644 C CA . PHE C 1 82 ? 22.384 -16.614 -10.181 1.00 29.22 82 PHE C CA 1
ATOM 2645 C C . PHE C 1 82 ? 21.836 -15.334 -9.566 1.00 34.73 82 PHE C C 1
ATOM 2646 O O . PHE C 1 82 ? 21.061 -14.621 -10.205 1.00 34.55 82 PHE C O 1
ATOM 2654 N N . GLU C 1 83 ? 22.249 -15.025 -8.337 1.00 36.95 83 GLU C N 1
ATOM 2655 C CA . GLU C 1 83 ? 21.923 -13.726 -7.757 1.00 38.36 83 GLU C CA 1
ATOM 2656 C C . GLU C 1 83 ? 22.848 -12.648 -8.301 1.00 38.56 83 GLU C C 1
ATOM 2657 O O . GLU C 1 83 ? 24.077 -12.785 -8.216 1.00 35.12 83 GLU C O 1
ATOM 2663 N N . PRO C 1 84 ? 22.267 -11.561 -8.844 1.00 36.48 84 PRO C N 1
ATOM 2664 C CA . PRO C 1 84 ? 23.081 -10.463 -9.380 1.00 35.26 84 PRO C CA 1
ATOM 2665 C C . PRO C 1 84 ? 24.038 -9.938 -8.316 1.00 35.62 84 PRO C C 1
ATOM 2666 O O . PRO C 1 84 ? 23.638 -9.794 -7.153 1.00 32.54 84 PRO C O 1
ATOM 2670 N N . GLY C 1 85 ? 25.287 -9.691 -8.703 1.00 35.42 85 GLY C N 1
ATOM 2671 C CA . GLY C 1 85 ? 26.275 -9.146 -7.793 1.00 34.21 85 GLY C CA 1
ATOM 2672 C C . GLY C 1 85 ? 27.013 -10.174 -6.950 1.00 32.79 85 GLY C C 1
ATOM 2673 O O . GLY C 1 85 ? 28.114 -9.901 -6.482 1.00 33.85 85 GLY C O 1
ATOM 2674 N N . TYR C 1 86 ? 26.432 -11.354 -6.755 1.00 31.10 86 TYR C N 1
ATOM 2675 C CA . TYR C 1 86 ? 27.044 -12.358 -5.879 1.00 29.25 86 TYR C CA 1
ATOM 2676 C C . TYR C 1 86 ? 27.548 -13.627 -6.569 1.00 33.69 86 TYR C C 1
ATOM 2677 O O . TYR C 1 86 ? 28.631 -14.123 -6.245 1.00 36.19 86 TYR C O 1
ATOM 2686 N N . ALA C 1 87 ? 26.766 -14.183 -7.490 1.00 25.83 87 ALA C N 1
ATOM 2687 C CA . ALA C 1 87 ? 27.206 -15.397 -8.180 1.00 26.56 87 ALA C CA 1
ATOM 2688 C C . ALA C 1 87 ? 27.594 -15.061 -9.613 1.00 32.63 87 ALA C C 1
ATOM 2689 O O . ALA C 1 87 ? 26.879 -14.325 -10.309 1.00 34.78 87 ALA C O 1
ATOM 2691 N N . GLU C 1 88 ? 28.732 -15.591 -10.048 1.00 31.97 88 GLU C N 1
ATOM 2692 C CA . GLU C 1 88 ? 29.195 -15.403 -11.416 1.00 29.63 88 GLU C CA 1
ATOM 2693 C C . GLU C 1 88 ? 28.623 -16.511 -12.285 1.00 31.15 88 GLU C C 1
ATOM 2694 O O . GLU C 1 88 ? 28.361 -17.616 -11.792 1.00 28.20 88 GLU C O 1
ATOM 2700 N N . PRO C 1 89 ? 28.420 -16.231 -13.583 1.00 32.31 89 PRO C N 1
ATOM 2701 C CA . PRO C 1 89 ? 27.797 -17.237 -14.450 1.00 33.67 89 PRO C CA 1
ATOM 2702 C C . PRO C 1 89 ? 28.828 -18.257 -14.935 1.00 34.12 89 PRO C C 1
ATOM 2703 O O . PRO C 1 89 ? 29.181 -18.277 -16.119 1.00 39.81 89 PRO C O 1
ATOM 2707 N N . ASP C 1 90 ? 29.294 -19.097 -14.016 1.00 33.14 90 ASP C N 1
ATOM 2708 C CA . ASP C 1 90 ? 30.320 -20.099 -14.307 1.00 31.28 90 ASP C CA 1
ATOM 2709 C C . ASP C 1 90 ? 30.004 -21.236 -13.368 1.00 33.99 90 ASP C C 1
ATOM 2710 O O . ASP C 1 90 ? 30.164 -21.104 -12.150 1.00 41.23 90 ASP C O 1
ATOM 2715 N N . VAL C 1 91 ? 29.541 -22.351 -13.921 1.00 33.10 91 VAL C N 1
ATOM 2716 C CA . VAL C 1 91 ? 29.040 -23.447 -13.102 1.00 27.24 91 VAL C CA 1
ATOM 2717 C C . VAL C 1 91 ? 29.562 -24.774 -13.645 1.00 33.07 91 VAL C C 1
ATOM 2718 O O . VAL C 1 91 ? 29.742 -24.929 -14.863 1.00 35.45 91 VAL C O 1
ATOM 2722 N N . THR C 1 92 ? 29.833 -25.716 -12.744 1.00 27.35 92 THR C N 1
ATOM 2723 C CA . THR C 1 92 ? 30.177 -27.075 -13.143 1.00 31.23 92 THR C CA 1
ATOM 2724 C C . THR C 1 92 ? 29.095 -28.034 -12.678 1.00 31.60 92 THR C C 1
ATOM 2725 O O . THR C 1 92 ? 28.777 -28.090 -11.482 1.00 31.92 92 THR C O 1
ATOM 2729 N N . PHE C 1 93 ? 28.513 -28.766 -13.627 1.00 28.17 93 PHE C N 1
ATOM 2730 C CA . PHE C 1 93 ? 27.523 -29.802 -13.319 1.00 28.59 93 PHE C CA 1
ATOM 2731 C C . PHE C 1 93 ? 28.185 -31.161 -13.367 1.00 33.42 93 PHE C C 1
ATOM 2732 O O . PHE C 1 93 ? 29.210 -31.337 -14.034 1.00 36.56 93 PHE C O 1
ATOM 2740 N N . THR C 1 94 ? 27.578 -32.134 -12.695 1.00 33.89 94 THR C N 1
ATOM 2741 C CA . THR C 1 94 ? 27.974 -33.530 -12.847 1.00 34.18 94 THR C CA 1
ATOM 2742 C C . THR C 1 94 ? 26.800 -34.267 -13.505 1.00 34.19 94 THR C C 1
ATOM 2743 O O . THR C 1 94 ? 25.688 -34.280 -12.968 1.00 33.80 94 THR C O 1
ATOM 2747 N N . LEU C 1 95 ? 27.040 -34.858 -14.674 1.00 34.67 95 LEU C N 1
ATOM 2748 C CA . LEU C 1 95 ? 25.961 -35.470 -15.441 1.00 35.99 95 LEU C CA 1
ATOM 2749 C C . LEU C 1 95 ? 26.157 -36.963 -15.621 1.00 42.56 95 LEU C C 1
ATOM 2750 O O . LEU C 1 95 ? 27.241 -37.505 -15.367 1.00 44.75 95 LEU C O 1
ATOM 2755 N N . LYS C 1 96 ? 25.096 -37.620 -16.081 1.00 45.03 96 LYS C N 1
ATOM 2756 C CA . LYS C 1 96 ? 25.115 -39.049 -16.381 1.00 43.94 96 LYS C CA 1
ATOM 2757 C C . LYS C 1 96 ? 24.330 -39.234 -17.662 1.00 44.04 96 LYS C C 1
ATOM 2758 O O . LYS C 1 96 ? 23.164 -38.837 -17.727 1.00 45.19 96 LYS C O 1
ATOM 2764 N N . LEU C 1 97 ? 24.939 -39.829 -18.679 1.00 43.20 97 LEU C N 1
ATOM 2765 C CA . LEU C 1 97 ? 24.232 -40.054 -19.934 1.00 46.35 97 LEU C CA 1
ATOM 2766 C C . LEU C 1 97 ? 24.158 -41.549 -20.215 1.00 53.36 97 LEU C C 1
ATOM 2767 O O . LEU C 1 97 ? 24.942 -42.329 -19.669 1.00 55.64 97 LEU C O 1
ATOM 2772 N N . LYS C 1 98 ? 23.206 -41.954 -21.050 1.00 55.68 98 LYS C N 1
ATOM 2773 C CA . LYS C 1 98 ? 23.111 -43.357 -21.441 1.00 61.14 98 LYS C CA 1
ATOM 2774 C C . LYS C 1 98 ? 23.168 -43.525 -22.956 1.00 59.06 98 LYS C C 1
ATOM 2775 O O . LYS C 1 98 ? 23.489 -44.602 -23.450 1.00 62.73 98 LYS C O 1
ATOM 2781 N N . LYS C 1 99 ? 22.861 -42.456 -23.688 1.00 55.12 99 LYS C N 1
ATOM 2782 C CA . LYS C 1 99 ? 22.941 -42.479 -25.149 1.00 55.89 99 LYS C CA 1
ATOM 2783 C C . LYS C 1 99 ? 23.546 -41.198 -25.717 1.00 54.27 99 LYS C C 1
ATOM 2784 O O . LYS C 1 99 ? 23.389 -40.113 -25.149 1.00 56.17 99 LYS C O 1
ATOM 2790 N N . SER C 1 100 ? 24.256 -41.337 -26.832 1.00 56.79 100 SER C N 1
ATOM 2791 C CA . SER C 1 100 ? 24.910 -40.208 -27.481 1.00 57.93 100 SER C CA 1
ATOM 2792 C C . SER C 1 100 ? 23.906 -39.120 -27.836 1.00 59.94 100 SER C C 1
ATOM 2793 O O . SER C 1 100 ? 22.706 -39.384 -27.947 1.00 62.71 100 SER C O 1
ATOM 2796 N N . GLY C 1 101 ? 24.393 -37.895 -28.007 1.00 58.73 101 GLY C N 1
ATOM 2797 C CA . GLY C 1 101 ? 23.525 -36.801 -28.391 1.00 56.31 101 GLY C CA 1
ATOM 2798 C C . GLY C 1 101 ? 24.195 -35.445 -28.359 1.00 55.80 101 GLY C C 1
ATOM 2799 O O . GLY C 1 101 ? 25.424 -35.344 -28.403 1.00 55.31 101 GLY C O 1
ATOM 2800 N N . VAL C 1 102 ? 23.373 -34.400 -28.285 1.00 55.26 102 VAL C N 1
ATOM 2801 C CA . VAL C 1 102 ? 23.856 -33.030 -28.344 1.00 55.04 102 VAL C CA 1
ATOM 2802 C C . VAL C 1 102 ? 23.483 -32.278 -27.075 1.00 56.38 102 VAL C C 1
ATOM 2803 O O . VAL C 1 102 ? 22.320 -32.265 -26.651 1.00 52.03 102 VAL C O 1
ATOM 2807 N N . LEU C 1 103 ? 24.488 -31.659 -26.470 1.00 57.85 103 LEU C N 1
ATOM 2808 C CA . LEU C 1 103 ? 24.313 -30.918 -25.235 1.00 54.37 103 LEU C CA 1
ATOM 2809 C C . LEU C 1 103 ? 24.051 -29.440 -25.543 1.00 52.10 103 LEU C C 1
ATOM 2810 O O . LEU C 1 103 ? 24.868 -28.784 -26.192 1.00 53.66 103 LEU C O 1
ATOM 2815 N N . TYR C 1 104 ? 22.914 -28.914 -25.093 1.00 49.44 104 TYR C N 1
ATOM 2816 C CA . TYR C 1 104 ? 22.595 -27.502 -25.321 1.00 50.40 104 TYR C CA 1
ATOM 2817 C C . TYR C 1 104 ? 22.698 -26.671 -24.040 1.00 45.13 104 TYR C C 1
ATOM 2818 O O . TYR C 1 104 ? 22.190 -27.074 -22.993 1.00 47.00 104 TYR C O 1
ATOM 2827 N N . ALA C 1 105 ? 23.348 -25.511 -24.121 1.00 42.18 105 ALA C N 1
ATOM 2828 C CA . ALA C 1 105 ? 23.332 -24.556 -23.005 1.00 38.16 105 ALA C CA 1
ATOM 2829 C C . ALA C 1 105 ? 22.633 -23.276 -23.432 1.00 40.79 105 ALA C C 1
ATOM 2830 O O . ALA C 1 105 ? 22.931 -22.726 -24.490 1.00 43.32 105 ALA C O 1
ATOM 2832 N N . ILE C 1 106 ? 21.695 -22.813 -22.607 1.00 41.88 106 ILE C N 1
ATOM 2833 C CA . ILE C 1 106 ? 20.959 -21.581 -22.875 1.00 42.18 106 ILE C CA 1
ATOM 2834 C C . ILE C 1 106 ? 21.174 -20.607 -21.723 1.00 41.22 106 ILE C C 1
ATOM 2835 O O . ILE C 1 106 ? 20.824 -20.909 -20.580 1.00 40.34 106 ILE C O 1
ATOM 2840 N N . SER C 1 107 ? 21.741 -19.440 -22.007 1.00 40.53 107 SER C N 1
ATOM 2841 C CA . SER C 1 107 ? 21.914 -18.447 -20.958 1.00 36.29 107 SER C CA 1
ATOM 2842 C C . SER C 1 107 ? 20.966 -17.288 -21.208 1.00 36.87 107 SER C C 1
ATOM 2843 O O . SER C 1 107 ? 20.695 -16.935 -22.362 1.00 41.01 107 SER C O 1
ATOM 2846 N N . TYR C 1 108 ? 20.458 -16.695 -20.132 1.00 35.06 108 TYR C N 1
ATOM 2847 C CA . TYR C 1 108 ? 19.577 -15.537 -20.263 1.00 37.95 108 TYR C CA 1
ATOM 2848 C C . TYR C 1 108 ? 20.167 -14.282 -19.613 1.00 36.36 108 TYR C C 1
ATOM 2849 O O . TYR C 1 108 ? 20.516 -14.283 -18.422 1.00 33.84 108 TYR C O 1
ATOM 2858 N N . CYS C 1 109 ? 20.290 -13.225 -20.409 1.00 37.38 109 CYS C N 1
ATOM 2859 C CA . CYS C 1 109 ? 20.619 -11.891 -19.900 1.00 35.36 109 CYS C CA 1
ATOM 2860 C C . CYS C 1 109 ? 19.365 -11.018 -19.974 1.00 37.80 109 CYS C C 1
ATOM 2861 O O . CYS C 1 109 ? 18.760 -10.887 -21.044 1.00 40.42 109 CYS C O 1
ATOM 2864 N N . ASN C 1 110 ? 18.982 -10.418 -18.846 1.00 37.15 110 ASN C N 1
ATOM 2865 C CA . ASN C 1 110 ? 17.752 -9.607 -18.768 1.00 43.51 110 ASN C CA 1
ATOM 2866 C C . ASN C 1 110 ? 17.620 -8.533 -19.842 1.00 48.72 110 ASN C C 1
ATOM 2867 O O . ASN C 1 110 ? 16.507 -8.138 -20.196 1.00 52.64 110 ASN C O 1
ATOM 2872 N N . LEU C 1 111 ? 18.747 -8.057 -20.362 1.00 48.10 111 LEU C N 1
ATOM 2873 C CA . LEU C 1 111 ? 18.711 -7.031 -21.393 1.00 50.45 111 LEU C CA 1
ATOM 2874 C C . LEU C 1 111 ? 18.899 -7.600 -22.794 1.00 48.90 111 LEU C C 1
ATOM 2875 O O . LEU C 1 111 ? 18.380 -7.056 -23.763 1.00 49.06 111 LEU C O 1
ATOM 2880 N N . HIS C 1 112 ? 19.655 -8.687 -22.905 1.00 49.69 112 HIS C N 1
ATOM 2881 C CA . HIS C 1 112 ? 20.184 -9.069 -24.212 1.00 52.62 112 HIS C CA 1
ATOM 2882 C C . HIS C 1 112 ? 19.688 -10.406 -24.770 1.00 49.69 112 HIS C C 1
ATOM 2883 O O . HIS C 1 112 ? 20.091 -10.818 -25.858 1.00 52.87 112 HIS C O 1
ATOM 2890 N N . GLY C 1 113 ? 18.803 -11.071 -24.033 1.00 47.23 113 GLY C N 1
ATOM 2891 C CA . GLY C 1 113 ? 18.076 -12.207 -24.571 1.00 47.19 113 GLY C CA 1
ATOM 2892 C C . GLY C 1 113 ? 18.615 -13.590 -24.270 1.00 48.28 113 GLY C C 1
ATOM 2893 O O . GLY C 1 113 ? 19.377 -13.797 -23.321 1.00 45.80 113 GLY C O 1
ATOM 2894 N N . LEU C 1 114 ? 18.195 -14.547 -25.091 1.00 49.17 114 LEU C N 1
ATOM 2895 C CA . LEU C 1 114 ? 18.569 -15.942 -24.907 1.00 48.68 114 LEU C CA 1
ATOM 2896 C C . LEU C 1 114 ? 19.692 -16.316 -25.863 1.00 50.08 114 LEU C C 1
ATOM 2897 O O . LEU C 1 114 ? 19.616 -16.031 -27.059 1.00 51.59 114 LEU C O 1
ATOM 2902 N N . TRP C 1 115 ? 20.736 -16.952 -25.339 1.00 51.07 115 TRP C N 1
ATOM 2903 C CA . TRP C 1 115 ? 21.856 -17.373 -26.182 1.00 51.33 115 TRP C CA 1
ATOM 2904 C C . TRP C 1 115 ? 22.101 -18.873 -26.088 1.00 51.01 115 TRP C C 1
ATOM 2905 O O . TRP C 1 115 ? 22.182 -19.433 -24.992 1.00 52.66 115 TRP C O 1
ATOM 2916 N N . GLU C 1 116 ? 22.193 -19.513 -27.249 1.00 54.49 116 GLU C N 1
ATOM 2917 C CA . GLU C 1 116 ? 22.376 -20.954 -27.342 1.00 56.00 116 GLU C CA 1
ATOM 2918 C C . GLU C 1 116 ? 23.818 -21.315 -27.701 1.00 57.00 116 GLU C C 1
ATOM 2919 O O . GLU C 1 116 ? 24.444 -20.669 -28.548 1.00 59.63 116 GLU C O 1
ATOM 2925 N N . ALA C 1 117 ? 24.343 -22.340 -27.037 1.00 50.72 117 ALA C N 1
ATOM 2926 C CA . ALA C 1 117 ? 25.572 -22.989 -27.476 1.00 49.86 117 ALA C CA 1
ATOM 2927 C C . ALA C 1 117 ? 25.318 -24.483 -27.436 1.00 48.11 117 ALA C C 1
ATOM 2928 O O . ALA C 1 117 ? 24.459 -24.946 -26.688 1.00 50.82 117 ALA C O 1
ATOM 2930 N N . ARG C 1 118 ? 26.050 -25.244 -28.237 1.00 51.67 118 ARG C N 1
ATOM 2931 C CA . ARG C 1 118 ? 25.824 -26.680 -28.287 1.00 55.92 118 ARG C CA 1
ATOM 2932 C C . ARG C 1 118 ? 27.114 -27.489 -28.403 1.00 59.36 118 ARG C C 1
ATOM 2933 O O . ARG C 1 118 ? 28.134 -26.999 -28.892 1.00 61.56 118 ARG C O 1
ATOM 2941 N N . LYS C 1 119 ? 27.062 -28.735 -27.945 1.00 58.89 119 LYS C N 1
ATOM 2942 C CA . LYS C 1 119 ? 28.193 -29.640 -28.087 1.00 60.58 119 LYS C CA 1
ATOM 2943 C C . LYS C 1 119 ? 27.709 -31.078 -28.220 1.00 60.95 119 LYS C C 1
ATOM 2944 O O . LYS C 1 119 ? 26.788 -31.501 -27.513 1.00 61.36 119 LYS C O 1
ATOM 2950 N N . GLU C 1 120 ? 28.324 -31.827 -29.128 1.00 59.78 120 GLU C N 1
ATOM 2951 C CA . GLU C 1 120 ? 27.990 -33.235 -29.274 1.00 61.07 120 GLU C CA 1
ATOM 2952 C C . GLU C 1 120 ? 28.761 -34.051 -28.241 1.00 61.93 120 GLU C C 1
ATOM 2953 O O . GLU C 1 120 ? 29.912 -33.744 -27.923 1.00 59.83 120 GLU C O 1
ATOM 2959 N N . ILE C 1 121 ? 28.103 -35.069 -27.696 1.00 65.31 121 ILE C N 1
ATOM 2960 C CA . ILE C 1 121 ? 28.725 -35.988 -26.749 1.00 66.60 121 ILE C CA 1
ATOM 2961 C C . ILE C 1 121 ? 28.499 -37.416 -27.246 1.00 67.86 121 ILE C C 1
ATOM 2962 O O . ILE C 1 121 ? 27.385 -37.773 -27.635 1.00 68.06 121 ILE C O 1
ATOM 2967 N N . LYS C 1 122 ? 29.552 -38.227 -27.249 1.00 65.82 122 LYS C N 1
ATOM 2968 C CA . LYS C 1 122 ? 29.409 -39.632 -27.610 1.00 64.44 122 LYS C CA 1
ATOM 2969 C C . LYS C 1 122 ? 29.448 -40.511 -26.365 1.00 63.51 122 LYS C C 1
ATOM 2970 O O . LYS C 1 122 ? 30.274 -40.306 -25.468 1.00 59.96 122 LYS C O 1
ATOM 2976 N N . VAL C 1 123 ? 28.533 -41.476 -26.311 1.00 66.63 123 VAL C N 1
ATOM 2977 C CA . VAL C 1 123 ? 28.435 -42.381 -25.174 1.00 69.56 123 VAL C CA 1
ATOM 2978 C C . VAL C 1 123 ? 28.828 -43.792 -25.592 1.00 77.77 123 VAL C C 1
ATOM 2979 O O . VAL C 1 123 ? 28.225 -44.364 -26.500 1.00 83.11 123 VAL C O 1
ATOM 2983 N N . GLU C 1 124 ? 29.853 -44.342 -24.944 1.00 81.14 124 GLU C N 1
ATOM 2984 C CA . GLU C 1 124 ? 30.280 -45.711 -25.218 1.00 87.84 124 GLU C CA 1
ATOM 2985 C C . GLU C 1 124 ? 29.594 -46.684 -24.266 1.00 87.69 124 GLU C C 1
ATOM 2986 O O . GLU C 1 124 ? 28.909 -47.616 -24.692 1.00 88.84 124 GLU C O 1
ATOM 2993 N N . MET D 1 1 ? 23.038 -29.648 -38.549 1.00 110.51 1 MET D N 1
ATOM 2994 C CA . MET D 1 1 ? 22.650 -30.170 -37.244 1.00 108.83 1 MET D CA 1
ATOM 2995 C C . MET D 1 1 ? 21.512 -29.339 -36.648 1.00 103.61 1 MET D C 1
ATOM 2996 O O . MET D 1 1 ? 21.312 -28.183 -37.030 1.00 104.97 1 MET D O 1
ATOM 3001 N N . LYS D 1 2 ? 20.771 -29.930 -35.713 1.00 96.16 2 LYS D N 1
ATOM 3002 C CA . LYS D 1 2 ? 19.610 -29.277 -35.118 1.00 88.97 2 LYS D CA 1
ATOM 3003 C C . LYS D 1 2 ? 19.968 -28.221 -34.071 1.00 85.61 2 LYS D C 1
ATOM 3004 O O . LYS D 1 2 ? 20.737 -28.482 -33.144 1.00 86.43 2 LYS D O 1
ATOM 3010 N N . SER D 1 3 ? 19.401 -27.026 -34.221 1.00 83.08 3 SER D N 1
ATOM 3011 C CA . SER D 1 3 ? 19.518 -26.001 -33.190 1.00 79.80 3 SER D CA 1
ATOM 3012 C C . SER D 1 3 ? 18.369 -26.142 -32.192 1.00 73.75 3 SER D C 1
ATOM 3013 O O . SER D 1 3 ? 17.338 -26.751 -32.489 1.00 71.69 3 SER D O 1
ATOM 3016 N N . PHE D 1 4 ? 18.558 -25.581 -31.006 1.00 69.68 4 PHE D N 1
ATOM 3017 C CA . PHE D 1 4 ? 17.618 -25.765 -29.911 1.00 65.12 4 PHE D CA 1
ATOM 3018 C C . PHE D 1 4 ? 16.193 -25.306 -30.241 1.00 66.60 4 PHE D C 1
ATOM 3019 O O . PHE D 1 4 ? 15.225 -26.008 -29.937 1.00 62.81 4 PHE D O 1
ATOM 3027 N N . GLY D 1 5 ? 16.068 -24.136 -30.866 1.00 69.72 5 GLY D N 1
ATOM 3028 C CA . GLY D 1 5 ? 14.764 -23.565 -31.157 1.00 72.58 5 GLY D CA 1
ATOM 3029 C C . GLY D 1 5 ? 13.952 -24.422 -32.108 1.00 77.55 5 GLY D C 1
ATOM 3030 O O . GLY D 1 5 ? 12.719 -24.359 -32.128 1.00 78.46 5 GLY D O 1
ATOM 3031 N N . GLU D 1 6 ? 14.657 -25.230 -32.895 1.00 79.93 6 GLU D N 1
ATOM 3032 C CA . GLU D 1 6 ? 14.032 -26.143 -33.845 1.00 83.16 6 GLU D CA 1
ATOM 3033 C C . GLU D 1 6 ? 13.374 -27.325 -33.134 1.00 80.43 6 GLU D C 1
ATOM 3034 O O . GLU D 1 6 ? 12.465 -27.958 -33.676 1.00 83.97 6 GLU D O 1
ATOM 3040 N N . LEU D 1 7 ? 13.843 -27.625 -31.925 1.00 73.33 7 LEU D N 1
ATOM 3041 C CA . LEU D 1 7 ? 13.335 -28.763 -31.165 1.00 68.44 7 LEU D CA 1
ATOM 3042 C C . LEU D 1 7 ? 11.986 -28.477 -30.501 1.00 68.83 7 LEU D C 1
ATOM 3043 O O . LEU D 1 7 ? 11.231 -29.401 -30.201 1.00 71.21 7 LEU D O 1
ATOM 3048 N N . ILE D 1 8 ? 11.688 -27.200 -30.276 1.00 65.91 8 ILE D N 1
ATOM 3049 C CA . ILE D 1 8 ? 10.450 -26.814 -29.601 1.00 64.24 8 ILE D CA 1
ATOM 3050 C C . ILE D 1 8 ? 9.225 -27.126 -30.459 1.00 66.71 8 ILE D C 1
ATOM 3051 O O . ILE D 1 8 ? 9.187 -26.803 -31.648 1.00 66.75 8 ILE D O 1
ATOM 3056 N N . TYR D 1 9 ? 8.230 -27.762 -29.848 1.00 66.54 9 TYR D N 1
ATOM 3057 C CA . TYR D 1 9 ? 7.021 -28.151 -30.566 1.00 69.05 9 TYR D CA 1
ATOM 3058 C C . TYR D 1 9 ? 5.992 -27.029 -30.617 1.00 69.99 9 TYR D C 1
ATOM 3059 O O . TYR D 1 9 ? 5.667 -26.410 -29.604 1.00 68.94 9 TYR D O 1
ATOM 3068 N N . THR D 1 10 ? 5.491 -26.773 -31.814 1.00 75.26 10 THR D N 1
ATOM 3069 C CA . THR D 1 10 ? 4.405 -25.833 -32.010 1.00 82.78 10 THR D CA 1
ATOM 3070 C C . THR D 1 10 ? 3.248 -26.645 -32.570 1.00 86.92 10 THR D C 1
ATOM 3071 O O . THR D 1 10 ? 3.477 -27.614 -33.291 1.00 86.54 10 THR D O 1
ATOM 3075 N N . PRO D 1 11 ? 2.003 -26.282 -32.221 1.00 93.44 11 PRO D N 1
ATOM 3076 C CA . PRO D 1 11 ? 0.876 -26.941 -32.890 1.00 101.86 11 PRO D CA 1
ATOM 3077 C C . PRO D 1 11 ? 0.907 -26.554 -34.360 1.00 110.54 11 PRO D C 1
ATOM 3078 O O . PRO D 1 11 ? 0.477 -27.320 -35.225 1.00 113.25 11 PRO D O 1
ATOM 3082 N N . ASP D 1 12 ? 1.415 -25.346 -34.603 1.00 116.31 12 ASP D N 1
ATOM 3083 C CA . ASP D 1 12 ? 1.758 -24.841 -35.925 1.00 125.27 12 ASP D CA 1
ATOM 3084 C C . ASP D 1 12 ? 2.445 -25.930 -36.730 1.00 125.28 12 ASP D C 1
ATOM 3085 O O . ASP D 1 12 ? 1.909 -26.432 -37.719 1.00 128.81 12 ASP D O 1
ATOM 3090 N N . ARG D 1 13 ? 3.639 -26.300 -36.275 1.00 119.59 13 ARG D N 1
ATOM 3091 C CA . ARG D 1 13 ? 4.516 -27.181 -37.034 1.00 125.42 13 ARG D CA 1
ATOM 3092 C C . ARG D 1 13 ? 4.694 -28.531 -36.346 1.00 122.17 13 ARG D C 1
ATOM 3093 O O . ARG D 1 13 ? 5.787 -29.101 -36.340 1.00 123.68 13 ARG D O 1
ATOM 3101 N N . ALA D 1 14 ? 3.611 -29.033 -35.761 1.00 117.47 14 ALA D N 1
ATOM 3102 C CA . ALA D 1 14 ? 3.594 -30.380 -35.212 1.00 115.56 14 ALA D CA 1
ATOM 3103 C C . ALA D 1 14 ? 3.415 -31.381 -36.345 1.00 124.50 14 ALA D C 1
ATOM 3104 O O . ALA D 1 14 ? 2.543 -31.217 -37.201 1.00 128.54 14 ALA D O 1
ATOM 3106 N N . GLU D 1 15 ? 4.257 -32.409 -36.353 1.00 126.84 15 GLU D N 1
ATOM 3107 C CA . GLU D 1 15 ? 4.149 -33.489 -37.324 1.00 132.44 15 GLU D CA 1
ATOM 3108 C C . GLU D 1 15 ? 4.583 -34.786 -36.658 1.00 133.81 15 GLU D C 1
ATOM 3109 O O . GLU D 1 15 ? 5.412 -34.775 -35.746 1.00 130.10 15 GLU D O 1
ATOM 3115 N N . GLY D 1 16 ? 4.007 -35.899 -37.104 1.00 139.22 16 GLY D N 1
ATOM 3116 C CA . GLY D 1 16 ? 4.273 -37.190 -36.496 1.00 141.27 16 GLY D CA 1
ATOM 3117 C C . GLY D 1 16 ? 3.490 -37.429 -35.217 1.00 136.45 16 GLY D C 1
ATOM 3118 O O . GLY D 1 16 ? 2.318 -37.055 -35.113 1.00 133.74 16 GLY D O 1
ATOM 3119 N N . GLU D 1 17 ? 4.142 -38.063 -34.243 1.00 135.38 17 GLU D N 1
ATOM 3120 C CA . GLU D 1 17 ? 3.548 -38.297 -32.930 1.00 130.35 17 GLU D CA 1
ATOM 3121 C C . GLU D 1 17 ? 3.284 -36.973 -32.210 1.00 122.37 17 GLU D C 1
ATOM 3122 O O . GLU D 1 17 ? 2.404 -36.885 -31.354 1.00 119.14 17 GLU D O 1
ATOM 3128 N N . ALA D 1 18 ? 4.049 -35.947 -32.576 1.00 119.25 18 ALA D N 1
ATOM 3129 C CA . ALA D 1 18 ? 3.902 -34.613 -31.998 1.00 110.61 18 ALA D CA 1
ATOM 3130 C C . ALA D 1 18 ? 2.542 -33.983 -32.305 1.00 107.15 18 ALA D C 1
ATOM 3131 O O . ALA D 1 18 ? 2.098 -33.087 -31.591 1.00 102.89 18 ALA D O 1
ATOM 3133 N N . ILE D 1 19 ? 1.893 -34.447 -33.372 1.00 110.86 19 ILE D N 1
ATOM 3134 C CA . ILE D 1 19 ? 0.540 -34.006 -33.714 1.00 109.73 19 ILE D CA 1
ATOM 3135 C C . ILE D 1 19 ? -0.486 -34.459 -32.665 1.00 104.86 19 ILE D C 1
ATOM 3136 O O . ILE D 1 19 ? -1.262 -33.648 -32.156 1.00 99.59 19 ILE D O 1
ATOM 3141 N N . SER D 1 20 ? -0.477 -35.753 -32.343 1.00 106.53 20 SER D N 1
ATOM 3142 C CA . SER D 1 20 ? -1.443 -36.339 -31.407 1.00 103.50 20 SER D CA 1
ATOM 3143 C C . SER D 1 20 ? -1.220 -35.930 -29.943 1.00 100.20 20 SER D C 1
ATOM 3144 O O . SER D 1 20 ? -2.168 -35.884 -29.153 1.00 99.00 20 SER D O 1
ATOM 3147 N N . LYS D 1 21 ? 0.027 -35.629 -29.588 1.00 97.52 21 LYS D N 1
ATOM 3148 C CA . LYS D 1 21 ? 0.367 -35.199 -28.233 1.00 88.86 21 LYS D CA 1
ATOM 3149 C C . LYS D 1 21 ? 0.116 -33.707 -28.040 1.00 84.41 21 LYS D C 1
ATOM 3150 O O . LYS D 1 21 ? 0.203 -33.196 -26.923 1.00 80.52 21 LYS D O 1
ATOM 3156 N N . ALA D 1 22 ? -0.194 -33.010 -29.129 1.00 84.14 22 ALA D N 1
ATOM 3157 C CA . ALA D 1 22 ? -0.262 -31.546 -29.112 1.00 77.67 22 ALA D CA 1
ATOM 3158 C C . ALA D 1 22 ? -1.377 -30.972 -28.238 1.00 72.53 22 ALA D C 1
ATOM 3159 O O . ALA D 1 22 ? -1.174 -29.971 -27.551 1.00 68.55 22 ALA D O 1
ATOM 3161 N N . ALA D 1 23 ? -2.547 -31.603 -28.265 1.00 72.37 23 ALA D N 1
ATOM 3162 C CA . ALA D 1 23 ? -3.702 -31.094 -27.527 1.00 71.41 23 ALA D CA 1
ATOM 3163 C C . ALA D 1 23 ? -3.497 -31.121 -26.011 1.00 68.24 23 ALA D C 1
ATOM 3164 O O . ALA D 1 23 ? -3.994 -30.251 -25.294 1.00 62.43 23 ALA D O 1
ATOM 3166 N N . THR D 1 24 ? -2.765 -32.122 -25.531 1.00 70.39 24 THR D N 1
ATOM 3167 C CA . THR D 1 24 ? -2.575 -32.312 -24.094 1.00 66.95 24 THR D CA 1
ATOM 3168 C C . THR D 1 24 ? -1.282 -31.693 -23.548 1.00 60.98 24 THR D C 1
ATOM 3169 O O . THR D 1 24 ? -1.010 -31.788 -22.350 1.00 59.88 24 THR D O 1
ATO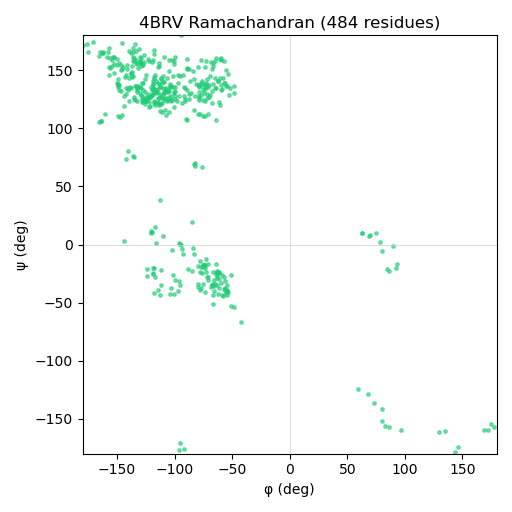M 3173 N N . HIS D 1 25 ? -0.495 -31.061 -24.418 1.00 57.61 25 HIS D N 1
ATOM 3174 C CA . HIS D 1 25 ? 0.794 -30.490 -24.010 1.00 54.58 25 HIS D CA 1
ATOM 3175 C C . HIS D 1 25 ? 0.915 -29.011 -24.319 1.00 53.11 25 HIS D C 1
ATOM 3176 O O . HIS D 1 25 ? 1.664 -28.299 -23.650 1.00 53.40 25 HIS D O 1
ATOM 3183 N N . THR D 1 26 ? 0.189 -28.556 -25.340 1.00 55.30 26 THR D N 1
ATOM 3184 C CA . THR D 1 26 ? 0.225 -27.152 -25.748 1.00 54.63 26 THR D CA 1
ATOM 3185 C C . THR D 1 26 ? -0.484 -26.267 -24.725 1.00 50.57 26 THR D C 1
ATOM 3186 O O . THR D 1 26 ? -1.640 -26.513 -24.382 1.00 52.49 26 THR D O 1
ATOM 3190 N N . PRO D 1 27 ? 0.218 -25.236 -24.230 1.00 46.48 27 PRO D N 1
ATOM 3191 C CA . PRO D 1 27 ? -0.339 -24.285 -23.262 1.00 43.85 27 PRO D CA 1
ATOM 3192 C C . PRO D 1 27 ? -1.533 -23.519 -23.823 1.00 50.30 27 PRO D C 1
ATOM 3193 O O . PRO D 1 27 ? -1.533 -23.138 -24.997 1.00 53.18 27 PRO D O 1
ATOM 3197 N N . LYS D 1 28 ? -2.540 -23.306 -22.982 1.00 47.30 28 LYS D N 1
ATOM 3198 C CA . LYS D 1 28 ? -3.685 -22.476 -23.336 1.00 47.62 28 LYS D CA 1
ATOM 3199 C C . LYS D 1 28 ? -3.565 -21.158 -22.566 1.00 43.72 28 LYS D C 1
ATOM 3200 O O . LYS D 1 28 ? -3.436 -21.155 -21.337 1.00 41.15 28 LYS D O 1
ATOM 3206 N N . ILE D 1 29 ? -3.562 -20.044 -23.291 1.00 42.18 29 ILE D N 1
ATOM 3207 C CA . ILE D 1 29 ? -3.383 -18.734 -22.679 1.00 45.45 29 ILE D CA 1
ATOM 3208 C C . ILE D 1 29 ? -4.675 -17.941 -22.709 1.00 47.16 29 ILE D C 1
ATOM 3209 O O . ILE D 1 29 ? -5.256 -17.735 -23.771 1.00 50.44 29 ILE D O 1
ATOM 3214 N N . GLU D 1 30 ? -5.124 -17.489 -21.545 1.00 45.96 30 GLU D N 1
ATOM 3215 C CA . GLU D 1 30 ? -6.259 -16.579 -21.488 1.00 47.76 30 GLU D CA 1
ATOM 3216 C C . GLU D 1 30 ? -5.732 -15.237 -21.034 1.00 43.13 30 GLU D C 1
ATOM 3217 O O . GLU D 1 30 ? -5.241 -15.110 -19.911 1.00 42.42 30 GLU D O 1
ATOM 3223 N N . ALA D 1 31 ? -5.805 -14.250 -21.920 1.00 45.69 31 ALA D N 1
ATOM 3224 C CA . ALA D 1 31 ? -5.342 -12.900 -21.612 1.00 49.04 31 ALA D CA 1
ATOM 3225 C C . ALA D 1 31 ? -6.203 -11.925 -22.385 1.00 52.54 31 ALA D C 1
ATOM 3226 O O . ALA D 1 31 ? -6.783 -12.291 -23.402 1.00 55.54 31 ALA D O 1
ATOM 3228 N N . PRO D 1 32 ? -6.300 -10.679 -21.905 1.00 54.62 32 PRO D N 1
ATOM 3229 C CA . PRO D 1 32 ? -7.076 -9.695 -22.667 1.00 56.97 32 PRO D CA 1
ATOM 3230 C C . PRO D 1 32 ? -6.396 -9.395 -23.998 1.00 60.15 32 PRO D C 1
ATOM 3231 O O . PRO D 1 32 ? -5.187 -9.603 -24.131 1.00 62.13 32 PRO D O 1
ATOM 3235 N N . GLU D 1 33 ? -7.166 -8.928 -24.971 1.00 59.45 33 GLU D N 1
ATOM 3236 C CA . GLU D 1 33 ? -6.609 -8.535 -26.254 1.00 65.49 33 GLU D CA 1
ATOM 3237 C C . GLU D 1 33 ? -5.902 -7.195 -26.113 1.00 65.92 33 GLU D C 1
ATOM 3238 O O . GLU D 1 33 ? -4.894 -6.941 -26.775 1.00 68.64 33 GLU D O 1
ATOM 3244 N N . LYS D 1 34 ? -6.443 -6.337 -25.251 1.00 65.50 34 LYS D N 1
ATOM 3245 C CA . LYS D 1 34 ? -5.942 -4.973 -25.094 1.00 67.27 34 LYS D CA 1
ATOM 3246 C C . LYS D 1 34 ? -5.876 -4.572 -23.626 1.00 62.71 34 LYS D C 1
ATOM 3247 O O . LYS D 1 34 ? -6.817 -4.808 -22.869 1.00 64.08 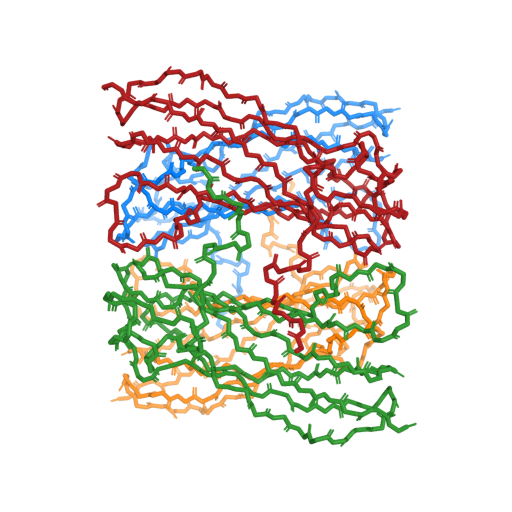34 LYS D O 1
ATOM 3253 N N . VAL D 1 35 ? -4.763 -3.963 -23.232 1.00 60.91 35 VAL D N 1
ATOM 3254 C CA . VAL D 1 35 ? -4.559 -3.537 -21.851 1.00 60.28 35 VAL D CA 1
ATOM 3255 C C . VAL D 1 35 ? -3.982 -2.127 -21.847 1.00 63.71 35 VAL D C 1
ATOM 3256 O O . VAL D 1 35 ? -3.402 -1.684 -22.842 1.00 64.36 35 VAL D O 1
ATOM 3260 N N . LYS D 1 36 ? -4.151 -1.415 -20.738 1.00 63.84 36 LYS D N 1
ATOM 3261 C CA . LYS D 1 36 ? -3.566 -0.090 -20.609 1.00 67.67 36 LYS D CA 1
ATOM 3262 C C . LYS D 1 36 ? -2.142 -0.248 -20.092 1.00 65.21 36 LYS D C 1
ATOM 3263 O O . LYS D 1 36 ? -1.877 -1.107 -19.251 1.00 58.91 36 LYS D O 1
ATOM 3269 N N . ALA D 1 37 ? -1.220 0.559 -20.610 1.00 68.49 37 ALA D N 1
ATOM 3270 C CA . ALA D 1 37 ? 0.182 0.461 -20.206 1.00 67.63 37 ALA D CA 1
ATOM 3271 C C . ALA D 1 37 ? 0.350 0.603 -18.698 1.00 64.75 37 ALA D C 1
ATOM 3272 O O . ALA D 1 37 ? -0.318 1.426 -18.067 1.00 62.21 37 ALA D O 1
ATOM 3274 N N . ASP D 1 38 ? 1.232 -0.220 -18.134 1.00 64.13 38 ASP D N 1
ATOM 3275 C CA . ASP D 1 38 ? 1.537 -0.200 -16.702 1.00 67.95 38 ASP D CA 1
ATOM 3276 C C . ASP D 1 38 ? 0.339 -0.547 -15.810 1.00 67.05 38 ASP D C 1
ATOM 3277 O O . ASP D 1 38 ? 0.408 -0.404 -14.590 1.00 68.53 38 ASP D O 1
ATOM 3282 N N . GLN D 1 39 ? -0.752 -1.008 -16.415 1.00 66.85 39 GLN D N 1
ATOM 3283 C CA . GLN D 1 39 ? -1.906 -1.459 -15.643 1.00 68.94 39 GLN D CA 1
ATOM 3284 C C . GLN D 1 39 ? -1.882 -2.976 -15.501 1.00 61.66 39 GLN D C 1
ATOM 3285 O O . GLN D 1 39 ? -1.842 -3.696 -16.499 1.00 48.38 39 GLN D O 1
ATOM 3291 N N . PRO D 1 40 ? -1.902 -3.462 -14.251 1.00 54.99 40 PRO D N 1
ATOM 3292 C CA . PRO D 1 40 ? -1.860 -4.898 -13.973 1.00 50.02 40 PRO D CA 1
ATOM 3293 C C . PRO D 1 40 ? -3.124 -5.600 -14.447 1.00 47.53 40 PRO D C 1
ATOM 3294 O O . PRO D 1 40 ? -4.235 -5.080 -14.313 1.00 48.33 40 PRO D O 1
ATOM 3298 N N . PHE D 1 41 ? -2.925 -6.769 -15.037 1.00 44.66 41 PHE D N 1
ATOM 3299 C CA . PHE D 1 41 ? -4.011 -7.598 -15.536 1.00 46.27 41 PHE D CA 1
ATOM 3300 C C . PHE D 1 41 ? -3.570 -9.031 -15.329 1.00 39.63 41 PHE D C 1
ATOM 3301 O O . PHE D 1 41 ? -2.428 -9.285 -14.929 1.00 38.16 41 PHE D O 1
ATOM 3309 N N . GLN D 1 42 ? -4.461 -9.972 -15.595 1.00 39.22 42 GLN D N 1
ATOM 3310 C CA . GLN D 1 42 ? -4.152 -11.361 -15.311 1.00 39.62 42 GLN D CA 1
ATOM 3311 C C . GLN D 1 42 ? -4.007 -12.180 -16.575 1.00 38.30 42 GLN D C 1
ATOM 3312 O O . GLN D 1 42 ? -4.713 -11.969 -17.558 1.00 41.32 42 GLN D O 1
ATOM 3318 N N . VAL D 1 43 ? -3.058 -13.100 -16.553 1.00 39.45 43 VAL D N 1
ATOM 3319 C CA . VAL D 1 43 ? -2.927 -14.058 -17.631 1.00 43.62 43 VAL D CA 1
ATOM 3320 C C . VAL D 1 43 ? -3.037 -15.452 -17.025 1.00 41.96 43 VAL D C 1
ATOM 3321 O O . VAL D 1 43 ? -2.294 -15.800 -16.110 1.00 43.26 43 VAL D O 1
ATOM 3325 N N . ARG D 1 44 ? -3.988 -16.239 -17.504 1.00 42.32 44 ARG D N 1
ATOM 3326 C CA . ARG D 1 44 ? -4.074 -17.611 -17.039 1.00 44.35 44 ARG D CA 1
ATOM 3327 C C . ARG D 1 44 ? -3.436 -18.535 -18.063 1.00 44.34 44 ARG D C 1
ATOM 3328 O O . ARG D 1 44 ? -3.696 -18.426 -19.264 1.00 46.24 44 ARG D O 1
ATOM 3336 N N . VAL D 1 45 ? -2.583 -19.432 -17.583 1.00 37.17 45 VAL D N 1
ATOM 3337 C CA . VAL D 1 45 ? -1.954 -20.409 -18.455 1.00 38.54 45 VAL D CA 1
ATOM 3338 C C . VAL D 1 45 ? -2.246 -21.795 -17.904 1.00 40.80 45 VAL D C 1
ATOM 3339 O O . VAL D 1 45 ? -1.967 -22.070 -16.734 1.00 40.36 45 VAL D O 1
ATOM 3343 N N . SER D 1 46 ? -2.816 -22.665 -18.733 1.00 40.69 46 SER D N 1
ATOM 3344 C CA . SER D 1 46 ? -3.109 -24.029 -18.298 1.00 40.54 46 SER D CA 1
ATOM 3345 C C . SER D 1 46 ? -2.753 -25.073 -19.358 1.00 41.62 46 SER D C 1
ATOM 3346 O O . SER D 1 46 ? -2.822 -24.802 -20.556 1.00 44.95 46 SER D O 1
ATOM 3349 N N . VAL D 1 47 ? -2.367 -26.260 -18.904 1.00 41.33 47 VAL D N 1
ATOM 3350 C CA . VAL D 1 47 ? -2.011 -27.368 -19.788 1.00 45.76 47 VAL D CA 1
ATOM 3351 C C . VAL D 1 47 ? -2.819 -28.602 -19.392 1.00 48.38 47 VAL D C 1
ATOM 3352 O O . VAL D 1 47 ? -3.003 -28.879 -18.205 1.00 49.87 47 VAL D O 1
ATOM 3356 N N . GLY D 1 48 ? -3.305 -29.353 -20.372 1.00 48.20 48 GLY D N 1
ATOM 3357 C CA . GLY D 1 48 ? -3.985 -30.588 -20.043 1.00 49.62 48 GLY D CA 1
ATOM 3358 C C . GLY D 1 48 ? -5.124 -30.917 -20.976 1.00 54.89 48 GLY D C 1
ATOM 3359 O O . GLY D 1 48 ? -5.318 -30.223 -21.975 1.00 60.07 48 GLY D O 1
ATOM 3360 N N . PRO D 1 49 ? -5.881 -31.988 -20.662 1.00 55.13 49 PRO D N 1
ATOM 3361 C CA . PRO D 1 49 ? -5.659 -32.846 -19.488 1.00 52.45 49 PRO D CA 1
ATOM 3362 C C . PRO D 1 49 ? -4.422 -33.733 -19.643 1.00 51.98 49 PRO D C 1
ATOM 3363 O O . PRO D 1 49 ? -4.193 -34.337 -20.700 1.00 55.52 49 PRO D O 1
ATOM 3367 N N . HIS D 1 50 ? -3.630 -33.796 -18.583 1.00 49.59 50 HIS D N 1
ATOM 3368 C CA . HIS D 1 50 ? -2.331 -34.438 -18.638 1.00 50.87 50 HIS D CA 1
ATOM 3369 C C . HIS D 1 50 ? -2.036 -35.173 -17.337 1.00 48.36 50 HIS D C 1
ATOM 3370 O O . HIS D 1 50 ? -2.421 -34.706 -16.265 1.00 45.70 50 HIS D O 1
ATOM 3377 N N . PRO D 1 51 ? -1.349 -36.326 -17.427 1.00 45.40 51 PRO D N 1
ATOM 3378 C CA . PRO D 1 51 ? -0.947 -37.044 -16.213 1.00 46.01 51 PRO D CA 1
ATOM 3379 C C . PRO D 1 51 ? -0.139 -36.163 -15.263 1.00 45.95 51 PRO D C 1
ATOM 3380 O O . PRO D 1 51 ? 0.562 -35.235 -15.694 1.00 42.96 51 PRO D O 1
ATOM 3384 N N . ASN D 1 52 ? -0.257 -36.453 -13.971 1.00 45.22 52 ASN D N 1
ATOM 3385 C CA . ASN D 1 52 ? 0.478 -35.728 -12.958 1.00 40.60 52 ASN D CA 1
ATOM 3386 C C . ASN D 1 52 ? 1.065 -36.688 -11.924 1.00 43.38 52 ASN D C 1
ATOM 3387 O O . ASN D 1 52 ? 0.545 -36.811 -10.812 1.00 45.62 52 ASN D O 1
ATOM 3392 N N . GLU D 1 53 ? 2.147 -37.371 -12.302 1.00 42.61 53 GLU D N 1
ATOM 3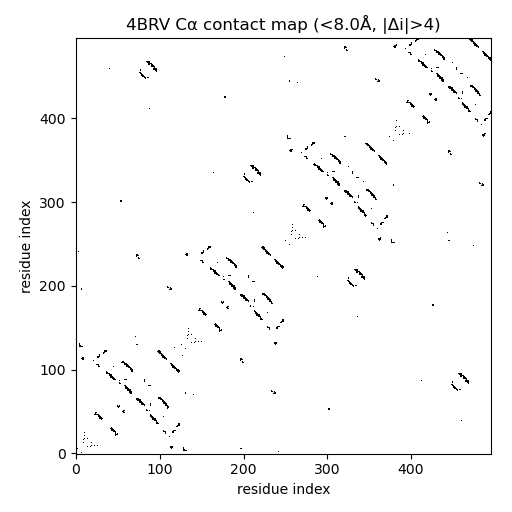393 C CA . GLU D 1 53 ? 2.842 -38.295 -11.406 1.00 44.95 53 GLU D CA 1
ATOM 3394 C C . GLU D 1 53 ? 4.358 -38.104 -11.523 1.00 47.33 53 GLU D C 1
ATOM 3395 O O . GLU D 1 53 ? 4.832 -37.454 -12.466 1.00 41.32 53 GLU D O 1
ATOM 3401 N N . ALA D 1 54 ? 5.108 -38.659 -10.566 1.00 49.61 54 ALA D N 1
ATOM 3402 C CA . ALA D 1 54 ? 6.565 -38.478 -10.517 1.00 48.91 54 ALA D CA 1
ATOM 3403 C C . ALA D 1 54 ? 7.218 -38.862 -11.837 1.00 49.41 54 ALA D C 1
ATOM 3404 O O . ALA D 1 54 ? 8.131 -38.183 -12.314 1.00 47.96 54 ALA D O 1
ATOM 3406 N N . ALA D 1 55 ? 6.730 -39.951 -12.420 1.00 45.65 55 ALA D N 1
ATOM 3407 C CA . ALA D 1 55 ? 7.262 -40.473 -13.672 1.00 46.46 55 ALA D CA 1
ATOM 3408 C C . ALA D 1 55 ? 6.863 -39.649 -14.902 1.00 47.56 55 ALA D C 1
ATOM 3409 O O . ALA D 1 55 ? 7.490 -39.778 -15.961 1.00 45.14 55 ALA D O 1
ATOM 3411 N N . HIS D 1 56 ? 5.825 -38.819 -14.774 1.00 38.05 56 HIS D N 1
ATOM 3412 C CA . HIS D 1 56 ? 5.252 -38.145 -15.944 1.00 41.47 56 HIS D CA 1
ATOM 3413 C C . HIS D 1 56 ? 4.323 -37.002 -15.547 1.00 41.21 56 HIS D C 1
ATOM 3414 O O . HIS D 1 56 ? 3.197 -37.238 -15.108 1.00 43.08 56 HIS D O 1
ATOM 3421 N N . SER D 1 57 ? 4.795 -35.767 -15.709 1.00 36.41 57 SER D N 1
ATOM 3422 C CA . SER D 1 57 ? 3.982 -34.588 -15.421 1.00 37.53 57 SER D CA 1
ATOM 3423 C C . SER D 1 57 ? 4.492 -33.366 -16.194 1.00 36.26 57 SER D C 1
ATOM 3424 O O . SER D 1 57 ? 5.581 -33.401 -16.779 1.00 33.58 57 SER D O 1
ATOM 3427 N N . ILE D 1 58 ? 3.699 -32.293 -16.192 1.00 32.46 58 ILE D N 1
ATOM 3428 C CA . ILE D 1 58 ? 4.161 -30.998 -16.663 1.00 34.95 58 ILE D CA 1
ATOM 3429 C C . ILE D 1 58 ? 5.014 -30.413 -15.537 1.00 34.31 58 ILE D C 1
ATOM 3430 O O . ILE D 1 58 ? 4.488 -30.088 -14.467 1.00 35.97 58 ILE D O 1
ATOM 3435 N N . ARG D 1 59 ? 6.322 -30.291 -15.757 1.00 29.77 59 ARG D N 1
ATOM 3436 C CA . ARG D 1 59 ? 7.224 -29.898 -14.670 1.00 29.32 59 ARG D CA 1
ATOM 3437 C C . ARG D 1 59 ? 7.212 -28.415 -14.403 1.00 32.02 59 ARG D C 1
ATOM 3438 O O . ARG D 1 59 ? 7.358 -27.980 -13.249 1.00 32.41 59 ARG D O 1
ATOM 3446 N N . TRP D 1 60 ? 7.082 -27.633 -15.474 1.00 32.00 60 TRP D N 1
ATOM 3447 C CA . TRP D 1 60 ? 7.113 -26.187 -15.351 1.00 33.46 60 TRP D CA 1
ATOM 3448 C C . TRP D 1 60 ? 6.532 -25.469 -16.559 1.00 33.95 60 TRP D C 1
ATOM 3449 O O . TRP D 1 60 ? 6.308 -26.068 -17.616 1.00 31.28 60 TRP D O 1
ATOM 3460 N N . ILE D 1 61 ? 6.274 -24.179 -16.369 1.00 31.12 61 ILE D N 1
ATOM 3461 C CA . ILE D 1 61 ? 5.831 -23.295 -17.430 1.00 31.16 61 ILE D CA 1
ATOM 3462 C C . ILE D 1 61 ? 6.677 -22.023 -17.349 1.00 30.89 61 ILE D C 1
ATOM 3463 O O . ILE D 1 61 ? 6.889 -21.490 -16.256 1.00 32.70 61 ILE D O 1
ATOM 3468 N N . GLU D 1 62 ? 7.198 -21.564 -18.486 1.00 31.34 62 GLU D N 1
ATOM 3469 C CA . GLU D 1 62 ? 7.901 -20.283 -18.548 1.00 30.81 62 GLU D CA 1
ATOM 3470 C C . GLU D 1 62 ? 7.116 -19.311 -19.430 1.00 36.65 62 GLU D C 1
ATOM 3471 O O . GLU D 1 62 ? 6.583 -19.711 -20.472 1.00 38.82 62 GLU D O 1
ATOM 3477 N N . LEU D 1 63 ? 7.029 -18.050 -18.998 1.00 38.78 63 LEU D N 1
ATOM 3478 C CA . LEU D 1 63 ? 6.352 -16.996 -19.762 1.00 40.13 63 LEU D CA 1
ATOM 3479 C C . LEU D 1 63 ? 7.374 -16.021 -20.324 1.00 40.73 63 LEU D C 1
ATOM 3480 O O . LEU D 1 63 ? 8.184 -15.459 -19.573 1.00 41.12 63 LEU D O 1
ATOM 3485 N N . TYR D 1 64 ? 7.332 -15.801 -21.634 1.00 37.57 64 TYR D N 1
ATOM 3486 C CA . TYR D 1 64 ? 8.218 -14.829 -22.258 1.00 40.49 64 TYR D CA 1
ATOM 3487 C C . TYR D 1 64 ? 7.394 -13.778 -22.985 1.00 44.55 64 TYR D C 1
ATOM 3488 O O . TYR D 1 64 ? 6.230 -14.011 -23.328 1.00 44.96 64 TYR D O 1
ATOM 3497 N N . PHE D 1 65 ? 7.995 -12.615 -23.213 1.00 45.38 65 PHE D N 1
ATOM 3498 C CA . PHE D 1 65 ? 7.301 -11.550 -23.916 1.00 45.69 65 PHE D CA 1
ATOM 3499 C C . PHE D 1 65 ? 8.200 -10.922 -24.963 1.00 49.35 65 PHE D C 1
ATOM 3500 O O . PHE D 1 65 ? 9.314 -10.483 -24.660 1.00 48.28 65 PHE D O 1
ATOM 3508 N N . TYR D 1 66 ? 7.716 -10.898 -26.200 1.00 46.88 66 TYR D N 1
ATOM 3509 C CA . TYR D 1 66 ? 8.410 -10.205 -27.267 1.00 56.14 66 TYR D CA 1
ATOM 3510 C C . TYR D 1 66 ? 7.910 -8.767 -27.301 1.00 59.68 66 TYR D C 1
ATOM 3511 O O . TYR D 1 66 ? 6.780 -8.502 -27.708 1.00 52.69 66 TYR D O 1
ATOM 3520 N N . GLU D 1 67 ? 8.755 -7.838 -26.873 1.00 60.40 67 GLU D N 1
ATOM 3521 C CA . GLU D 1 67 ? 8.359 -6.441 -26.790 1.00 65.37 67 GLU D CA 1
ATOM 3522 C C . GLU D 1 67 ? 8.675 -5.697 -28.078 1.00 69.19 67 GLU D C 1
ATOM 3523 O O . GLU D 1 67 ? 9.823 -5.676 -28.525 1.00 67.90 67 GLU D O 1
ATOM 3529 N N . GLU D 1 68 ? 7.649 -5.087 -28.667 1.00 73.90 68 GLU D N 1
ATOM 3530 C CA . GLU D 1 68 ? 7.801 -4.334 -29.910 1.00 81.20 68 GLU D CA 1
ATOM 3531 C C . GLU D 1 68 ? 8.758 -3.158 -29.746 1.00 78.51 68 GLU D C 1
ATOM 3532 O O . GLU D 1 68 ? 8.557 -2.294 -28.892 1.00 72.84 68 GLU D O 1
ATOM 3538 N N . GLY D 1 69 ? 9.804 -3.136 -30.565 1.00 82.58 69 GLY D N 1
ATOM 3539 C CA . GLY D 1 69 ? 10.755 -2.041 -30.543 1.00 84.35 69 GLY D CA 1
ATOM 3540 C C . GLY D 1 69 ? 11.915 -2.224 -29.582 1.00 81.04 69 GLY D C 1
ATOM 3541 O O . GLY D 1 69 ? 12.785 -1.359 -29.505 1.00 85.16 69 GLY D O 1
ATOM 3542 N N . ARG D 1 70 ? 11.936 -3.329 -28.843 1.00 74.06 70 ARG D N 1
ATOM 3543 C CA . ARG D 1 70 ? 13.088 -3.640 -27.998 1.00 69.58 70 ARG D CA 1
ATOM 3544 C C . ARG D 1 70 ? 14.225 -4.134 -28.888 1.00 69.49 70 ARG D C 1
ATOM 3545 O O . ARG D 1 70 ? 14.004 -4.972 -29.764 1.00 70.46 70 ARG D O 1
ATOM 3553 N N . PRO D 1 71 ? 15.446 -3.610 -28.673 1.00 70.43 71 PRO D N 1
ATOM 3554 C CA . PRO D 1 71 ? 16.586 -3.953 -29.533 1.00 68.85 71 PRO D CA 1
ATOM 3555 C C . PRO D 1 71 ? 16.975 -5.423 -29.378 1.00 69.92 71 PRO D C 1
ATOM 3556 O O . PRO D 1 71 ? 17.567 -6.016 -30.283 1.00 72.63 71 PRO D O 1
ATOM 3560 N N . PHE D 1 72 ? 16.631 -6.007 -28.236 1.00 64.89 72 PHE D N 1
ATOM 3561 C CA . PHE D 1 72 ? 16.825 -7.435 -28.029 1.00 62.62 72 PHE D CA 1
ATOM 3562 C C . PHE D 1 72 ? 15.554 -8.054 -27.473 1.00 60.80 72 PHE D C 1
ATOM 3563 O O . PHE D 1 72 ? 14.768 -7.381 -26.806 1.00 62.98 72 PHE D O 1
ATOM 3571 N N . ASN D 1 73 ? 15.355 -9.335 -27.759 1.00 59.26 73 ASN D N 1
ATOM 3572 C CA . ASN D 1 73 ? 14.136 -10.034 -27.372 1.00 55.89 73 ASN D CA 1
ATOM 3573 C C . ASN D 1 73 ? 14.417 -11.526 -27.204 1.00 56.43 73 ASN D C 1
ATOM 3574 O O . ASN D 1 73 ? 15.365 -12.045 -27.798 1.00 61.75 73 ASN D O 1
ATOM 3579 N N . PRO D 1 74 ? 13.600 -12.224 -26.393 1.00 53.56 74 PRO D N 1
ATOM 3580 C CA . PRO D 1 74 ? 12.466 -11.673 -25.644 1.00 51.86 74 PRO D CA 1
ATOM 3581 C C . PRO D 1 74 ? 12.829 -11.305 -24.210 1.00 50.75 74 PRO D C 1
ATOM 3582 O O . PRO D 1 74 ? 14.000 -11.312 -23.823 1.00 54.44 74 PRO D O 1
ATOM 3586 N N . VAL D 1 75 ? 11.805 -10.974 -23.433 1.00 49.28 75 VAL D N 1
ATOM 3587 C CA . VAL D 1 75 ? 11.946 -10.738 -22.009 1.00 47.54 75 VAL D CA 1
ATOM 3588 C C . VAL D 1 75 ? 11.196 -11.861 -21.324 1.00 45.85 75 VAL D C 1
ATOM 3589 O O . VAL D 1 75 ? 10.037 -12.119 -21.655 1.00 47.10 75 VAL D O 1
ATOM 3593 N N . MET D 1 76 ? 11.846 -12.544 -20.389 1.00 39.15 76 MET D N 1
ATOM 3594 C CA . MET D 1 76 ? 11.136 -13.522 -19.575 1.00 37.03 76 MET D CA 1
ATOM 3595 C C . MET D 1 76 ? 10.276 -12.766 -18.579 1.00 39.67 76 MET D C 1
ATOM 3596 O O . MET D 1 76 ? 10.722 -11.759 -18.019 1.00 46.20 76 MET D O 1
ATOM 3601 N N . LEU D 1 77 ? 9.049 -13.232 -18.365 1.00 35.76 77 LEU D N 1
ATOM 3602 C CA . LEU D 1 77 ? 8.140 -12.566 -17.440 1.00 37.04 77 LEU D CA 1
ATOM 3603 C C . LEU D 1 77 ? 8.112 -13.298 -16.105 1.00 36.63 77 LEU D C 1
ATOM 3604 O O . LEU D 1 77 ? 8.129 -12.681 -15.028 1.00 37.51 77 LEU D O 1
ATOM 3609 N N . GLY D 1 78 ? 8.071 -14.622 -16.176 1.00 35.85 78 GLY D N 1
ATOM 3610 C CA . GLY D 1 78 ? 8.062 -15.432 -14.970 1.00 37.21 78 GLY D CA 1
ATOM 3611 C C . GLY D 1 78 ? 8.239 -16.911 -15.260 1.00 31.39 78 GLY D C 1
ATOM 3612 O O . GLY D 1 78 ? 8.266 -17.330 -16.416 1.00 34.40 78 GLY D O 1
ATOM 3613 N N . ARG D 1 79 ? 8.363 -17.702 -14.201 1.00 30.32 79 ARG D N 1
ATOM 3614 C CA . ARG D 1 79 ? 8.539 -19.142 -14.335 1.00 30.93 79 ARG D CA 1
ATOM 3615 C C . ARG D 1 79 ? 7.888 -19.790 -13.136 1.00 25.26 79 ARG D C 1
ATOM 3616 O O . ARG D 1 79 ? 8.018 -19.299 -12.015 1.00 27.91 79 ARG D O 1
ATOM 3624 N N . VAL D 1 80 ? 7.168 -20.880 -13.368 1.00 27.17 80 VAL D N 1
ATOM 3625 C CA . VAL D 1 80 ? 6.499 -21.581 -12.283 1.00 27.03 80 VAL D CA 1
ATOM 3626 C C . VAL D 1 80 ? 6.841 -23.056 -12.393 1.00 26.31 80 VAL D C 1
ATOM 3627 O O . VAL D 1 80 ? 6.743 -23.633 -13.473 1.00 27.80 80 VAL D O 1
ATOM 3631 N N . ALA D 1 81 ? 7.279 -23.654 -11.286 1.00 25.96 81 ALA D N 1
ATOM 3632 C CA . ALA D 1 81 ? 7.631 -25.077 -11.259 1.00 23.52 81 ALA D CA 1
ATOM 3633 C C . ALA D 1 81 ? 6.588 -25.795 -10.430 1.00 29.09 81 ALA D C 1
ATOM 3634 O O . ALA D 1 81 ? 6.228 -25.315 -9.356 1.00 30.06 81 ALA D O 1
ATOM 3636 N N . PHE D 1 82 ? 6.111 -26.936 -10.920 1.00 32.61 82 PHE D N 1
ATOM 3637 C CA . PHE D 1 82 ? 5.076 -27.694 -10.226 1.00 32.63 82 PHE D CA 1
ATOM 3638 C C . PHE D 1 82 ? 5.635 -28.985 -9.647 1.00 34.83 82 PHE D C 1
ATOM 3639 O O . PHE D 1 82 ? 6.429 -29.663 -10.302 1.00 34.58 82 PHE D O 1
ATOM 3647 N N . GLU D 1 83 ? 5.201 -29.337 -8.435 1.00 34.34 83 GLU D N 1
ATOM 3648 C CA . GLU D 1 83 ? 5.540 -30.637 -7.857 1.00 33.03 83 GLU D CA 1
ATOM 3649 C C . GLU D 1 83 ? 4.605 -31.723 -8.376 1.00 33.60 83 GLU D C 1
ATOM 3650 O O . GLU D 1 83 ? 3.384 -31.582 -8.275 1.00 32.82 83 GLU D O 1
ATOM 3656 N N . PRO D 1 84 ? 5.171 -32.826 -8.904 1.00 36.40 84 PRO D N 1
ATOM 3657 C CA . PRO D 1 84 ? 4.358 -33.938 -9.420 1.00 36.40 84 PRO D CA 1
ATOM 3658 C C . PRO D 1 84 ? 3.329 -34.415 -8.390 1.00 36.14 84 PRO D C 1
ATOM 3659 O O . PRO D 1 84 ? 3.686 -34.567 -7.216 1.00 36.63 84 PRO D O 1
ATOM 3663 N N . GLY D 1 85 ? 2.084 -34.624 -8.815 1.00 34.51 85 GLY D N 1
ATOM 3664 C CA . GLY D 1 85 ? 1.063 -35.188 -7.945 1.00 36.31 85 GLY D CA 1
ATOM 3665 C C . GLY D 1 85 ? 0.345 -34.191 -7.048 1.00 36.38 85 GLY D C 1
ATOM 3666 O O . GLY D 1 85 ? -0.761 -34.469 -6.583 1.00 36.60 85 GLY D O 1
ATOM 3667 N N . TYR D 1 86 ? 0.957 -33.033 -6.799 1.00 33.43 86 TYR D N 1
ATOM 3668 C CA . TYR D 1 86 ? 0.365 -32.041 -5.888 1.00 29.01 86 TYR D CA 1
ATOM 3669 C C . TYR D 1 86 ? -0.116 -30.756 -6.544 1.00 34.65 86 TYR D C 1
ATOM 3670 O O . TYR D 1 86 ? -1.101 -30.158 -6.095 1.00 41.80 86 TYR D O 1
ATOM 3679 N N . ALA D 1 87 ? 0.577 -30.299 -7.581 1.00 30.44 87 ALA D N 1
ATOM 3680 C CA . ALA D 1 87 ? 0.187 -29.037 -8.216 1.00 25.62 87 ALA D CA 1
ATOM 3681 C C . ALA D 1 87 ? -0.176 -29.295 -9.665 1.00 30.80 87 ALA D C 1
ATOM 3682 O O . ALA D 1 87 ? 0.581 -29.947 -10.392 1.00 34.51 87 ALA D O 1
ATOM 3684 N N . GLU D 1 88 ? -1.341 -28.799 -10.083 1.00 26.90 88 GLU D N 1
ATOM 3685 C CA . GLU D 1 88 ? -1.777 -28.941 -11.464 1.00 28.54 88 GLU D CA 1
ATOM 3686 C C . GLU D 1 88 ? -1.159 -27.835 -12.305 1.00 30.54 88 GLU D C 1
ATOM 3687 O O . GLU D 1 88 ? -0.921 -26.733 -11.803 1.00 31.83 88 GLU D O 1
ATOM 3693 N N . PRO D 1 89 ? -0.895 -28.120 -13.592 1.00 31.37 89 PRO D N 1
ATOM 3694 C CA . PRO D 1 89 ? -0.306 -27.109 -14.478 1.00 32.93 89 PRO D CA 1
ATOM 3695 C C . PRO D 1 89 ? -1.352 -26.079 -14.920 1.00 35.07 89 PRO D C 1
ATOM 3696 O O . PRO D 1 89 ? -1.686 -25.994 -16.104 1.00 38.67 89 PRO D O 1
ATOM 3700 N N . ASP D 1 90 ? -1.843 -25.295 -13.964 1.00 36.22 90 ASP D N 1
ATOM 3701 C CA . ASP D 1 90 ? -2.869 -24.279 -14.213 1.00 35.54 90 ASP D CA 1
ATOM 3702 C C . ASP D 1 90 ? -2.500 -23.147 -13.282 1.00 36.11 90 ASP D C 1
ATOM 3703 O O . ASP D 1 90 ? -2.453 -23.336 -12.059 1.00 43.43 90 ASP D O 1
ATOM 3708 N N . VAL D 1 91 ? -2.210 -21.979 -13.846 1.00 33.99 91 VAL D N 1
ATOM 3709 C CA . VAL D 1 91 ? -1.652 -20.884 -13.060 1.00 26.02 91 VAL D CA 1
ATOM 3710 C C . VAL D 1 91 ? -2.087 -19.522 -13.618 1.00 31.54 91 VAL D C 1
ATOM 3711 O O . VAL D 1 91 ? -2.206 -19.332 -14.841 1.00 28.14 91 VAL D O 1
ATOM 3715 N N . THR D 1 92 ? -2.351 -18.580 -12.718 1.00 29.58 92 THR D N 1
ATOM 3716 C CA . THR D 1 92 ? -2.682 -17.229 -13.139 1.00 32.48 92 THR D CA 1
ATOM 3717 C C . THR D 1 92 ? -1.590 -16.283 -12.684 1.00 31.91 92 THR D C 1
ATOM 3718 O O . THR D 1 92 ? -1.221 -16.276 -11.504 1.00 33.49 92 THR D O 1
ATOM 3722 N N . PHE D 1 93 ? -1.045 -15.522 -13.628 1.00 30.42 93 PHE D N 1
ATOM 3723 C CA . PHE D 1 93 ? -0.033 -14.508 -13.324 1.00 29.90 93 PHE D CA 1
ATOM 3724 C C . PHE D 1 93 ? -0.684 -13.151 -13.333 1.00 28.09 93 PHE D C 1
ATOM 3725 O O . PHE D 1 93 ? -1.744 -12.971 -13.933 1.00 30.43 93 PHE D O 1
ATOM 3733 N N . THR D 1 94 ? -0.052 -12.191 -12.673 1.00 27.98 94 THR D N 1
ATOM 3734 C CA . THR D 1 94 ? -0.468 -10.801 -12.797 1.00 35.63 94 THR D CA 1
ATOM 3735 C C . THR D 1 94 ? 0.704 -10.059 -13.423 1.00 36.98 94 THR D C 1
ATOM 3736 O O . THR D 1 94 ? 1.818 -10.057 -12.880 1.00 39.80 94 THR D O 1
ATOM 3740 N N . LEU D 1 95 ? 0.459 -9.470 -14.589 1.00 38.27 95 LEU D N 1
ATOM 3741 C CA . LEU D 1 95 ? 1.509 -8.809 -15.349 1.00 38.83 95 LEU D CA 1
ATOM 3742 C C . LEU D 1 95 ? 1.178 -7.345 -15.490 1.00 43.93 95 LEU D C 1
ATOM 3743 O O . LEU D 1 95 ? 0.037 -6.937 -15.265 1.00 46.34 95 LEU D O 1
ATOM 3748 N N . LYS D 1 96 ? 2.176 -6.551 -15.865 1.00 44.37 96 LYS D N 1
ATOM 3749 C CA . LYS D 1 96 ? 1.917 -5.204 -16.365 1.00 45.82 96 LYS D CA 1
ATOM 3750 C C . LYS D 1 96 ? 2.907 -4.931 -17.484 1.00 44.12 96 LYS D C 1
ATOM 3751 O O . LYS D 1 96 ? 4.083 -5.261 -17.368 1.00 42.62 96 LYS D O 1
ATOM 3757 N N . LEU D 1 97 ? 2.420 -4.369 -18.585 1.00 47.49 97 LEU D N 1
ATOM 3758 C CA . LEU D 1 97 ? 3.252 -4.161 -19.761 1.00 49.10 97 LEU D CA 1
ATOM 3759 C C . LEU D 1 97 ? 3.325 -2.675 -20.085 1.00 53.00 97 LEU D C 1
ATOM 3760 O O . LEU D 1 97 ? 2.442 -1.898 -19.694 1.00 56.44 97 LEU D O 1
ATOM 3765 N N . LYS D 1 98 ? 4.370 -2.272 -20.799 1.00 53.00 98 LYS D N 1
ATOM 3766 C CA . LYS D 1 98 ? 4.459 -0.876 -21.227 1.00 63.80 98 LYS D CA 1
ATOM 3767 C C . LYS D 1 98 ? 4.311 -0.721 -22.740 1.00 61.94 98 LYS D C 1
ATOM 3768 O O . LYS D 1 98 ? 3.968 0.351 -23.225 1.00 64.13 98 LYS D O 1
ATOM 3774 N N . LYS D 1 99 ? 4.570 -1.795 -23.483 1.00 60.45 99 LYS D N 1
ATOM 3775 C CA . LYS D 1 99 ? 4.426 -1.760 -24.937 1.00 61.83 99 LYS D CA 1
ATOM 3776 C C . LYS D 1 99 ? 3.757 -3.018 -25.475 1.00 60.76 99 LYS D C 1
ATOM 3777 O O . LYS D 1 99 ? 3.832 -4.085 -24.857 1.00 53.43 99 LYS D O 1
ATOM 3783 N N . SER D 1 100 ? 3.093 -2.884 -26.623 1.00 58.91 100 SER D N 1
ATOM 3784 C CA . SER D 1 100 ? 2.470 -4.022 -27.293 1.00 65.38 100 SER D CA 1
ATOM 3785 C C . SER D 1 100 ? 3.507 -5.074 -27.675 1.00 65.92 100 SER D C 1
ATOM 3786 O O . SER D 1 100 ? 4.700 -4.781 -27.767 1.00 66.99 100 SER D O 1
ATOM 3789 N N . GLY D 1 101 ? 3.048 -6.301 -27.895 1.00 64.77 101 GLY D N 1
ATOM 3790 C CA . GLY D 1 101 ? 3.944 -7.376 -28.271 1.00 62.25 101 GLY D CA 1
ATOM 3791 C C . GLY D 1 101 ? 3.305 -8.746 -28.225 1.00 58.78 101 GLY D C 1
ATOM 3792 O O . GLY D 1 101 ? 2.079 -8.880 -28.258 1.00 57.72 101 GLY D O 1
ATOM 3793 N N . VAL D 1 102 ? 4.147 -9.771 -28.141 1.00 57.75 102 VAL D N 1
ATOM 3794 C CA . VAL D 1 102 ? 3.687 -11.149 -28.239 1.00 55.07 102 VAL D CA 1
ATOM 3795 C C . VAL D 1 102 ? 4.050 -11.927 -26.986 1.00 53.30 102 VAL D C 1
ATOM 3796 O O . VAL D 1 102 ? 5.205 -11.946 -26.556 1.00 53.11 102 VAL D O 1
ATOM 3800 N N . LEU D 1 103 ? 3.042 -12.558 -26.398 1.00 53.12 103 LEU D N 1
ATOM 3801 C CA . LEU D 1 103 ? 3.217 -13.332 -25.184 1.00 51.79 103 LEU D CA 1
ATOM 3802 C C . LEU D 1 103 ? 3.513 -14.794 -25.532 1.00 52.05 103 LEU D C 1
ATOM 3803 O O . LEU D 1 103 ? 2.780 -15.408 -26.308 1.00 55.75 103 LEU D O 1
ATOM 3808 N N . TYR D 1 104 ? 4.592 -15.345 -24.979 1.00 46.15 104 TYR D N 1
ATOM 3809 C CA . TYR D 1 104 ? 4.934 -16.750 -25.214 1.00 46.58 104 TYR D CA 1
ATOM 3810 C C . TYR D 1 104 ? 4.797 -17.591 -23.951 1.00 46.67 104 TYR D C 1
ATOM 3811 O O . TYR D 1 104 ? 5.241 -17.188 -22.868 1.00 43.14 104 TYR D O 1
ATOM 3820 N N . ALA D 1 105 ? 4.187 -18.764 -24.098 1.00 48.42 105 ALA D N 1
ATOM 3821 C CA . ALA D 1 105 ? 4.111 -19.727 -23.004 1.00 42.33 105 ALA D CA 1
ATOM 3822 C C . ALA D 1 105 ? 4.800 -21.014 -23.424 1.00 43.75 105 ALA D C 1
ATOM 3823 O O . ALA D 1 105 ? 4.503 -21.556 -24.493 1.00 47.83 105 ALA D O 1
ATOM 3825 N N . ILE D 1 106 ? 5.719 -21.493 -22.586 1.00 42.62 106 ILE D N 1
ATOM 3826 C CA . ILE D 1 106 ? 6.467 -22.723 -22.855 1.00 40.89 106 ILE D CA 1
ATOM 3827 C C . ILE D 1 106 ? 6.248 -23.707 -21.709 1.00 39.74 106 ILE D C 1
ATOM 3828 O O . ILE D 1 106 ? 6.599 -23.411 -20.572 1.00 41.25 106 ILE D O 1
ATOM 3833 N N . SER D 1 107 ? 5.667 -24.867 -21.993 1.00 40.56 107 SER D N 1
ATOM 3834 C CA . SER D 1 107 ? 5.538 -25.902 -20.967 1.00 38.92 107 SER D CA 1
ATOM 3835 C C . SER D 1 107 ? 6.556 -27.006 -21.223 1.00 37.52 107 SER D C 1
ATOM 3836 O O . SER D 1 107 ? 6.911 -27.267 -22.378 1.00 39.48 107 SER D O 1
ATOM 3839 N N . TYR D 1 108 ? 7.025 -27.645 -20.153 1.00 37.55 108 TYR D N 1
ATOM 3840 C CA . TYR D 1 108 ? 7.913 -28.801 -20.269 1.00 39.80 108 TYR D CA 1
ATOM 3841 C C . TYR D 1 108 ? 7.288 -30.054 -19.666 1.00 37.88 108 TYR D C 1
ATOM 3842 O O . TYR D 1 108 ? 6.952 -30.088 -18.476 1.00 38.97 108 TYR D O 1
ATOM 3851 N N . CYS D 1 109 ? 7.145 -31.086 -20.486 1.00 41.51 109 CYS D N 1
ATOM 3852 C CA . CYS D 1 109 ? 6.806 -32.413 -19.984 1.00 36.16 109 CYS D CA 1
ATOM 3853 C C . CYS D 1 109 ? 8.061 -33.272 -20.054 1.00 39.75 109 CYS D C 1
ATOM 3854 O O . CYS D 1 109 ? 8.750 -33.293 -21.081 1.00 40.55 109 CYS D O 1
ATOM 3857 N N . ASN D 1 110 ? 8.355 -33.978 -18.965 1.00 41.13 110 ASN D N 1
ATOM 3858 C CA . ASN D 1 110 ? 9.591 -34.756 -18.870 1.00 44.72 110 ASN D CA 1
ATOM 3859 C C . ASN D 1 110 ? 9.727 -35.868 -19.920 1.00 48.37 110 ASN D C 1
ATOM 3860 O O . ASN D 1 110 ? 10.839 -36.280 -20.245 1.00 48.14 110 ASN D O 1
ATOM 3865 N N . LEU D 1 111 ? 8.609 -36.345 -20.463 1.00 49.44 111 LEU D N 1
ATOM 3866 C CA . LEU D 1 111 ? 8.674 -37.384 -21.495 1.00 48.65 111 LEU D CA 1
ATOM 3867 C C . LEU D 1 111 ? 8.471 -36.822 -22.899 1.00 47.27 111 LEU D C 1
ATOM 3868 O O . LEU D 1 111 ? 8.949 -37.396 -23.881 1.00 53.86 111 LEU D O 1
ATOM 3873 N N . HIS D 1 112 ? 7.764 -35.701 -22.992 1.00 45.72 112 HIS D N 1
ATOM 3874 C CA . HIS D 1 112 ? 7.285 -35.217 -24.287 1.00 49.04 112 HIS D CA 1
ATOM 3875 C C . HIS D 1 112 ? 7.792 -33.826 -24.701 1.00 48.17 112 HIS D C 1
ATOM 3876 O O . HIS D 1 112 ? 7.308 -33.251 -25.681 1.00 50.37 112 HIS D O 1
ATOM 3883 N N . GLY D 1 113 ? 8.768 -33.298 -23.962 1.00 44.09 113 GLY D N 1
ATOM 3884 C CA . GLY D 1 113 ? 9.495 -32.110 -24.390 1.00 46.72 113 GLY D CA 1
ATOM 3885 C C . GLY D 1 113 ? 8.866 -30.743 -24.178 1.00 46.55 113 GLY D C 1
ATOM 3886 O O . GLY D 1 113 ? 8.068 -30.531 -23.257 1.00 46.12 113 GLY D O 1
ATOM 3887 N N . LEU D 1 114 ? 9.237 -29.802 -25.042 1.00 45.64 114 LEU D N 1
ATOM 3888 C CA . LEU D 1 114 ? 8.834 -28.410 -24.875 1.00 46.35 114 LEU D CA 1
ATOM 3889 C C . LEU D 1 114 ? 7.710 -28.041 -25.833 1.00 46.81 114 LEU D C 1
ATOM 3890 O O . LEU D 1 114 ? 7.745 -28.397 -27.012 1.00 49.14 114 LEU D O 1
ATOM 3895 N N . TRP D 1 115 ? 6.710 -27.329 -25.323 1.00 44.23 115 TRP D N 1
ATOM 3896 C CA . TRP D 1 115 ? 5.581 -26.927 -26.155 1.00 47.00 115 TRP D CA 1
ATOM 3897 C C . TRP D 1 115 ? 5.317 -25.435 -26.036 1.00 49.68 115 TRP D C 1
ATOM 3898 O O . TRP D 1 115 ? 5.310 -24.874 -24.936 1.00 50.23 115 TRP D O 1
ATOM 3909 N N . GLU D 1 116 ? 5.110 -24.804 -27.186 1.00 53.55 116 GLU D N 1
ATOM 3910 C CA . GLU D 1 116 ? 4.955 -23.363 -27.265 1.00 54.02 116 GLU D CA 1
ATOM 3911 C C . GLU D 1 116 ? 3.528 -22.983 -27.657 1.00 51.93 116 GLU D C 1
ATOM 3912 O O . GLU D 1 116 ? 2.886 -23.668 -28.452 1.00 48.32 116 GLU D O 1
ATOM 3918 N N . ALA D 1 117 ? 3.033 -21.898 -27.074 1.00 49.39 117 ALA D N 1
ATOM 3919 C CA . ALA D 1 117 ? 1.857 -21.214 -27.598 1.00 51.25 117 ALA D CA 1
ATOM 3920 C C . ALA D 1 117 ? 2.148 -19.723 -27.557 1.00 51.31 117 ALA D C 1
ATOM 3921 O O . ALA D 1 117 ? 3.047 -19.279 -26.840 1.00 51.73 117 ALA D O 1
ATOM 3923 N N . ARG D 1 118 ? 1.398 -18.943 -28.318 1.00 52.36 118 ARG D N 1
ATOM 3924 C CA . ARG D 1 118 ? 1.628 -17.507 -28.325 1.00 56.57 118 ARG D CA 1
ATOM 3925 C C . ARG D 1 118 ? 0.345 -16.706 -28.495 1.00 55.82 118 ARG D C 1
ATOM 3926 O O . ARG D 1 118 ? -0.616 -17.166 -29.116 1.00 56.34 118 ARG D O 1
ATOM 3934 N N . LYS D 1 119 ? 0.342 -15.502 -27.935 1.00 52.45 119 LYS D N 1
ATOM 3935 C CA . LYS D 1 119 ? -0.808 -14.623 -28.044 1.00 54.86 119 LYS D CA 1
ATOM 3936 C C . LYS D 1 119 ? -0.338 -13.181 -28.166 1.00 57.45 119 LYS D C 1
ATOM 3937 O O . LYS D 1 119 ? 0.467 -12.706 -27.352 1.00 55.19 119 LYS D O 1
ATOM 3943 N N . GLU D 1 120 ? -0.830 -12.493 -29.190 1.00 54.55 120 GLU D N 1
ATOM 3944 C CA . GLU D 1 120 ? -0.563 -11.073 -29.351 1.00 63.42 120 GLU D CA 1
ATOM 3945 C C . GLU D 1 120 ? -1.300 -10.277 -28.280 1.00 62.51 120 GLU D C 1
ATOM 3946 O O . GLU D 1 120 ? -2.456 -10.570 -27.958 1.00 54.53 120 GLU D O 1
ATOM 3952 N N . ILE D 1 121 ? -0.616 -9.286 -27.714 1.00 61.49 121 ILE D N 1
ATOM 3953 C CA . ILE D 1 121 ? -1.239 -8.361 -26.774 1.00 63.32 121 ILE D CA 1
ATOM 3954 C C . ILE D 1 121 ? -1.014 -6.928 -27.246 1.00 65.69 121 ILE D C 1
ATOM 3955 O O . ILE D 1 121 ? 0.107 -6.550 -27.589 1.00 70.01 121 ILE D O 1
ATOM 3960 N N . LYS D 1 122 ? -2.082 -6.137 -27.272 1.00 60.43 122 LYS D N 1
ATOM 3961 C CA . LYS D 1 122 ? -1.977 -4.730 -27.635 1.00 63.22 122 LYS D CA 1
ATOM 3962 C C . LYS D 1 122 ? -2.000 -3.878 -26.375 1.00 62.18 122 LY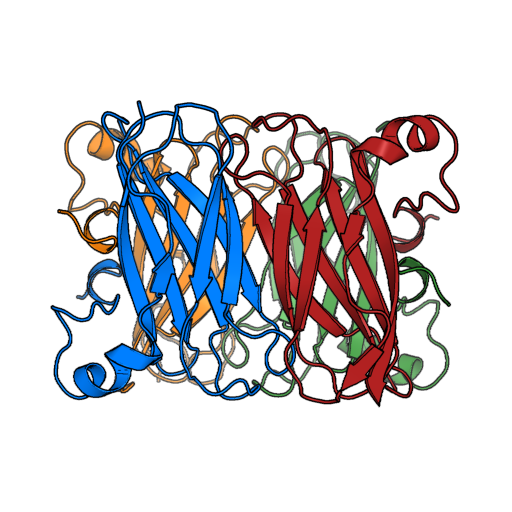S D C 1
ATOM 3963 O O . LYS D 1 122 ? -2.800 -4.120 -25.469 1.00 60.60 122 LYS D O 1
ATOM 3969 N N . VAL D 1 123 ? -1.108 -2.893 -26.319 1.00 65.32 123 VAL D N 1
ATOM 3970 C CA . VAL D 1 123 ? -1.026 -1.982 -25.185 1.00 69.22 123 VAL D CA 1
ATOM 3971 C C . VAL D 1 123 ? -1.294 -0.553 -25.659 1.00 78.30 123 VAL D C 1
ATOM 3972 O O . VAL D 1 123 ? -0.745 -0.110 -26.671 1.00 83.46 123 VAL D O 1
ATOM 3976 N N . GLU D 1 124 ? -2.153 0.161 -24.939 1.00 82.05 124 GLU D N 1
ATOM 3977 C CA . GLU D 1 124 ? -2.536 1.510 -25.341 1.00 89.95 124 GLU D CA 1
ATOM 3978 C C . GLU D 1 124 ? -1.979 2.565 -24.383 1.00 89.72 124 GLU D C 1
ATOM 3979 O O . GLU D 1 124 ? -1.850 2.338 -23.180 1.00 86.51 124 GLU D O 1
#

Radius of gyration: 21.62 Å; Cα contacts (8 Å, |Δi|>4): 1356; chains: 4; bounding box: 51×47×54 Å

Solvent-accessible surface area: 19643 Å² total; per-residue (Å²): 139,88,5,9,8,115,15,7,43,1,72,115,106,17,145,55,117,5,109,93,56,12,82,43,0,21,5,90,24,101,19,54,123,122,14,112,41,91,92,73,22,98,0,86,0,13,11,3,124,27,68,16,104,37,67,30,2,5,31,11,0,6,0,4,0,76,20,88,78,51,109,11,8,0,3,9,0,2,22,0,30,10,21,24,24,24,2,36,12,24,0,20,1,13,0,62,0,79,101,20,4,14,0,2,0,5,1,0,1,18,77,21,0,2,0,1,16,59,48,114,2,111,18,113,144,107,2,9,10,94,13,9,44,2,69,118,138,18,148,57,114,4,111,86,55,13,81,48,5,21,4,93,23,110,19,54,124,120,14,113,39,91,106,73,23,94,0,88,0,16,11,3,120,27,68,22,108,37,64,29,2,5,31,11,0,5,0,3,0,53,21,91,75,52,99,9,8,0,3,9,0,3,20,0,29,8,23,24,27,20,1,39,12,25,0,18,1,14,0,62,0,79,110,23,4,16,0,1,0,6,1,0,1,19,77,22,0,2,0,2,16,62,52,105,2,111,18,102,141,86,28,9,14,110,13,16,43,10,59,126,187,26,152,57,103,9,114,79,55,13,75,43,3,21,5,103,26,91,20,51,127,122,13,134,45,93,103,71,22,91,0,82,0,12,10,8,121,25,65,34,98,35,62,28,1,7,29,10,1,5,1,4,0,50,10,89,78,48,115,18,7,0,4,7,0,2,22,0,28,11,22,24,22,29,1,31,8,23,0,16,1,12,0,38,1,110,115,29,1,10,0,1,0,5,1,0,1,17,76,20,0,3,0,2,15,74,54,88,0,110,24,146,162,107,25,7,12,117,12,13,42,11,72,93,192,17,139,58,118,7,107,82,60,12,85,43,2,28,5,127,24,75,18,54,116,130,15,117,45,93,100,76,22,92,0,72,0,17,13,27,123,23,65,33,99,34,56,28,2,5,30,9,0,5,0,4,1,46,10,96,78,46,101,9,8,0,4,9,0,2,21,0,27,12,22,26,21,29,1,31,9,28,1,15,1,13,1,48,3,115,110,20,2,14,2,1,0,4,0,0,0,20,78,16,0,3,0,1,16,54,56,113,5,110,18,149

Organism: Ignicoccus hospitalis (strain KIN4/I / DSM 18386 / JCM 14125) (NCBI:txid453591)

Foldseek 3Di:
DDDPVVFADEQVPDDDPRVVVHQQAAKDWDFDQEDAAQDKDKIKIAGHPFAFAPVKAFFKKWKWWCFPPDPDDDHTDDMDGDHGPPDHRIDMDIDGHHAWTKMKMWIQMPVNGIYIDMDTHGYD/DDDPVVFADEQVPQDDPRVVCHQQAAKDKDFDQEDAAQDKDKIKIAGHPFAFAPVKAFFKKWKWWCFPPDPDDDHTDDMDGDHGPPDHRIDMDIDGHHAWTKMKMWIQMPVNGIYIDMDTHGYD/DDDPVVQADECVPDDDPSVVCCQQFAKDKDFDQEDAAQDKDKIKIAGDPFAFAPVKDFQKKWKWWCFPPDPDDIHTFDMDGDHGPPDHRIDMDIDGHHGWTKMWMWIQMPVNGIYIDMDTHGYD/DDDPVNPADECVPQDDVSVVCVQQFAKDWDDDQEDAAQDKDKIKIAGDPFAFAPVKAFFKKWKWWCFPPDPDDIHTDDMDGDHGPPDHRIDMDIDGHHAWTKMWMWIQMPVNGIYIDMDTHGYD

Sequence (496 aa):
MKSFGELIYTPDRAEGEAISKAATHTPKIEAPEKVKADQPFQVRVSVGPHPNEAAHSIRWIELYFYEEGRPFNPVMLGRVAFEPGYAEPDVTFTLKLKKSGVLYAISYCNLHGLWEARKEIKVEMKSFGELIYTPDRAEGEAISKAATHTPKKIEAPEKVKADQPFQVRVSVGPHPNEAAHSIRWIELYFYEEGRPFNPVMLGRVAFEPGYAEPDVTFTLKLKKSGVLYAISYCNLHGLWEARKEIKVEMKSFGELIYTPDRAEGEAISKAATHTPKIEAPEKVKADQPFQVRVSVGPHPNEAAHSIRWIELYFYEEGRPFNPVMLGRVVAFEPGYAEPDVTFTLKLKKSGVLYAISYCNLHGLWEARKEIKVEMKSFGELIYTPDRAEGEAISKAATHTPKIEAPEKVKADQPFQVRVSVGPHPNEAAHSIRWIELYFYEEGRPFNPVMLGRVAFEPGYAEPDVTFTLKLKKSGVLYAISYCNLHGLWEARKEIKVE

InterPro domains:
  IPR002742 Desulfoferrodoxin, ferrous iron-binding domain [PF01880] (19-117)
  IPR002742 Desulfoferrodoxin, ferrous iron-binding domain [TIGR00332] (21-124)
  IPR036073 Desulfoferrodoxin, ferrous iron-binding domain superfamily [G3DSA:2.60.40.730] (1-124)
  IPR036073 Desulfoferrodoxin, ferrous iron-binding domain superfamily [SSF49367] (19-122)
  IPR051233 Desulfoferrodoxin superoxide reductase [PTHR36541] (18-123)

Secondary structure (DSSP, 8-state):
---GGGGSB-GGG--GGGGGGHHHHS-EEE--SEE-TT--EEEEEE--S---BTTB-EEEEEEEEEETT-SS--EEEEEEEE-TTTEEEEEEEEE--SS-EEEEEEEEETTTEEEEEEEEEEE-/---GGGGSB-GGG--THHHHHHHHHS-EEE--SEE-TT--EEEEEE--S---BTTB-EEEEEEEEEETT-SS--EEEEEEEE-TTTEEEEEEEEE--SS-EEEEEEEEETTTEEEEEEEEEEE-/---HHHHSB-GGG--TTHHHHHHHHSPEEE--SEE-TT--EEEEEE--S---BTTB-EEEEEEEEEETT-SS--EEEEEEEE-TTTEEEEEEEEE--SS-EEEEEEEEETTTEEEEEEEEEEE-/---HHHHSB-STT--THHHHTHHHHS-EEE--SEE-TT--EEEEEE--S---BTTB-EEEEEEEEEETT-SS--EEEEEEEE-TTTEEEEEEEEE--SS-EEEEEEEEETTTEEEEEEEEEEE-

CATH classification: 2.60.40.730

Nearest PDB structures (foldseek):
  4brv-assembly1_D  TM=1.004E+00  e=3.103E-23  Ignicoccus hospitalis
  4brj-assembly1_A  TM=9.549E-01  e=1.219E-21  Ignicoccus hospitalis
  4bk8-assembly1_A  TM=9.536E-01  e=2.091E-21  Ignicoccus hospitalis
  3wnn-assembly2_B  TM=5.694E-01  e=3.073E-03  Niallia circulans
  3wnp-assembly2_B  TM=5.699E-01  e=4.733E-03  Niallia circulans